Protein AF-A0A8T0KHK9-F1 (afdb_monomer_lite)

pLDDT: mean 72.82, std 23.57, range [27.77, 98.0]

Radius of gyration: 57.4 Å; chains: 1; bounding box: 98×56×220 Å

Sequence (403 aa):
MSCYDSYRSSSSYRSSRSSSFDQSITFKEIKRKLDEARRRTCSYHEFDRMEDELYKQARAKIPYFGVDIGTLTYLAWEKDINDMHPFIARKSKPESYFHSSNSESYVLSLYTSRFEMQVREWWDERQYHVRIGRKSLIHDWSELKACMRKEFVPSHIKRNLQLLRAYIKDGKTFLESLNDNGFLIRELEFKINLKELQTKQIELKLKRDVESQKEEQRQEEKKREKEDKREREERERKEEKIREEKDKRERREEEKKREKEEKKEEESKKNELLLMLATPTLTINMEPKREGFSLFTSFPFIVHSSIIHFSFKSIAIQYSEQSFSKYGNSNLELMLPLCKQITQDKNPITWDYGIFHFSKPKFLKIFFKNTRLFFCLLIFVYIIFIILIFAIFCRYIFDPGGT

Foldseek 3Di:
DDDDDDDPPPPPPPPPPPVPPPPLQQVVNLVVVLVVLVVDPDDPVVSVVSLVVSLVSLLVPQAADDPDLALVRVVVSLVSCVSSVVSQLVVLPDPDPPDPDQSFVVVVVSNLVRYDDPRVVVVVVVVVCVVVVNDPDDRHPVSVSVVSCVPSPDPVVVVVVVVVVVVVVVVVVVVVCVPPCNVVVVVVVVVVVVVVVVVVVVVVVVVVVVVVVVVVVVVVVVVVVVVVVVVVVVVVVVVVVVVVVVVVVVVVVVVVVVVVVVVVVVVVVVVVVVVVVPDDDDDDDDDDDDDDDDDDDDDDDDDDDDDDDDDDPDPDPDDDDDDDDDDDDDPPVVVVVVVVVVPPPPDPPPPDPDPPPPPDPVVVVVCVVCVPVVVVVVVVVVVVVVVVVVVVVCCCVVPVPDD

Organism: Phaseolus angularis (NCBI:txid3914)

Structure (mmCIF, N/CA/C/O backbone):
data_AF-A0A8T0KHK9-F1
#
_entry.id   AF-A0A8T0KHK9-F1
#
loop_
_atom_site.group_PDB
_atom_site.id
_atom_site.type_symbol
_atom_site.label_atom_id
_atom_site.label_alt_id
_atom_site.label_comp_id
_atom_site.label_asym_id
_atom_site.label_entity_id
_atom_site.label_seq_id
_atom_site.pdbx_PDB_ins_code
_atom_site.Cartn_x
_atom_site.Cartn_y
_atom_site.Cartn_z
_atom_site.occupancy
_atom_site.B_iso_or_equiv
_atom_site.auth_seq_id
_atom_site.auth_comp_id
_atom_site.auth_asym_id
_atom_site.auth_atom_id
_atom_site.pdbx_PDB_model_num
ATOM 1 N N . MET A 1 1 ? 21.886 2.789 -96.229 1.00 40.69 1 MET A N 1
ATOM 2 C CA . MET A 1 1 ? 22.862 2.509 -95.150 1.00 40.69 1 MET A CA 1
ATOM 3 C C . MET A 1 1 ? 22.362 3.263 -93.926 1.00 40.69 1 MET A C 1
ATOM 5 O O . MET A 1 1 ? 22.316 4.478 -93.992 1.00 40.69 1 MET A O 1
ATOM 9 N N . SER A 1 2 ? 21.618 2.600 -93.031 1.00 40.28 2 SER A N 1
ATOM 10 C CA . SER A 1 2 ? 22.125 1.760 -91.917 1.00 40.28 2 SER A CA 1
ATOM 11 C C . SER A 1 2 ? 22.703 2.654 -90.812 1.00 40.28 2 SER A C 1
ATOM 13 O O . SER A 1 2 ? 23.541 3.484 -91.128 1.00 40.28 2 SER A O 1
ATOM 15 N N . CYS A 1 3 ? 22.359 2.602 -89.527 1.00 42.97 3 CYS A N 1
ATOM 16 C CA . CYS A 1 3 ? 21.407 1.853 -88.705 1.00 42.97 3 CYS A CA 1
ATOM 17 C C . CYS A 1 3 ? 21.385 2.625 -87.369 1.00 42.97 3 CYS A C 1
ATOM 19 O O . CYS A 1 3 ? 22.455 2.861 -86.818 1.00 42.97 3 CYS A O 1
ATOM 21 N N . TYR A 1 4 ? 20.225 3.005 -86.833 1.00 43.69 4 TYR A N 1
ATOM 22 C CA . TYR A 1 4 ? 20.093 3.398 -85.421 1.00 43.69 4 TYR A CA 1
ATOM 23 C C . TYR A 1 4 ? 18.728 2.940 -84.921 1.00 43.69 4 TYR A C 1
ATOM 25 O O . TYR A 1 4 ? 17.773 3.707 -84.836 1.00 43.69 4 TYR A O 1
ATOM 33 N N . ASP A 1 5 ? 18.660 1.643 -84.639 1.00 44.44 5 ASP A N 1
ATOM 34 C CA . ASP A 1 5 ? 17.526 1.008 -83.991 1.00 44.44 5 ASP A CA 1
ATOM 35 C C . ASP A 1 5 ? 17.838 0.733 -82.517 1.00 44.44 5 ASP A C 1
ATOM 37 O O . ASP A 1 5 ? 18.822 0.086 -82.166 1.00 44.44 5 ASP A O 1
ATOM 41 N N . SER A 1 6 ? 16.953 1.265 -81.675 1.00 49.12 6 SER A N 1
ATOM 42 C CA . SER A 1 6 ? 16.331 0.595 -80.532 1.00 49.12 6 SER A CA 1
ATOM 43 C C . SER A 1 6 ? 17.188 -0.286 -79.617 1.00 49.12 6 SER A C 1
ATOM 45 O O . SER A 1 6 ? 17.307 -1.477 -79.853 1.00 49.12 6 SER A O 1
ATOM 47 N N . TYR A 1 7 ? 17.552 0.242 -78.441 1.00 41.97 7 TYR A N 1
ATOM 48 C CA . TYR A 1 7 ? 17.527 -0.529 -77.183 1.00 41.97 7 TYR A CA 1
ATOM 49 C C . TYR A 1 7 ? 17.130 0.372 -76.005 1.00 41.97 7 TYR A C 1
ATOM 51 O O . TYR A 1 7 ? 17.940 0.792 -75.181 1.00 41.97 7 TYR A O 1
ATOM 59 N N . ARG A 1 8 ? 15.831 0.680 -75.917 1.00 41.25 8 ARG A N 1
ATOM 60 C CA . ARG A 1 8 ? 15.201 1.242 -74.715 1.00 41.25 8 ARG A CA 1
ATOM 61 C C . ARG A 1 8 ? 14.665 0.071 -73.888 1.00 41.25 8 ARG A C 1
ATOM 63 O O . ARG A 1 8 ? 13.496 -0.289 -73.993 1.00 41.25 8 ARG A O 1
ATOM 70 N N . SER A 1 9 ? 15.540 -0.563 -73.106 1.00 41.78 9 SER A N 1
ATOM 71 C CA . SER A 1 9 ? 15.152 -1.611 -72.154 1.00 41.78 9 SER A CA 1
ATOM 72 C C . SER A 1 9 ? 14.386 -0.994 -70.986 1.00 41.78 9 SER A C 1
ATOM 74 O O . SER A 1 9 ? 14.943 -0.626 -69.954 1.00 41.78 9 SER A O 1
ATOM 76 N N . SER A 1 10 ? 13.077 -0.870 -71.174 1.00 43.50 10 SER A N 1
ATOM 77 C CA . SER A 1 10 ? 12.103 -0.541 -70.141 1.00 43.50 10 SER A CA 1
ATOM 78 C C . SER A 1 10 ? 11.962 -1.730 -69.187 1.00 43.50 10 SER A C 1
ATOM 80 O O . SER A 1 10 ? 11.053 -2.547 -69.315 1.00 43.50 10 SER A O 1
ATOM 82 N N . SER A 1 11 ? 12.877 -1.844 -68.223 1.00 41.97 11 SER A N 1
ATOM 83 C CA . SER A 1 11 ? 12.700 -2.707 -67.054 1.00 41.97 11 SER A CA 1
ATOM 84 C C . SER A 1 11 ? 11.540 -2.154 -66.222 1.00 41.97 11 SER A C 1
ATOM 86 O O . SER A 1 11 ? 11.721 -1.287 -65.366 1.00 41.97 11 SER A O 1
ATOM 88 N N . SER A 1 12 ? 10.333 -2.649 -66.496 1.00 43.56 12 SER A N 1
ATOM 89 C CA . SER A 1 12 ? 9.146 -2.440 -65.671 1.00 43.56 12 SER A CA 1
ATOM 90 C C . SER A 1 12 ? 9.339 -3.152 -64.332 1.00 43.56 12 SER A C 1
ATOM 92 O O . SER A 1 12 ? 8.910 -4.287 -64.128 1.00 43.56 12 SER A O 1
ATOM 94 N N . TYR A 1 13 ? 10.033 -2.487 -63.407 1.00 42.75 13 TYR A N 1
ATOM 95 C CA . TYR A 1 13 ? 10.026 -2.871 -62.004 1.00 42.75 13 TYR A CA 1
ATOM 96 C C . TYR A 1 13 ? 8.633 -2.538 -61.469 1.00 42.75 13 TYR A C 1
ATOM 98 O O . TYR A 1 13 ? 8.332 -1.408 -61.083 1.00 42.75 13 TYR A O 1
ATOM 106 N N . ARG A 1 14 ? 7.748 -3.535 -61.527 1.00 39.03 14 ARG A N 1
ATOM 107 C CA . ARG A 1 14 ? 6.409 -3.509 -60.943 1.00 39.03 14 ARG A CA 1
ATOM 108 C C . ARG A 1 14 ? 6.586 -3.332 -59.433 1.00 39.03 14 ARG A C 1
ATOM 110 O O . ARG A 1 14 ? 6.793 -4.292 -58.697 1.00 39.03 14 ARG A O 1
ATOM 117 N N . SER A 1 15 ? 6.597 -2.078 -58.987 1.00 42.16 15 SER A N 1
ATOM 118 C CA . SER A 1 15 ? 6.618 -1.716 -57.575 1.00 42.16 15 SER A CA 1
ATOM 119 C C . SER A 1 15 ? 5.277 -2.128 -56.985 1.00 42.16 15 SER A C 1
ATOM 121 O O . SER A 1 15 ? 4.293 -1.389 -57.033 1.00 42.16 15 SER A O 1
ATOM 123 N N . SER A 1 16 ? 5.228 -3.354 -56.474 1.00 40.62 16 SER A N 1
ATOM 124 C CA . SER A 1 16 ? 4.161 -3.839 -55.611 1.00 40.62 16 SER A CA 1
ATOM 125 C C . SER A 1 16 ? 4.216 -3.042 -54.308 1.00 40.62 16 SER A C 1
ATOM 127 O O . SER A 1 16 ? 4.750 -3.499 -53.301 1.00 40.62 16 SER A O 1
ATOM 129 N N . ARG A 1 17 ? 3.703 -1.807 -54.338 1.00 41.53 17 ARG A N 1
ATOM 130 C CA . ARG A 1 17 ? 3.365 -1.032 -53.145 1.00 41.53 17 ARG A CA 1
ATOM 131 C C . ARG A 1 17 ? 2.257 -1.789 -52.417 1.00 41.53 17 ARG A C 1
ATOM 133 O O . ARG A 1 17 ? 1.076 -1.578 -52.666 1.00 41.53 17 ARG A O 1
ATOM 140 N N . SER A 1 18 ? 2.649 -2.701 -51.535 1.00 42.44 18 SER A N 1
ATOM 141 C CA . SER A 1 18 ? 1.764 -3.312 -50.551 1.00 42.44 18 SER A CA 1
ATOM 142 C C . SER A 1 18 ? 1.356 -2.233 -49.544 1.00 42.44 18 SER A C 1
ATOM 144 O O . SER A 1 18 ? 2.073 -1.963 -48.579 1.00 42.44 18 SER A O 1
ATOM 146 N N . SER A 1 19 ? 0.226 -1.574 -49.795 1.00 43.59 19 SER A N 1
ATOM 147 C CA . SER A 1 19 ? -0.346 -0.509 -48.962 1.00 43.59 19 SER A CA 1
ATOM 148 C C . SER A 1 19 ? -1.063 -1.050 -47.713 1.00 43.59 19 SER A C 1
ATOM 150 O O . SER A 1 19 ? -2.174 -0.629 -47.406 1.00 43.59 19 SER A O 1
ATOM 152 N N . SER A 1 20 ? -0.473 -2.014 -47.000 1.00 46.94 20 SER A N 1
ATOM 153 C CA . SER A 1 20 ? -1.138 -2.699 -45.877 1.00 46.94 20 SER A CA 1
ATOM 154 C C . SER A 1 20 ? -0.294 -2.764 -44.598 1.00 46.94 20 SER A C 1
ATOM 156 O O . SER A 1 20 ? -0.310 -3.773 -43.895 1.00 46.94 20 SER A O 1
ATOM 158 N N . PHE A 1 21 ? 0.462 -1.711 -44.285 1.00 47.06 21 PHE A N 1
ATOM 159 C CA . PHE A 1 21 ? 1.275 -1.644 -43.063 1.00 47.06 21 PHE A CA 1
ATOM 160 C C . PHE A 1 21 ? 0.933 -0.426 -42.193 1.00 47.06 21 PHE A C 1
ATOM 162 O O . PHE A 1 21 ? 1.814 0.318 -41.785 1.00 47.06 21 PHE A O 1
ATOM 169 N N . ASP A 1 22 ? -0.352 -0.267 -41.866 1.00 49.56 22 ASP A N 1
ATOM 170 C CA . ASP A 1 22 ? -0.824 0.685 -40.840 1.00 49.56 22 ASP A CA 1
ATOM 171 C C . ASP A 1 22 ? -1.063 0.028 -39.470 1.00 49.56 22 ASP A C 1
ATOM 173 O O . ASP A 1 22 ? -1.657 0.604 -38.563 1.00 49.56 22 ASP A O 1
ATOM 177 N N . GLN A 1 23 ? -0.561 -1.192 -39.268 1.00 60.66 23 GLN A N 1
ATOM 178 C CA . GLN A 1 23 ? -0.406 -1.718 -37.916 1.00 60.66 23 GLN A CA 1
ATOM 179 C C . GLN A 1 23 ? 0.907 -1.185 -37.352 1.00 60.66 23 GLN A C 1
ATOM 181 O O . GLN A 1 23 ? 1.986 -1.494 -37.863 1.00 60.66 23 GLN A O 1
ATOM 186 N N . SER A 1 24 ? 0.824 -0.379 -36.294 1.00 69.69 24 SER A N 1
ATOM 187 C CA . SER A 1 24 ? 1.978 0.124 -35.553 1.00 69.69 24 SER A CA 1
ATOM 188 C C . SER A 1 24 ? 2.755 -1.049 -34.940 1.00 69.69 24 SER A C 1
ATOM 190 O O . SER A 1 24 ? 2.524 -1.496 -33.822 1.00 69.69 24 SER A O 1
ATOM 192 N N . ILE A 1 25 ? 3.694 -1.602 -35.712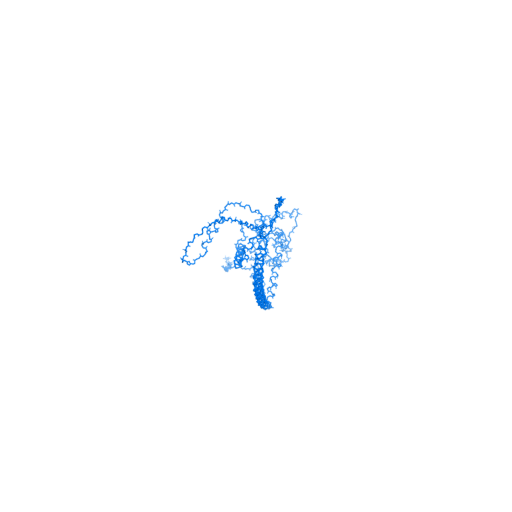 1.00 78.12 25 ILE A N 1
ATOM 193 C CA . ILE A 1 25 ? 4.542 -2.716 -35.274 1.00 78.12 25 ILE A CA 1
ATOM 194 C C . ILE A 1 25 ? 5.279 -2.281 -33.997 1.00 78.12 25 ILE A C 1
ATOM 196 O O . ILE A 1 25 ? 6.056 -1.327 -34.024 1.00 78.12 25 ILE A O 1
ATOM 200 N N . THR A 1 26 ? 5.065 -2.953 -32.873 1.00 85.38 26 THR A N 1
ATOM 201 C CA . THR A 1 26 ? 5.785 -2.618 -31.634 1.00 85.38 26 THR A CA 1
ATOM 202 C C . THR A 1 26 ? 7.281 -2.915 -31.783 1.00 85.38 26 THR A C 1
ATOM 204 O O . THR A 1 26 ? 7.679 -3.762 -32.583 1.00 85.38 26 THR A O 1
ATOM 207 N N . PHE A 1 27 ? 8.148 -2.263 -31.004 1.00 80.94 27 PHE A N 1
ATOM 208 C CA . PHE A 1 27 ? 9.584 -2.574 -31.044 1.00 80.94 27 PHE A CA 1
ATOM 209 C C . PHE A 1 27 ? 9.871 -4.057 -30.731 1.00 80.94 27 PHE A C 1
ATOM 211 O O . PHE A 1 27 ? 10.736 -4.679 -31.348 1.00 80.94 27 PHE A O 1
ATOM 218 N N . LYS A 1 28 ? 9.080 -4.662 -29.836 1.00 85.75 28 LYS A N 1
ATOM 219 C CA . LYS A 1 28 ? 9.142 -6.100 -29.535 1.00 85.75 28 LYS A CA 1
ATOM 220 C C . LYS A 1 28 ? 8.905 -6.956 -30.783 1.00 85.75 28 LYS A C 1
ATOM 222 O O . LYS A 1 28 ? 9.579 -7.963 -30.973 1.00 85.75 28 LYS A O 1
ATOM 227 N N . GLU A 1 29 ? 7.988 -6.528 -31.641 1.00 88.12 29 GLU A N 1
ATOM 228 C CA . GLU A 1 29 ? 7.682 -7.192 -32.903 1.00 88.12 29 GLU A CA 1
ATOM 229 C C . GLU A 1 29 ? 8.779 -6.970 -33.959 1.00 88.12 29 GLU A C 1
ATOM 231 O O . GLU A 1 29 ? 9.132 -7.910 -34.664 1.00 88.12 29 GLU A O 1
ATOM 236 N N . ILE A 1 30 ? 9.392 -5.779 -34.017 1.00 85.50 30 ILE A N 1
ATOM 237 C CA . ILE A 1 30 ? 10.589 -5.519 -34.846 1.00 85.50 30 ILE A CA 1
ATOM 238 C C . ILE A 1 30 ? 11.714 -6.487 -34.457 1.00 85.50 30 ILE A C 1
ATOM 240 O O . ILE A 1 30 ? 12.288 -7.152 -35.319 1.00 85.50 30 ILE A O 1
ATOM 244 N N . LYS A 1 31 ? 11.984 -6.623 -33.152 1.00 85.06 31 LYS A N 1
ATOM 245 C CA . LYS A 1 31 ? 12.993 -7.551 -32.631 1.00 85.06 31 LYS A CA 1
ATOM 246 C C . LYS A 1 31 ? 12.656 -9.006 -32.966 1.00 85.06 31 LYS A C 1
ATOM 248 O O . LYS A 1 31 ? 13.527 -9.734 -33.428 1.00 85.06 31 LYS A O 1
ATOM 253 N N . ARG A 1 32 ? 11.392 -9.413 -32.796 1.00 90.06 32 ARG A N 1
ATOM 254 C CA . ARG A 1 32 ? 10.923 -10.765 -33.142 1.00 90.06 32 ARG A CA 1
ATOM 255 C C . ARG A 1 32 ? 11.147 -11.077 -34.620 1.00 90.06 32 ARG A C 1
ATOM 257 O O . ARG A 1 32 ? 11.675 -12.139 -34.928 1.00 90.06 32 ARG A O 1
ATOM 264 N N . LYS A 1 33 ? 10.795 -10.150 -35.515 1.00 88.88 33 LYS A N 1
ATOM 265 C CA . LYS A 1 33 ? 11.000 -10.305 -36.962 1.00 88.88 33 LYS A CA 1
ATOM 266 C C . LYS A 1 33 ? 12.477 -10.402 -37.330 1.00 88.88 33 LYS A C 1
ATOM 268 O O . LYS A 1 33 ? 12.825 -11.209 -38.183 1.00 88.88 33 LYS A O 1
ATOM 273 N N . LEU A 1 34 ? 13.341 -9.629 -36.671 1.00 85.69 34 LEU A N 1
ATOM 274 C CA . LEU A 1 34 ? 14.788 -9.719 -36.868 1.00 85.69 34 LEU A CA 1
ATOM 275 C C . LEU A 1 34 ? 15.335 -11.084 -36.425 1.00 85.69 34 LEU A C 1
ATOM 277 O O . LEU A 1 34 ? 16.088 -11.718 -37.160 1.00 85.69 34 LEU A O 1
ATOM 281 N N . ASP A 1 35 ? 14.939 -11.555 -35.241 1.00 87.19 35 ASP A N 1
ATOM 282 C CA . ASP A 1 35 ? 15.360 -12.860 -34.725 1.00 87.19 35 ASP A CA 1
ATOM 283 C C . ASP A 1 35 ? 14.822 -14.009 -35.597 1.00 87.19 35 ASP A C 1
ATOM 285 O O . ASP A 1 35 ? 15.509 -15.006 -35.804 1.00 87.19 35 ASP A O 1
ATOM 289 N N . GLU A 1 36 ? 13.613 -13.868 -36.145 1.00 90.50 36 GLU A N 1
ATOM 290 C CA . GLU A 1 36 ? 13.028 -14.817 -37.092 1.00 90.50 36 GLU A CA 1
ATOM 291 C C . GLU A 1 36 ? 13.774 -14.821 -38.434 1.00 90.50 36 GLU A C 1
ATOM 293 O O . GLU A 1 36 ? 14.092 -15.892 -38.948 1.00 90.50 36 GLU A O 1
ATOM 298 N N . ALA A 1 37 ? 14.127 -13.646 -38.963 1.00 85.81 37 ALA A N 1
ATOM 299 C CA . ALA A 1 37 ? 14.937 -13.515 -40.172 1.00 85.81 37 ALA A CA 1
ATOM 300 C C . ALA A 1 37 ? 16.322 -14.159 -40.012 1.00 85.81 37 ALA A C 1
ATOM 302 O O . ALA A 1 37 ? 16.783 -14.815 -40.936 1.00 85.81 37 ALA A O 1
ATOM 303 N N . ARG A 1 38 ? 16.948 -14.052 -38.830 1.00 82.56 38 ARG A N 1
ATOM 304 C CA . ARG A 1 38 ? 18.227 -14.727 -38.526 1.00 82.56 38 ARG A CA 1
ATOM 305 C C . ARG A 1 38 ? 18.124 -16.250 -38.491 1.00 82.56 38 ARG A C 1
ATOM 307 O O . ARG A 1 38 ? 19.113 -16.929 -38.739 1.00 82.56 38 ARG A O 1
ATOM 314 N N . ARG A 1 39 ? 16.962 -16.791 -38.116 1.00 87.56 39 ARG A N 1
ATOM 315 C CA . ARG A 1 39 ? 16.732 -18.247 -38.059 1.00 87.56 39 ARG A CA 1
ATOM 316 C C . ARG A 1 39 ? 16.400 -18.835 -39.422 1.00 87.56 39 ARG A C 1
ATOM 318 O O . ARG A 1 39 ? 16.641 -20.017 -39.643 1.00 87.56 39 ARG A O 1
ATOM 325 N N . ARG A 1 40 ? 15.815 -18.038 -40.315 1.00 86.12 40 ARG A N 1
ATOM 326 C CA . ARG A 1 40 ? 15.607 -18.435 -41.705 1.00 86.12 40 ARG A CA 1
ATOM 327 C C . ARG A 1 40 ? 16.961 -18.404 -42.414 1.00 86.12 40 ARG A C 1
ATOM 329 O O . ARG A 1 40 ? 17.740 -17.478 -42.222 1.00 86.12 40 ARG A O 1
ATOM 336 N N . THR A 1 41 ? 17.242 -19.398 -43.250 1.00 78.94 41 THR A N 1
ATOM 337 C CA . THR A 1 41 ? 18.407 -19.417 -44.152 1.00 78.94 41 THR A CA 1
ATOM 338 C C . THR A 1 41 ? 18.201 -18.424 -45.299 1.00 78.94 41 THR A C 1
ATOM 340 O O . THR A 1 41 ? 18.106 -18.810 -46.462 1.00 78.94 41 THR A O 1
ATOM 343 N N . CYS A 1 42 ? 18.038 -17.144 -44.967 1.00 77.56 42 CYS A N 1
ATOM 344 C CA . CYS A 1 42 ? 18.016 -16.062 -45.939 1.00 77.56 42 CYS A CA 1
ATOM 345 C C . CYS A 1 42 ? 19.431 -15.824 -46.465 1.00 77.56 42 CYS A C 1
ATOM 347 O O . CYS A 1 42 ? 20.418 -16.034 -45.756 1.00 77.56 42 CYS A O 1
ATOM 349 N N . SER A 1 43 ? 19.531 -15.364 -47.710 1.00 86.81 43 SER A N 1
ATOM 350 C CA . SER A 1 43 ? 20.811 -14.882 -48.224 1.00 86.81 43 SER A CA 1
ATOM 351 C C . SER A 1 43 ? 21.268 -13.649 -47.434 1.00 86.81 43 SER A C 1
ATOM 353 O O . SER A 1 43 ? 20.443 -12.883 -46.929 1.00 86.81 43 SER A O 1
ATOM 355 N N . TYR A 1 44 ? 22.583 -13.430 -47.343 1.00 83.69 44 TYR A N 1
ATOM 356 C CA . TYR A 1 44 ? 23.158 -12.282 -46.629 1.00 83.69 44 TYR A CA 1
ATOM 357 C C . TYR A 1 44 ? 22.563 -10.943 -47.114 1.00 83.69 44 TYR A C 1
ATOM 359 O O . TYR A 1 44 ? 22.097 -10.145 -46.311 1.00 83.69 44 TYR A O 1
ATOM 367 N N . HIS A 1 45 ? 22.413 -10.754 -48.430 1.00 84.62 45 HIS A N 1
ATOM 368 C CA . HIS A 1 45 ? 21.807 -9.539 -48.993 1.00 84.62 45 HIS A CA 1
ATOM 369 C C . HIS A 1 45 ? 20.322 -9.340 -48.664 1.00 84.62 45 HIS A C 1
ATOM 371 O O . HIS A 1 45 ? 19.860 -8.202 -48.546 1.00 84.62 45 HIS A O 1
ATOM 377 N N . GLU A 1 46 ? 19.542 -10.415 -48.548 1.00 84.00 46 GLU A N 1
ATOM 378 C CA . GLU A 1 46 ? 18.149 -10.303 -48.104 1.00 84.00 46 GLU A CA 1
ATOM 379 C C . GLU A 1 46 ? 18.077 -9.932 -46.626 1.00 84.00 46 GLU A C 1
ATOM 381 O O . GLU A 1 46 ? 17.219 -9.136 -46.238 1.00 84.00 46 GLU A O 1
ATOM 386 N N . PHE A 1 47 ? 18.989 -10.475 -45.816 1.00 84.12 47 PHE A N 1
ATOM 387 C CA . PHE A 1 47 ? 19.105 -10.134 -44.407 1.00 84.12 47 PHE A CA 1
ATOM 388 C C . PHE A 1 47 ? 19.454 -8.651 -44.212 1.00 84.12 47 PHE A C 1
ATOM 390 O O . PHE A 1 47 ? 18.715 -7.961 -43.507 1.00 84.12 47 PHE A O 1
ATOM 397 N N . ASP A 1 48 ? 20.467 -8.138 -44.918 1.00 82.69 48 ASP A N 1
ATOM 398 C CA . ASP A 1 48 ? 20.868 -6.724 -44.862 1.00 82.69 48 ASP A CA 1
ATOM 399 C C . ASP A 1 48 ? 19.714 -5.793 -45.240 1.00 82.69 48 ASP A C 1
ATOM 401 O O . ASP A 1 48 ? 19.417 -4.823 -44.543 1.00 82.69 48 ASP A O 1
ATOM 405 N N . ARG A 1 49 ? 18.992 -6.118 -46.321 1.00 86.69 49 ARG A N 1
ATOM 406 C CA . ARG A 1 49 ? 17.836 -5.327 -46.764 1.00 86.69 49 ARG A CA 1
ATOM 407 C C . ARG A 1 49 ? 16.722 -5.317 -45.716 1.00 86.69 49 ARG A C 1
ATOM 409 O O . ARG A 1 49 ? 16.099 -4.279 -45.489 1.00 86.69 49 ARG A O 1
ATOM 416 N N . MET A 1 50 ? 16.443 -6.459 -45.085 1.00 85.00 50 MET A N 1
ATOM 417 C CA . MET A 1 50 ? 15.443 -6.543 -44.016 1.00 85.00 50 MET A CA 1
ATOM 418 C C . MET A 1 50 ? 15.875 -5.756 -42.778 1.00 85.00 50 MET A C 1
ATOM 420 O O . MET A 1 50 ? 15.063 -5.024 -42.212 1.00 85.00 50 MET A O 1
ATOM 424 N N . GLU A 1 51 ? 17.137 -5.867 -42.364 1.00 83.50 51 GLU A N 1
ATOM 425 C CA . GLU A 1 51 ? 17.684 -5.102 -41.243 1.00 83.50 51 GLU A CA 1
ATOM 426 C C . GLU A 1 51 ? 17.662 -3.593 -41.532 1.00 83.50 51 GLU A C 1
ATOM 428 O O . GLU A 1 51 ? 17.308 -2.793 -40.659 1.00 83.50 51 GLU A O 1
ATOM 433 N N . ASP A 1 52 ? 17.925 -3.195 -42.779 1.00 85.88 52 ASP A N 1
ATOM 434 C CA . ASP A 1 52 ? 17.807 -1.820 -43.248 1.00 85.88 52 ASP A CA 1
ATOM 435 C C . ASP A 1 52 ? 16.402 -1.248 -43.096 1.00 85.88 52 ASP A C 1
ATOM 437 O O . ASP A 1 52 ? 16.232 -0.159 -42.532 1.00 85.88 52 ASP A O 1
ATOM 441 N N . GLU A 1 53 ? 15.395 -1.985 -43.551 1.00 88.81 53 GLU A N 1
ATOM 442 C CA . GLU A 1 53 ? 13.998 -1.578 -43.433 1.00 88.81 53 GLU A CA 1
ATOM 443 C C . GLU A 1 53 ? 13.531 -1.549 -41.973 1.00 88.81 53 GLU A C 1
ATOM 445 O O . GLU A 1 53 ? 12.903 -0.578 -41.540 1.00 88.81 53 GLU A O 1
ATOM 450 N N . LEU A 1 54 ? 13.901 -2.549 -41.167 1.00 86.19 54 LEU A N 1
ATOM 451 C CA . LEU A 1 54 ? 13.588 -2.574 -39.734 1.00 86.19 54 LEU A CA 1
ATOM 452 C C . LEU A 1 54 ? 14.241 -1.403 -38.992 1.00 86.19 54 LEU A C 1
ATOM 454 O O . LEU A 1 54 ? 13.631 -0.816 -38.097 1.00 86.19 54 LEU A O 1
ATOM 458 N N . TYR A 1 55 ? 15.447 -1.005 -39.390 1.00 86.38 55 TYR A N 1
ATOM 459 C CA . TYR A 1 55 ? 16.113 0.169 -38.841 1.00 86.38 55 TYR A CA 1
ATOM 460 C C . TYR A 1 55 ? 15.430 1.477 -39.222 1.00 86.38 55 TYR A C 1
ATOM 462 O O . TYR A 1 55 ? 15.228 2.327 -38.356 1.00 86.38 55 TYR A O 1
ATOM 470 N N . LYS A 1 56 ? 15.036 1.651 -40.490 1.00 89.00 56 LYS A N 1
ATOM 471 C CA . LYS A 1 56 ? 14.253 2.824 -40.914 1.00 89.00 56 LYS A CA 1
ATOM 472 C C . LYS A 1 56 ? 12.958 2.922 -40.108 1.00 89.00 56 LYS A C 1
ATOM 474 O O . LYS A 1 56 ? 12.622 4.003 -39.627 1.00 89.00 56 LYS A O 1
ATOM 479 N N . GLN A 1 57 ? 12.287 1.791 -39.884 1.00 89.06 57 GLN A N 1
ATOM 480 C CA . GLN A 1 57 ? 11.083 1.721 -39.056 1.00 89.06 57 GLN A CA 1
ATOM 481 C C . GLN A 1 57 ? 11.356 2.066 -37.587 1.00 89.06 57 GLN A C 1
ATOM 483 O O . GLN A 1 57 ? 10.602 2.837 -36.997 1.00 89.06 57 GLN A O 1
ATOM 488 N N . ALA A 1 58 ? 12.423 1.532 -36.988 1.00 87.19 58 ALA A N 1
ATOM 489 C CA . ALA A 1 58 ? 12.796 1.847 -35.609 1.00 87.19 58 ALA A CA 1
ATOM 490 C C . ALA A 1 58 ? 13.168 3.330 -35.451 1.00 87.19 58 ALA A C 1
ATOM 492 O O . ALA A 1 58 ? 12.692 3.990 -34.532 1.00 87.19 58 ALA A O 1
ATOM 493 N N . ARG A 1 59 ? 13.938 3.887 -36.394 1.00 89.44 59 ARG A N 1
ATOM 494 C CA . ARG A 1 59 ? 14.299 5.311 -36.431 1.00 89.44 59 ARG A CA 1
ATOM 495 C C . ARG A 1 59 ? 13.070 6.211 -36.545 1.00 89.44 59 ARG A C 1
ATOM 497 O O . ARG A 1 59 ? 13.014 7.251 -35.888 1.00 89.44 59 ARG A O 1
ATOM 504 N N . ALA A 1 60 ? 12.093 5.834 -37.370 1.00 90.50 60 ALA A N 1
ATOM 505 C CA . ALA A 1 60 ? 10.841 6.574 -37.511 1.00 90.50 60 ALA A CA 1
ATOM 506 C C . ALA A 1 60 ? 10.038 6.600 -36.199 1.00 90.50 60 ALA A C 1
ATOM 508 O O . ALA A 1 60 ? 9.401 7.610 -35.908 1.00 90.50 60 ALA A O 1
ATOM 509 N N . LYS A 1 61 ? 10.145 5.535 -35.394 1.00 91.88 61 LYS A N 1
ATOM 510 C CA . LYS A 1 61 ? 9.422 5.324 -34.131 1.00 91.88 61 LYS A CA 1
ATOM 511 C C . LYS A 1 61 ? 10.074 5.908 -32.885 1.00 91.88 61 LYS A C 1
ATOM 513 O O . LYS A 1 61 ? 9.497 5.763 -31.814 1.00 91.88 61 LYS A O 1
ATOM 518 N N . ILE A 1 62 ? 11.238 6.548 -32.994 1.00 93.81 62 ILE A N 1
ATOM 519 C CA . ILE A 1 62 ? 11.838 7.241 -31.849 1.00 93.81 62 ILE A CA 1
ATOM 520 C C . ILE A 1 62 ? 10.844 8.319 -31.379 1.00 93.81 62 ILE A C 1
ATOM 522 O O . ILE A 1 62 ? 10.545 9.221 -32.170 1.00 93.81 62 ILE A O 1
ATOM 526 N N . PRO A 1 63 ? 10.317 8.228 -30.144 1.00 95.62 63 PRO A N 1
ATOM 527 C CA . PRO A 1 63 ? 9.320 9.163 -29.652 1.00 95.62 63 PRO A CA 1
ATOM 528 C C . PRO A 1 63 ? 9.922 10.556 -29.483 1.00 95.62 63 PRO A C 1
ATOM 530 O O . PRO A 1 63 ? 11.089 10.709 -29.103 1.00 95.62 63 PRO A O 1
ATOM 533 N N . TYR A 1 64 ? 9.102 11.567 -29.757 1.00 96.44 64 TYR A N 1
ATOM 534 C CA . TYR A 1 64 ? 9.423 12.952 -29.439 1.00 96.44 64 TYR A CA 1
ATOM 535 C C . TYR A 1 64 ? 9.371 13.176 -27.927 1.00 96.44 64 TYR A C 1
ATOM 537 O O . TYR A 1 64 ? 8.604 12.520 -27.218 1.00 96.44 64 TYR A O 1
ATOM 545 N N . PHE A 1 65 ? 10.200 14.092 -27.431 1.00 97.50 65 PHE A N 1
ATOM 546 C CA . PHE A 1 65 ? 10.204 14.480 -26.024 1.00 97.50 65 PHE A CA 1
ATOM 547 C C . PHE A 1 65 ? 10.406 15.980 -25.869 1.00 97.50 65 PHE A C 1
ATOM 549 O O . PHE A 1 65 ? 11.303 16.558 -26.479 1.00 97.50 65 PHE A O 1
ATOM 556 N N . GLY A 1 66 ? 9.592 16.586 -25.010 1.00 94.88 66 GLY A N 1
ATOM 557 C CA . GLY A 1 66 ? 9.692 17.997 -24.652 1.00 94.88 66 GLY A CA 1
ATOM 558 C C . GLY A 1 66 ? 8.412 18.800 -24.809 1.00 94.88 66 GLY A C 1
ATOM 559 O O . GLY A 1 66 ? 8.392 19.950 -24.380 1.00 94.88 66 GLY A O 1
ATOM 560 N N . VAL A 1 67 ? 7.335 18.191 -25.323 1.00 93.56 67 VAL A N 1
ATOM 561 C CA . VAL A 1 67 ? 5.990 18.778 -25.214 1.00 93.56 67 VAL A CA 1
ATOM 562 C C . VAL A 1 67 ? 5.536 18.856 -23.762 1.00 93.56 67 VAL A C 1
ATOM 564 O O . VAL A 1 67 ? 5.057 19.890 -23.308 1.00 93.56 67 VAL A O 1
ATOM 567 N N . ASP A 1 68 ? 5.754 17.766 -23.036 1.00 93.94 68 ASP A N 1
ATOM 568 C CA . ASP A 1 68 ? 5.594 17.679 -21.595 1.00 93.94 68 ASP A CA 1
ATOM 569 C C . ASP A 1 68 ? 6.926 17.221 -20.985 1.00 93.94 68 ASP A C 1
ATOM 571 O O . ASP A 1 68 ? 7.485 16.187 -21.366 1.00 93.94 68 ASP A O 1
ATOM 575 N N . ILE A 1 69 ? 7.448 18.026 -20.059 1.00 95.06 69 ILE A N 1
ATOM 576 C CA . ILE A 1 69 ? 8.700 17.775 -19.333 1.00 95.06 69 ILE A CA 1
ATOM 577 C C . ILE A 1 69 ? 8.468 17.108 -17.971 1.00 95.06 69 ILE A C 1
ATOM 579 O O . ILE A 1 69 ? 9.397 16.978 -17.170 1.00 95.06 69 ILE A O 1
ATOM 583 N N . GLY A 1 70 ? 7.235 16.677 -17.700 1.00 92.50 70 GLY A N 1
ATOM 584 C CA . GLY A 1 70 ? 6.865 15.941 -16.506 1.00 92.50 70 GLY A CA 1
ATOM 585 C C . GLY A 1 70 ? 7.735 14.702 -16.303 1.00 92.50 70 GLY A C 1
ATOM 586 O O . GLY A 1 70 ? 8.108 13.986 -17.235 1.00 92.50 70 GLY A O 1
ATOM 587 N N . THR A 1 71 ? 8.052 14.409 -15.042 1.00 91.94 71 THR A N 1
ATOM 588 C CA . THR A 1 71 ? 8.946 13.299 -14.691 1.00 91.94 71 THR A CA 1
ATOM 589 C C . THR A 1 71 ? 8.440 11.944 -15.185 1.00 91.94 71 THR A C 1
ATOM 591 O O . THR A 1 71 ? 9.244 11.112 -15.600 1.00 91.94 71 THR A O 1
ATOM 594 N N . LEU A 1 72 ? 7.125 11.706 -15.166 1.00 89.31 72 LEU A N 1
ATOM 595 C CA . LEU A 1 72 ? 6.545 10.462 -15.682 1.00 89.31 72 LEU A CA 1
ATOM 596 C C . LEU A 1 72 ? 6.727 10.346 -17.199 1.00 89.31 72 LEU A C 1
ATOM 598 O O . LEU A 1 72 ? 7.135 9.289 -17.678 1.00 89.31 72 LEU A O 1
ATOM 602 N N . THR A 1 73 ? 6.513 11.439 -17.926 1.00 93.31 73 THR A N 1
ATOM 603 C CA . THR A 1 73 ? 6.687 11.525 -19.380 1.00 93.31 73 THR A CA 1
ATOM 604 C C . THR A 1 73 ? 8.142 11.299 -19.774 1.00 93.31 73 THR A C 1
ATOM 606 O O . THR A 1 73 ? 8.423 10.473 -20.644 1.00 93.31 73 THR A O 1
ATOM 609 N N . TYR A 1 74 ? 9.088 11.917 -19.058 1.00 96.12 74 TYR A N 1
ATOM 610 C CA . TYR A 1 74 ? 10.513 11.635 -19.235 1.00 96.12 74 TYR A CA 1
ATOM 611 C C . TYR A 1 74 ? 10.848 10.159 -18.980 1.00 96.12 74 TYR A C 1
ATOM 613 O O . TYR A 1 74 ? 11.566 9.550 -19.767 1.00 96.12 74 TYR A O 1
ATOM 621 N N . LEU A 1 75 ? 10.345 9.558 -17.895 1.00 94.06 75 LEU A N 1
ATOM 622 C CA . LEU A 1 75 ? 10.646 8.160 -17.562 1.00 94.06 75 LEU A CA 1
ATOM 623 C C . LEU A 1 75 ? 10.043 7.171 -18.567 1.00 94.06 75 LEU A C 1
ATOM 625 O O . LEU A 1 75 ? 10.664 6.141 -18.840 1.00 94.06 75 LEU A O 1
ATOM 629 N N . ALA A 1 76 ? 8.864 7.475 -19.114 1.00 92.75 76 ALA A N 1
ATOM 630 C CA . ALA A 1 76 ? 8.253 6.704 -20.191 1.00 92.75 76 ALA A CA 1
ATOM 631 C C . ALA A 1 76 ? 9.104 6.785 -21.465 1.00 92.75 76 ALA A C 1
ATOM 633 O O . ALA A 1 76 ? 9.531 5.753 -21.980 1.00 92.75 76 ALA A O 1
ATOM 634 N N . TRP A 1 77 ? 9.459 8.001 -21.888 1.00 96.50 77 TRP A N 1
ATOM 635 C CA . TRP A 1 77 ? 10.348 8.220 -23.027 1.00 96.50 77 TRP A CA 1
ATOM 636 C C . TRP A 1 77 ? 11.704 7.526 -22.842 1.00 96.50 77 TRP A C 1
ATOM 638 O O . TRP A 1 77 ? 12.167 6.799 -23.717 1.00 96.50 77 TRP A O 1
ATOM 648 N N . GLU A 1 78 ? 12.329 7.671 -21.670 1.00 96.25 78 GLU A N 1
ATOM 649 C CA . GLU A 1 78 ? 13.612 7.046 -21.352 1.00 96.25 78 GLU A CA 1
ATOM 650 C C . GLU A 1 78 ? 13.529 5.520 -21.470 1.00 96.25 78 GLU A C 1
ATOM 652 O O . GLU A 1 78 ? 14.466 4.883 -21.955 1.00 96.25 78 GLU A O 1
ATOM 657 N N . LYS A 1 79 ? 12.421 4.916 -21.022 1.00 94.75 79 LYS A N 1
ATOM 658 C CA . LYS A 1 79 ? 12.178 3.478 -21.152 1.00 94.75 79 LYS A CA 1
ATOM 659 C C . LYS A 1 79 ? 12.095 3.065 -22.622 1.00 94.75 79 LYS A C 1
ATOM 661 O O . LYS A 1 79 ? 12.799 2.133 -23.001 1.00 94.75 79 LYS A O 1
ATOM 666 N N . ASP A 1 80 ? 11.328 3.784 -23.435 1.00 93.88 80 ASP A N 1
ATOM 667 C CA . ASP A 1 80 ? 11.184 3.489 -24.864 1.00 93.88 80 ASP A CA 1
ATOM 668 C C . ASP A 1 80 ? 12.528 3.585 -25.602 1.00 93.88 80 ASP A C 1
ATOM 670 O O . ASP A 1 80 ? 12.870 2.709 -26.402 1.00 93.88 80 ASP A O 1
ATOM 674 N N . ILE A 1 81 ? 13.345 4.598 -25.286 1.00 95.56 81 ILE A N 1
ATOM 675 C CA . ILE A 1 81 ? 14.700 4.709 -25.840 1.00 95.56 81 ILE A CA 1
ATOM 676 C C . ILE A 1 81 ? 15.600 3.575 -25.345 1.00 95.56 81 ILE A C 1
ATOM 678 O O . ILE A 1 81 ? 16.328 3.004 -26.151 1.00 95.56 81 ILE A O 1
ATOM 682 N N . ASN A 1 82 ? 15.560 3.205 -24.059 1.00 94.88 82 ASN A N 1
ATOM 683 C CA . ASN A 1 82 ? 16.370 2.092 -23.542 1.00 94.88 82 ASN A CA 1
ATOM 684 C C . ASN A 1 82 ? 16.027 0.765 -24.232 1.00 94.88 82 ASN A C 1
ATOM 686 O O . ASN A 1 82 ? 16.932 -0.028 -24.492 1.00 94.88 82 ASN A O 1
ATOM 690 N N . ASP A 1 83 ? 14.752 0.535 -24.544 1.00 91.06 83 ASP A N 1
ATOM 691 C CA . ASP A 1 83 ? 14.320 -0.661 -25.261 1.00 91.06 83 ASP A CA 1
ATOM 692 C C . ASP A 1 83 ? 14.866 -0.652 -26.701 1.00 91.06 83 ASP A C 1
ATOM 694 O O . ASP A 1 83 ? 15.396 -1.664 -27.164 1.00 91.06 83 ASP A O 1
ATOM 698 N N . MET A 1 84 ? 14.826 0.498 -27.385 1.00 91.12 84 MET A N 1
ATOM 699 C CA . MET A 1 84 ? 15.293 0.650 -28.772 1.00 91.12 84 MET A CA 1
ATOM 700 C C . MET A 1 84 ? 16.818 0.740 -28.932 1.00 91.12 84 MET A C 1
ATOM 702 O O . MET A 1 84 ? 17.359 0.325 -29.963 1.00 91.12 84 MET A O 1
ATOM 706 N N . HIS A 1 85 ? 17.527 1.262 -27.930 1.00 92.88 85 HIS A N 1
ATOM 707 C CA . HIS A 1 85 ? 18.937 1.638 -28.028 1.00 92.88 85 HIS A CA 1
ATOM 708 C C . HIS A 1 85 ? 19.863 0.487 -28.458 1.00 92.88 85 HIS A C 1
ATOM 710 O O . HIS A 1 85 ? 20.626 0.693 -29.401 1.00 92.88 85 HIS A O 1
ATOM 716 N N . PRO A 1 86 ? 19.774 -0.743 -27.903 1.00 90.31 86 PRO A N 1
ATOM 717 C CA . PRO A 1 86 ? 20.630 -1.851 -28.330 1.00 90.31 86 PRO A CA 1
ATOM 718 C C . PRO A 1 86 ? 20.494 -2.217 -29.811 1.00 90.31 86 PRO A C 1
ATOM 720 O O . PRO A 1 86 ? 21.441 -2.736 -30.394 1.00 90.31 86 PRO A O 1
ATOM 723 N N . PHE A 1 87 ? 19.326 -1.989 -30.420 1.00 86.62 87 PHE A N 1
ATOM 724 C CA . PHE A 1 87 ? 19.111 -2.244 -31.845 1.00 86.62 87 PHE A CA 1
ATOM 725 C C . PHE A 1 87 ? 19.689 -1.112 -32.699 1.00 86.62 87 PHE A C 1
ATOM 727 O O . PHE A 1 87 ? 20.422 -1.370 -33.652 1.00 86.62 87 PHE A O 1
ATOM 734 N N . ILE A 1 88 ? 19.432 0.141 -32.314 1.00 88.62 88 ILE A N 1
ATOM 735 C CA . ILE A 1 88 ? 19.912 1.315 -33.054 1.00 88.62 88 ILE A CA 1
ATOM 736 C C . ILE A 1 88 ? 21.447 1.419 -32.991 1.00 88.62 88 ILE A C 1
ATOM 738 O O . ILE A 1 88 ? 22.081 1.671 -34.015 1.00 88.62 88 ILE A O 1
ATOM 742 N N . ALA A 1 89 ? 22.042 1.164 -31.820 1.00 88.31 89 ALA A N 1
ATOM 743 C CA . ALA A 1 89 ? 23.489 1.210 -31.594 1.00 88.31 89 ALA A CA 1
ATOM 744 C C . ALA A 1 89 ? 24.252 0.056 -32.265 1.00 88.31 89 ALA A C 1
ATOM 746 O O . ALA A 1 89 ? 25.436 0.173 -32.572 1.00 88.31 89 ALA A O 1
ATOM 747 N N . ARG A 1 90 ? 23.589 -1.082 -32.511 1.00 83.31 90 ARG A N 1
ATOM 748 C CA . ARG A 1 90 ? 24.221 -2.222 -33.186 1.00 83.31 90 ARG A CA 1
ATOM 749 C C . ARG A 1 90 ? 24.466 -1.925 -34.662 1.00 83.31 90 ARG A C 1
ATOM 751 O O . ARG A 1 90 ? 25.551 -2.211 -35.152 1.00 83.31 90 ARG A O 1
ATOM 758 N N . LYS A 1 91 ? 23.492 -1.310 -35.335 1.00 76.56 91 LYS A N 1
ATOM 759 C CA . LYS A 1 91 ? 23.595 -0.967 -36.758 1.00 76.56 91 LYS A CA 1
ATOM 760 C C . LYS A 1 91 ? 24.462 0.262 -37.031 1.00 76.56 91 LYS A C 1
ATOM 762 O O . LYS A 1 91 ? 24.968 0.435 -38.132 1.00 76.56 91 LYS A O 1
ATOM 767 N N . SER A 1 92 ? 24.650 1.132 -36.041 1.00 68.12 92 SER A N 1
ATOM 768 C CA . SER A 1 92 ? 25.553 2.272 -36.197 1.00 68.12 92 SER A CA 1
ATOM 769 C C . SER A 1 92 ? 27.031 1.875 -36.210 1.00 68.12 92 SER A C 1
ATOM 771 O O . SER A 1 92 ? 27.860 2.747 -36.449 1.00 68.12 92 SER A O 1
ATOM 773 N N . LYS A 1 93 ? 27.381 0.596 -35.991 1.00 68.44 93 LYS A N 1
ATOM 774 C CA . LYS A 1 93 ? 28.719 0.063 -36.273 1.00 68.44 93 LYS A CA 1
ATOM 775 C C . LYS A 1 93 ? 28.841 -0.182 -37.781 1.00 68.44 93 LYS A C 1
ATOM 777 O O . LYS A 1 93 ? 28.216 -1.117 -38.273 1.00 68.44 93 LYS A O 1
ATOM 782 N N . PRO A 1 94 ? 29.604 0.629 -38.529 1.00 59.78 94 PRO A N 1
ATOM 783 C CA . PRO A 1 94 ? 29.794 0.364 -39.942 1.00 59.78 94 PRO A CA 1
ATOM 784 C C . PRO A 1 94 ? 30.590 -0.935 -40.104 1.00 59.78 94 PRO A C 1
ATOM 786 O O . PRO A 1 94 ? 31.715 -1.041 -39.625 1.00 59.78 94 PRO A O 1
ATOM 789 N N . GLU A 1 95 ? 30.028 -1.906 -40.825 1.00 59.81 95 GLU A N 1
ATOM 790 C CA . GLU A 1 95 ? 30.791 -3.036 -41.386 1.00 59.81 95 GLU A CA 1
ATOM 791 C C . GLU A 1 95 ? 31.760 -2.567 -42.489 1.00 59.81 95 GLU A C 1
ATOM 793 O O . GLU A 1 95 ? 32.637 -3.307 -42.928 1.00 59.81 95 GLU A O 1
ATOM 798 N N . SER A 1 96 ? 31.658 -1.301 -42.913 1.00 50.41 96 SER A N 1
ATOM 799 C CA . SER A 1 96 ? 32.622 -0.688 -43.818 1.00 50.41 96 SER A CA 1
ATOM 800 C C . SER A 1 96 ? 33.887 -0.291 -43.047 1.00 50.41 96 SER A C 1
ATOM 802 O O . SER A 1 96 ? 33.857 0.611 -42.205 1.00 50.41 96 SER A O 1
ATOM 804 N N . TYR A 1 97 ? 35.008 -0.911 -43.410 1.00 55.91 97 TYR A N 1
ATOM 805 C CA . TYR A 1 97 ? 36.368 -0.671 -42.907 1.00 55.91 97 TYR A CA 1
ATOM 806 C C . TYR A 1 97 ? 36.864 0.794 -42.963 1.00 55.91 97 TYR A C 1
ATOM 808 O O . TYR A 1 97 ? 37.965 1.073 -42.501 1.00 55.91 97 TYR A O 1
ATOM 816 N N . PHE A 1 98 ? 36.087 1.738 -43.506 1.00 53.72 98 PHE A N 1
ATOM 817 C CA . PHE A 1 98 ? 36.551 3.094 -43.820 1.00 53.72 98 PHE A CA 1
ATOM 818 C C . PHE A 1 98 ? 35.944 4.236 -42.992 1.00 53.72 98 PHE A C 1
ATOM 820 O O . PHE A 1 98 ? 36.374 5.379 -43.150 1.00 53.72 98 PHE A O 1
ATOM 827 N N . HIS A 1 99 ? 35.015 3.978 -42.067 1.00 50.09 99 HIS A N 1
ATOM 828 C CA . HIS A 1 99 ? 34.434 5.039 -41.230 1.00 50.09 99 HIS A CA 1
ATOM 829 C C . HIS A 1 99 ? 34.516 4.705 -39.738 1.00 50.09 99 HIS A C 1
ATOM 831 O O . HIS A 1 99 ? 33.565 4.235 -39.126 1.00 50.09 99 HIS A O 1
ATOM 837 N N . SER A 1 100 ? 35.666 4.995 -39.122 1.00 49.94 100 SER A N 1
ATOM 838 C CA . SER A 1 100 ? 35.906 4.825 -37.678 1.00 49.94 100 SER A CA 1
ATOM 839 C C . SER A 1 100 ? 35.310 5.949 -36.810 1.00 49.94 100 SER A C 1
ATOM 841 O O . SER A 1 100 ? 35.816 6.245 -35.727 1.00 49.94 100 SER A O 1
ATOM 843 N N . SER A 1 101 ? 34.274 6.640 -37.278 1.00 53.44 101 SER A N 1
ATOM 844 C CA . SER A 1 101 ? 33.762 7.848 -36.629 1.00 53.44 101 SER A CA 1
ATOM 845 C C . SER A 1 101 ? 32.560 7.515 -35.741 1.00 53.44 101 SER A C 1
ATOM 847 O O . SER A 1 101 ? 31.425 7.510 -36.202 1.00 53.44 101 SER A O 1
ATOM 849 N N . ASN A 1 102 ? 32.837 7.212 -34.467 1.00 65.75 102 ASN A N 1
ATOM 850 C CA . ASN A 1 102 ? 31.927 7.181 -33.310 1.00 65.75 102 ASN A CA 1
ATOM 851 C C . ASN A 1 102 ? 30.443 6.889 -33.607 1.00 65.75 102 ASN A C 1
ATOM 853 O O . ASN A 1 102 ? 29.602 7.792 -33.610 1.00 65.75 102 ASN A O 1
ATOM 857 N N . SER A 1 103 ? 30.114 5.603 -33.739 1.00 76.19 103 SER A N 1
ATOM 858 C CA . SER A 1 103 ? 28.748 5.074 -33.870 1.00 76.19 103 SER A CA 1
ATOM 859 C C . SER A 1 103 ? 27.760 5.639 -32.836 1.00 76.19 103 SER A C 1
ATOM 861 O O . SER A 1 103 ? 26.586 5.841 -33.144 1.00 76.19 103 SER A O 1
ATOM 863 N N . GLU A 1 104 ? 28.231 5.940 -31.623 1.00 86.00 104 GLU A N 1
ATOM 864 C CA . GLU A 1 104 ? 27.437 6.551 -30.548 1.00 86.00 104 GLU A CA 1
ATOM 865 C C . GLU A 1 104 ? 27.072 8.015 -30.817 1.00 86.00 104 GLU A C 1
ATOM 867 O O . GLU A 1 104 ? 25.955 8.434 -30.527 1.00 86.00 104 GLU A O 1
ATOM 872 N N . SER A 1 105 ? 27.954 8.796 -31.448 1.00 87.75 105 SER A N 1
ATOM 873 C CA . SER A 1 105 ? 27.672 10.202 -31.764 1.00 87.75 105 SER A CA 1
ATOM 874 C C . SER A 1 105 ? 26.494 10.327 -32.733 1.00 87.75 105 SER A C 1
ATOM 876 O O . SER A 1 105 ? 25.608 11.165 -32.549 1.00 87.75 105 SER A O 1
ATOM 878 N N . TYR A 1 106 ? 26.425 9.428 -33.719 1.00 89.19 106 TYR A N 1
ATOM 879 C CA . TYR A 1 106 ? 25.288 9.347 -34.629 1.00 89.19 106 TYR A CA 1
ATOM 880 C C . TYR A 1 106 ? 23.993 8.985 -33.892 1.00 89.19 106 TYR A C 1
ATOM 882 O O . TYR A 1 106 ? 22.973 9.652 -34.068 1.00 89.19 106 TYR A O 1
ATOM 890 N N . VAL A 1 107 ? 24.034 7.976 -33.021 1.00 91.88 107 VAL A N 1
ATOM 891 C CA . VAL A 1 107 ? 22.881 7.548 -32.215 1.00 91.88 107 VAL A CA 1
ATOM 892 C C . VAL A 1 107 ? 22.379 8.686 -31.318 1.00 91.88 107 VAL A C 1
ATOM 894 O O . VAL A 1 107 ? 21.178 8.949 -31.258 1.00 91.88 107 VAL A O 1
ATOM 897 N N . LEU A 1 108 ? 23.290 9.431 -30.693 1.00 93.94 108 LEU A N 1
ATOM 898 C CA . LEU A 1 108 ? 22.958 10.616 -29.908 1.00 93.94 108 LEU A CA 1
ATOM 899 C C . LEU A 1 108 ? 22.328 11.722 -30.754 1.00 93.94 108 LEU A C 1
ATOM 901 O O . LEU A 1 108 ? 21.348 12.335 -30.327 1.00 93.94 108 LEU A O 1
ATOM 905 N N . SER A 1 109 ? 22.840 11.961 -31.964 1.00 94.31 109 SER A N 1
ATOM 906 C CA . SER A 1 109 ? 22.236 12.926 -32.890 1.00 94.31 109 SER A CA 1
ATOM 907 C C . SER A 1 109 ? 20.793 12.548 -33.237 1.00 94.31 109 SER A C 1
ATOM 909 O O . SER A 1 109 ? 19.922 13.415 -33.295 1.00 94.31 109 SER A O 1
ATOM 911 N N . LEU A 1 110 ? 20.502 11.247 -33.373 1.00 93.94 110 LEU A N 1
ATOM 912 C CA . LEU A 1 110 ? 19.151 10.762 -33.640 1.00 93.94 110 LEU A CA 1
ATOM 913 C C . LEU A 1 110 ? 18.212 11.043 -32.467 1.00 93.94 110 LEU A C 1
ATOM 915 O O . LEU A 1 110 ? 17.135 11.591 -32.686 1.00 93.94 110 LEU A O 1
ATOM 919 N N . TYR A 1 111 ? 18.610 10.720 -31.235 1.00 95.75 111 TYR A N 1
ATOM 920 C CA . TYR A 1 111 ? 17.768 10.971 -30.059 1.00 95.75 111 TYR A CA 1
ATOM 921 C C . TYR A 1 111 ? 17.558 12.461 -29.818 1.00 95.75 111 TYR A C 1
ATOM 923 O O . TYR A 1 111 ? 16.429 12.906 -29.637 1.00 95.75 111 TYR A O 1
ATOM 931 N N . THR A 1 112 ? 18.631 13.247 -29.891 1.00 96.62 112 THR A N 1
ATOM 932 C CA . THR A 1 112 ? 18.558 14.691 -29.652 1.00 96.62 112 THR A CA 1
ATOM 933 C C . THR A 1 112 ? 17.752 15.403 -30.734 1.00 96.62 112 THR A C 1
ATOM 935 O O . THR A 1 112 ? 17.058 16.363 -30.414 1.00 96.62 112 THR A O 1
ATOM 938 N N . SER A 1 113 ? 17.746 14.917 -31.985 1.00 96.19 113 SER A N 1
ATOM 939 C CA . SER A 1 113 ? 16.892 15.451 -33.064 1.00 96.19 113 SER A CA 1
ATOM 940 C C . SER A 1 113 ? 15.387 15.321 -32.804 1.00 96.19 113 SER A C 1
ATOM 942 O O . SER A 1 113 ? 14.606 16.004 -33.459 1.00 96.19 113 SER A O 1
ATOM 944 N N . ARG A 1 114 ? 14.980 14.470 -31.853 1.00 97.00 114 ARG A N 1
ATOM 945 C CA . ARG A 1 114 ? 13.583 14.289 -31.430 1.00 97.00 114 ARG A CA 1
ATOM 946 C C . ARG A 1 114 ? 13.212 15.118 -30.197 1.00 97.00 114 ARG A C 1
ATOM 948 O O . ARG A 1 114 ? 12.122 14.946 -29.659 1.00 97.00 114 ARG A O 1
ATOM 955 N N . PHE A 1 115 ? 14.102 15.997 -29.739 1.00 97.94 115 PHE A N 1
ATOM 956 C CA . PHE A 1 115 ? 13.770 16.966 -28.701 1.00 97.94 115 PHE A CA 1
ATOM 957 C C . PHE A 1 115 ? 12.917 18.098 -29.264 1.00 97.94 115 PHE A C 1
ATOM 959 O O . PHE A 1 115 ? 13.238 18.659 -30.311 1.00 97.94 115 PHE A O 1
ATOM 966 N N . GLU A 1 116 ? 11.874 18.457 -28.528 1.00 97.31 116 GLU A N 1
ATOM 967 C CA . GLU A 1 116 ? 10.929 19.518 -28.864 1.00 97.31 116 GLU A CA 1
ATOM 968 C C . GLU A 1 116 ? 10.861 20.564 -27.747 1.00 97.31 116 GLU A C 1
ATOM 970 O O . GLU A 1 116 ? 11.204 20.289 -26.594 1.00 97.31 116 GLU A O 1
ATOM 975 N N . MET A 1 117 ? 10.427 21.774 -28.111 1.00 96.56 117 MET A N 1
ATOM 976 C CA . MET A 1 117 ? 10.158 22.895 -27.201 1.00 96.56 117 MET A CA 1
ATOM 977 C C . MET A 1 117 ? 11.233 23.071 -26.110 1.00 96.56 117 MET A C 1
ATOM 979 O O . MET A 1 117 ? 12.410 23.252 -26.417 1.00 96.56 117 MET A O 1
ATOM 983 N N . GLN A 1 118 ? 10.845 22.968 -24.837 1.00 95.44 118 GLN A N 1
ATOM 984 C CA . GLN A 1 118 ? 11.695 23.258 -23.680 1.00 95.44 118 GLN A CA 1
ATOM 985 C C . GLN A 1 118 ? 12.927 22.347 -23.600 1.00 95.44 118 GLN A C 1
ATOM 987 O O . GLN A 1 118 ? 13.999 22.767 -23.169 1.00 95.44 118 GLN A O 1
ATOM 992 N N . VAL A 1 119 ? 12.814 21.091 -24.045 1.00 97.44 119 VAL A N 1
ATOM 993 C CA . VAL A 1 119 ? 13.950 20.154 -24.028 1.00 97.44 119 VAL A CA 1
ATOM 994 C C . VAL A 1 119 ? 14.950 20.503 -25.125 1.00 97.44 119 VAL A C 1
ATOM 996 O O . VAL A 1 119 ? 16.156 20.332 -24.935 1.00 97.44 119 VAL A O 1
ATOM 999 N N . ARG A 1 120 ? 14.472 21.011 -26.266 1.00 98.00 120 ARG A N 1
ATOM 1000 C CA . ARG A 1 120 ? 15.338 21.520 -27.333 1.00 98.00 120 ARG A CA 1
ATOM 1001 C C . ARG A 1 120 ? 16.105 22.755 -26.863 1.00 98.00 120 ARG A C 1
ATOM 1003 O O . ARG A 1 120 ? 17.323 22.765 -26.992 1.00 98.00 120 ARG A O 1
ATOM 1010 N N . GLU A 1 121 ? 15.425 23.715 -26.240 1.00 97.81 121 GLU A N 1
ATOM 1011 C CA . GLU A 1 121 ? 16.057 24.910 -25.659 1.00 97.81 121 GLU A CA 1
ATOM 1012 C C . GLU A 1 121 ? 17.125 24.539 -24.619 1.00 97.81 121 GLU A C 1
ATOM 1014 O O . GLU A 1 121 ? 18.268 24.988 -24.713 1.00 97.81 121 GLU A O 1
ATOM 1019 N N . TRP A 1 122 ? 16.796 23.632 -23.690 1.00 97.75 122 TRP A N 1
ATOM 1020 C CA . TRP A 1 122 ? 17.749 23.102 -22.710 1.00 97.75 122 TRP A CA 1
ATOM 1021 C C . TRP A 1 122 ? 18.968 22.443 -23.369 1.00 97.75 122 TRP A C 1
ATOM 1023 O O . TRP A 1 122 ? 20.109 22.614 -22.925 1.00 97.75 122 TRP A O 1
ATOM 1033 N N . TRP A 1 123 ? 18.744 21.659 -24.426 1.00 97.94 123 TRP A N 1
ATOM 1034 C CA . TRP A 1 123 ? 19.824 20.991 -25.141 1.00 97.94 123 TRP A CA 1
ATOM 1035 C C . TRP A 1 123 ? 20.744 21.997 -25.833 1.00 97.94 123 TRP A C 1
ATOM 1037 O O . TRP A 1 123 ? 21.965 21.876 -25.716 1.00 97.94 123 TRP A O 1
ATOM 1047 N N . ASP A 1 124 ? 20.181 23.007 -26.492 1.00 97.69 124 ASP A N 1
ATOM 1048 C CA . ASP A 1 124 ? 20.937 24.050 -27.183 1.00 97.69 124 ASP A CA 1
ATOM 1049 C C . ASP A 1 124 ? 21.745 24.908 -26.194 1.00 97.69 124 ASP A C 1
ATOM 1051 O O . ASP A 1 124 ? 22.943 25.131 -26.401 1.00 97.69 124 ASP A O 1
ATOM 1055 N N . GLU A 1 125 ? 21.151 25.292 -25.060 1.00 97.88 125 GLU A N 1
ATOM 1056 C CA . GLU A 1 125 ? 21.846 25.981 -23.966 1.00 97.88 125 GLU A CA 1
ATOM 1057 C C . GLU A 1 125 ? 22.996 25.126 -23.412 1.00 97.88 125 GLU A C 1
ATOM 1059 O O . GLU A 1 125 ? 24.120 25.595 -23.191 1.00 97.88 125 GLU A O 1
ATOM 1064 N N . ARG A 1 126 ? 22.762 23.823 -23.228 1.00 96.88 126 ARG A N 1
ATOM 1065 C CA . ARG A 1 126 ? 23.821 22.901 -22.820 1.00 96.88 126 ARG A CA 1
ATOM 1066 C C . ARG A 1 126 ? 24.949 22.855 -23.851 1.00 96.88 126 ARG A C 1
ATOM 1068 O O . ARG A 1 126 ? 26.108 22.913 -23.442 1.00 96.88 126 ARG A O 1
ATOM 1075 N N . GLN A 1 127 ? 24.644 22.737 -25.143 1.00 96.50 127 GLN A N 1
ATOM 1076 C CA . GLN A 1 127 ? 25.655 22.706 -26.205 1.00 96.50 127 GLN A CA 1
ATOM 1077 C C . GLN A 1 127 ? 26.468 24.001 -26.246 1.00 96.50 127 GLN A C 1
ATOM 1079 O O . GLN A 1 127 ? 27.690 23.952 -26.394 1.00 96.50 127 GLN A O 1
ATOM 1084 N N . TYR A 1 128 ? 25.824 25.148 -26.027 1.00 97.44 128 TYR A N 1
ATOM 1085 C CA . TYR A 1 128 ? 26.517 26.418 -25.841 1.00 97.44 128 TYR A CA 1
ATOM 1086 C C . TYR A 1 128 ? 27.525 26.345 -24.683 1.00 97.44 128 TYR A C 1
ATOM 1088 O O . TYR A 1 128 ? 28.701 26.663 -24.868 1.00 97.44 128 TYR A O 1
ATOM 1096 N N . HIS A 1 129 ? 27.118 25.825 -23.521 1.00 97.25 129 HIS A N 1
ATOM 1097 C CA . HIS A 1 129 ? 28.014 25.641 -22.376 1.00 97.25 129 HIS A CA 1
ATOM 1098 C C . HIS A 1 129 ? 29.164 24.656 -22.614 1.00 97.25 129 HIS A C 1
ATOM 1100 O O . HIS A 1 129 ? 30.233 24.829 -22.026 1.00 97.25 129 HIS A O 1
ATOM 1106 N N . VAL A 1 130 ? 28.971 23.642 -23.458 1.00 95.94 130 VAL A N 1
ATOM 1107 C CA . VAL A 1 130 ? 30.049 22.732 -23.873 1.00 95.94 130 VAL A CA 1
ATOM 1108 C C . VAL A 1 130 ? 31.067 23.470 -24.744 1.00 95.94 130 VAL A C 1
ATOM 1110 O O . VAL A 1 130 ? 32.264 23.367 -24.492 1.00 95.94 130 VAL A O 1
ATOM 1113 N N . ARG A 1 131 ? 30.613 24.282 -25.711 1.00 96.56 131 ARG A N 1
ATOM 1114 C CA . ARG A 1 131 ? 31.501 25.051 -26.608 1.00 96.56 131 ARG A CA 1
ATOM 1115 C C . ARG A 1 131 ? 32.408 26.027 -25.861 1.00 96.56 131 ARG A C 1
ATOM 1117 O O . ARG A 1 131 ? 33.560 26.188 -26.240 1.00 96.56 131 ARG A O 1
ATOM 1124 N N . ILE A 1 132 ? 31.908 26.648 -24.793 1.00 97.50 132 ILE A N 1
ATOM 1125 C CA . ILE A 1 132 ? 32.693 27.565 -23.948 1.00 97.50 132 ILE A CA 1
ATOM 1126 C C . ILE A 1 132 ? 33.471 26.850 -22.826 1.00 97.50 132 ILE A C 1
ATOM 1128 O O . ILE A 1 132 ? 33.986 27.510 -21.927 1.00 97.50 132 ILE A O 1
ATOM 1132 N N . GLY A 1 133 ? 33.509 25.512 -22.822 1.00 96.31 133 GLY A N 1
ATOM 1133 C CA . GLY A 1 133 ? 34.275 24.718 -21.857 1.00 96.31 133 GLY A CA 1
ATOM 1134 C C . GLY A 1 133 ? 33.701 24.665 -20.434 1.00 96.31 133 GLY A C 1
ATOM 1135 O O . GLY A 1 133 ? 34.404 24.266 -19.511 1.00 96.31 133 GLY A O 1
ATOM 1136 N N . ARG A 1 134 ? 32.436 25.056 -20.219 1.00 95.19 134 ARG A N 1
ATOM 1137 C CA . ARG A 1 134 ? 31.784 25.035 -18.890 1.00 95.19 134 ARG A CA 1
ATOM 1138 C C . ARG A 1 134 ? 31.080 23.717 -18.560 1.00 95.19 134 ARG A C 1
ATOM 1140 O O . ARG A 1 134 ? 30.791 23.457 -17.395 1.00 95.19 134 ARG A O 1
ATOM 1147 N N . LYS A 1 135 ? 30.760 22.901 -19.565 1.00 96.00 135 LYS A N 1
ATOM 1148 C CA . LYS A 1 135 ? 30.182 21.555 -19.406 1.00 96.00 135 LYS A CA 1
ATOM 1149 C C . LYS A 1 135 ? 30.976 20.555 -20.249 1.00 96.00 135 LYS A C 1
ATOM 1151 O O . LYS A 1 135 ? 31.514 20.921 -21.288 1.00 96.00 135 LYS A O 1
ATOM 1156 N N . SER A 1 136 ? 31.027 19.296 -19.816 1.00 95.75 136 SER A N 1
ATOM 1157 C CA . SER A 1 136 ? 31.642 18.214 -20.590 1.00 95.75 136 SER A CA 1
ATOM 1158 C C . SER A 1 136 ? 30.777 17.818 -21.790 1.00 95.75 136 SER A C 1
ATOM 1160 O O . SER A 1 136 ? 29.537 17.865 -21.726 1.00 95.75 136 SER A O 1
ATOM 1162 N N . LEU A 1 137 ? 31.442 17.409 -22.875 1.00 96.00 137 LEU A N 1
ATOM 1163 C CA . LEU A 1 137 ? 30.790 16.775 -24.017 1.00 96.00 137 LEU A CA 1
ATOM 1164 C C . LEU A 1 137 ? 30.117 15.470 -23.562 1.00 96.00 137 LEU A C 1
ATOM 1166 O O . LEU A 1 137 ? 30.582 14.828 -22.625 1.00 96.00 137 LEU A O 1
ATOM 1170 N N . ILE A 1 138 ? 28.998 15.129 -24.200 1.00 96.31 138 ILE A N 1
ATOM 1171 C CA . ILE A 1 138 ? 28.301 13.857 -23.994 1.00 96.31 138 ILE A CA 1
ATOM 1172 C C . ILE A 1 138 ? 28.714 12.920 -25.128 1.00 96.31 138 ILE A C 1
ATOM 1174 O O . ILE A 1 138 ? 28.486 13.244 -26.296 1.00 96.31 138 ILE A O 1
ATOM 1178 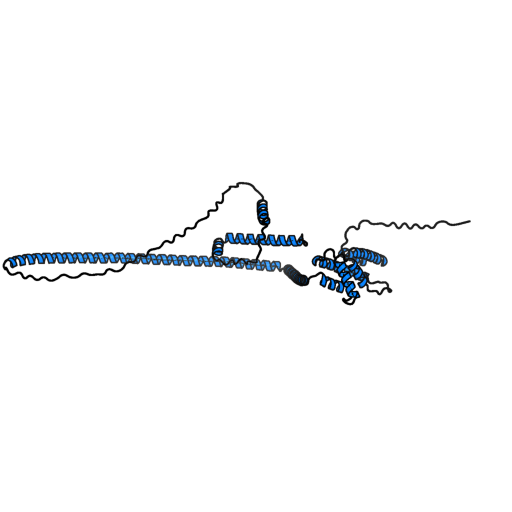N N . HIS A 1 139 ? 29.316 11.788 -24.784 1.00 93.81 139 HIS A N 1
ATOM 1179 C CA . HIS A 1 139 ? 29.886 10.829 -25.727 1.00 93.81 139 HIS A CA 1
ATOM 1180 C C . HIS A 1 139 ? 28.966 9.649 -26.029 1.00 93.81 139 HIS A C 1
ATOM 1182 O O . HIS A 1 139 ? 29.013 9.121 -27.140 1.00 93.81 139 HIS A O 1
ATOM 1188 N N . ASP A 1 140 ? 28.120 9.256 -25.076 1.00 94.69 140 ASP A N 1
ATOM 1189 C CA . ASP A 1 140 ? 27.244 8.096 -25.213 1.00 94.69 140 ASP A CA 1
ATOM 1190 C C . ASP A 1 140 ? 25.832 8.324 -24.644 1.00 94.69 140 ASP A C 1
ATOM 1192 O O . ASP A 1 140 ? 25.509 9.339 -24.010 1.00 94.69 140 ASP A O 1
ATOM 1196 N N . TRP A 1 141 ? 24.950 7.353 -24.900 1.00 95.19 141 TRP A N 1
ATOM 1197 C CA . TRP A 1 141 ? 23.582 7.362 -24.380 1.00 95.19 141 TRP A CA 1
ATOM 1198 C C . TRP A 1 141 ? 23.514 7.365 -22.846 1.00 95.19 141 TRP A C 1
ATOM 1200 O O . TRP A 1 141 ? 22.600 7.965 -22.276 1.00 95.19 141 TRP A O 1
ATOM 1210 N N . SER A 1 142 ? 24.464 6.724 -22.164 1.00 96.25 142 SER A N 1
ATOM 1211 C CA . SER A 1 142 ? 24.488 6.636 -20.701 1.00 96.25 142 SER A CA 1
ATOM 1212 C C . SER A 1 142 ? 24.693 8.014 -20.067 1.00 96.25 142 SER A C 1
ATOM 1214 O O . SER A 1 142 ? 23.957 8.405 -19.155 1.00 96.25 142 SER A O 1
ATOM 1216 N N . GLU A 1 143 ? 25.629 8.793 -20.604 1.00 97.00 143 GLU A N 1
ATOM 1217 C CA . GLU A 1 143 ? 25.914 10.167 -20.206 1.00 97.00 143 GLU A CA 1
ATOM 1218 C C . GLU A 1 143 ? 24.742 11.105 -20.511 1.00 97.00 143 GLU A C 1
ATOM 1220 O O . GLU A 1 143 ? 24.360 11.907 -19.649 1.00 97.00 143 GLU A O 1
ATOM 1225 N N . LEU A 1 144 ? 24.115 10.980 -21.693 1.00 97.06 144 LEU A N 1
ATOM 1226 C CA . LEU A 1 144 ? 22.910 11.747 -22.032 1.00 97.06 144 LEU A CA 1
ATOM 1227 C C . LEU A 1 144 ? 21.791 11.465 -21.027 1.00 97.06 144 LEU A C 1
ATOM 1229 O O . LEU A 1 144 ? 21.215 12.387 -20.447 1.00 97.06 144 LEU A O 1
ATOM 1233 N N . LYS A 1 145 ? 21.526 10.184 -20.770 1.00 96.75 145 LYS A N 1
ATOM 1234 C CA . LYS A 1 145 ? 20.522 9.718 -19.814 1.00 96.75 145 LYS A CA 1
ATOM 1235 C C . LYS A 1 145 ? 20.802 10.215 -18.399 1.00 96.75 145 LYS A C 1
ATOM 1237 O O . LYS A 1 145 ? 19.878 10.665 -17.723 1.00 96.75 145 LYS A O 1
ATOM 1242 N N . ALA A 1 146 ? 22.051 10.182 -17.939 1.00 96.00 146 ALA A N 1
ATOM 1243 C CA . ALA A 1 146 ? 22.431 10.716 -16.633 1.00 96.00 146 ALA A CA 1
ATOM 1244 C C . ALA A 1 146 ? 22.184 12.231 -16.541 1.00 96.00 146 ALA A C 1
ATOM 1246 O O . ALA A 1 146 ? 21.631 12.706 -15.544 1.00 96.00 146 ALA A O 1
ATOM 1247 N N . CYS A 1 147 ? 22.532 12.978 -17.593 1.00 96.62 147 CYS A N 1
ATOM 1248 C CA . CYS A 1 147 ? 22.295 14.418 -17.669 1.00 96.62 147 CYS A CA 1
ATOM 1249 C C . CYS A 1 147 ? 20.800 14.750 -17.655 1.00 96.62 147 CYS A C 1
ATOM 1251 O O . CYS A 1 147 ? 20.366 15.556 -16.835 1.00 96.62 147 CYS A O 1
ATOM 1253 N N . MET A 1 148 ? 20.002 14.086 -18.490 1.00 96.81 148 MET A N 1
ATOM 1254 C CA . MET A 1 148 ? 18.555 14.299 -18.544 1.00 96.81 148 MET A CA 1
ATOM 1255 C C . MET A 1 148 ? 17.865 13.899 -17.234 1.00 96.81 148 MET A C 1
ATOM 1257 O O . MET A 1 148 ? 17.011 14.629 -16.745 1.00 96.81 148 MET A O 1
ATOM 12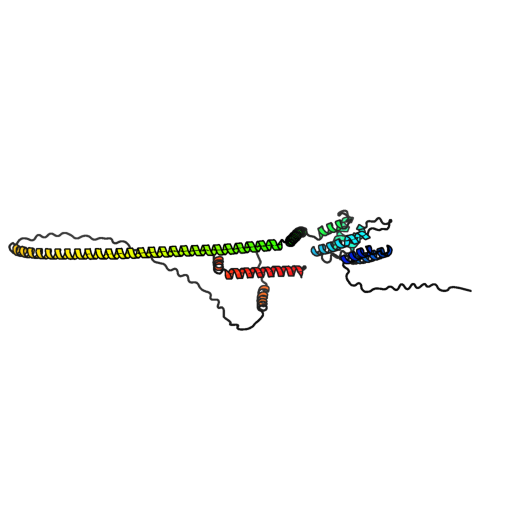61 N N . ARG A 1 149 ? 18.283 12.806 -16.581 1.00 95.44 149 ARG A N 1
ATOM 1262 C CA . ARG A 1 149 ? 17.793 12.439 -15.239 1.00 95.44 149 ARG A CA 1
ATOM 1263 C C . ARG A 1 149 ? 18.131 13.463 -14.168 1.00 95.44 149 ARG A C 1
ATOM 1265 O O . ARG A 1 149 ? 17.486 13.474 -13.121 1.00 95.44 149 ARG A O 1
ATOM 1272 N N . LYS A 1 150 ? 19.210 14.226 -14.323 1.00 95.12 150 LYS A N 1
ATOM 1273 C CA . LYS A 1 150 ? 19.552 15.291 -13.375 1.00 95.12 150 LYS A CA 1
ATOM 1274 C C . LYS A 1 150 ? 18.619 16.487 -13.550 1.00 95.12 150 LYS A C 1
ATOM 1276 O O . LYS A 1 150 ? 18.240 17.066 -12.541 1.00 95.12 150 LYS A O 1
ATOM 1281 N N . GLU A 1 151 ? 18.246 16.782 -14.791 1.00 96.12 151 GLU A N 1
ATOM 1282 C CA . GLU A 1 151 ? 17.382 17.905 -15.152 1.00 96.12 151 GLU A CA 1
ATOM 1283 C C . GLU A 1 151 ? 15.894 17.616 -14.897 1.00 96.12 151 GLU A C 1
ATOM 1285 O O . GLU A 1 151 ? 15.247 18.299 -14.113 1.00 96.12 151 GLU A O 1
ATOM 1290 N N . PHE A 1 152 ? 15.356 16.553 -15.503 1.00 95.56 152 PHE A N 1
ATOM 1291 C CA . PHE A 1 152 ? 13.908 16.312 -15.606 1.00 95.56 152 PHE A CA 1
ATOM 1292 C C . PHE A 1 152 ? 13.342 15.391 -14.511 1.00 95.56 152 PHE A C 1
ATOM 1294 O O . PHE A 1 152 ? 12.136 15.137 -14.448 1.00 95.56 152 PHE A O 1
ATOM 1301 N N . VAL A 1 153 ? 14.198 14.859 -13.629 1.00 94.25 153 VAL A N 1
ATOM 1302 C CA . VAL A 1 153 ? 13.778 14.007 -12.503 1.00 94.25 153 VAL A CA 1
ATOM 1303 C C . VAL A 1 153 ? 14.205 14.653 -11.184 1.00 94.25 153 VAL A C 1
ATOM 1305 O O . VAL A 1 153 ? 15.354 14.468 -10.753 1.00 94.25 153 VAL A O 1
ATOM 1308 N N . PRO A 1 154 ? 13.285 15.356 -10.498 1.00 90.50 154 PRO A N 1
ATOM 1309 C CA . PRO A 1 154 ? 13.520 15.916 -9.178 1.00 90.50 154 PRO A CA 1
ATOM 1310 C C . PRO A 1 154 ? 14.072 14.880 -8.194 1.00 90.50 154 PRO A C 1
ATOM 1312 O O . PRO A 1 154 ? 13.680 13.708 -8.176 1.00 90.50 154 PRO A O 1
ATOM 1315 N N . SER A 1 155 ? 14.984 15.318 -7.328 1.00 87.00 155 SER A N 1
ATOM 1316 C CA . SER A 1 155 ? 15.672 14.448 -6.365 1.00 87.00 155 SER A CA 1
ATOM 1317 C C . SER A 1 155 ? 14.719 13.745 -5.389 1.00 87.00 155 SER A C 1
ATOM 1319 O O . SER A 1 155 ? 14.958 12.591 -5.028 1.00 87.00 155 SER A O 1
ATOM 1321 N N . HIS A 1 156 ? 13.615 14.390 -5.003 1.00 82.38 156 HIS A N 1
ATOM 1322 C CA . HIS A 1 156 ? 12.600 13.796 -4.130 1.00 82.38 156 HIS A CA 1
ATOM 1323 C C . HIS A 1 156 ? 11.840 12.647 -4.816 1.00 82.38 156 HIS A C 1
ATOM 1325 O O . HIS A 1 156 ? 11.583 11.625 -4.182 1.00 82.38 156 HIS A O 1
ATOM 1331 N N . ILE A 1 157 ? 11.587 12.738 -6.128 1.00 81.25 157 ILE A N 1
ATOM 1332 C CA . ILE A 1 157 ? 10.958 11.651 -6.892 1.00 81.25 157 ILE A CA 1
ATOM 1333 C C . ILE A 1 157 ? 11.893 10.442 -6.983 1.00 81.25 157 ILE A C 1
ATOM 1335 O O . ILE A 1 157 ? 11.432 9.308 -6.891 1.00 81.25 157 ILE A O 1
ATOM 1339 N N . LYS A 1 158 ? 13.216 10.642 -7.073 1.00 78.00 158 LYS A N 1
ATOM 1340 C CA . LYS A 1 158 ? 14.183 9.524 -7.071 1.00 78.00 158 LYS A CA 1
ATOM 1341 C C . LYS A 1 158 ? 14.092 8.683 -5.797 1.00 78.00 158 LYS A C 1
ATOM 1343 O O . LYS A 1 158 ? 14.114 7.457 -5.891 1.00 78.00 158 LYS A O 1
ATOM 1348 N N . ARG A 1 159 ? 13.941 9.326 -4.632 1.00 76.94 159 ARG A N 1
ATOM 1349 C CA . ARG A 1 159 ? 13.722 8.624 -3.355 1.00 76.94 159 ARG A CA 1
ATOM 1350 C C . ARG A 1 159 ? 12.404 7.852 -3.377 1.00 76.94 159 ARG A C 1
ATOM 1352 O O . ARG A 1 159 ? 12.391 6.667 -3.061 1.00 76.94 159 ARG A O 1
ATOM 1359 N N . ASN A 1 160 ? 11.331 8.480 -3.854 1.00 78.94 160 ASN A N 1
ATOM 1360 C CA . ASN A 1 160 ? 10.020 7.835 -3.949 1.00 78.94 160 ASN A CA 1
ATOM 1361 C C . ASN A 1 160 ? 10.022 6.638 -4.910 1.00 78.94 160 ASN A C 1
ATOM 1363 O O . ASN A 1 160 ? 9.430 5.612 -4.603 1.00 78.94 160 ASN A O 1
ATOM 1367 N N . LEU A 1 161 ? 10.734 6.715 -6.036 1.00 77.88 161 LEU A N 1
ATOM 1368 C CA . LEU A 1 161 ? 10.866 5.601 -6.979 1.00 77.88 161 LEU A CA 1
ATOM 1369 C C . LEU A 1 161 ? 11.693 4.444 -6.412 1.00 77.88 161 LEU A C 1
ATOM 1371 O O . LEU A 1 161 ? 11.405 3.290 -6.721 1.00 77.88 161 LEU A O 1
ATOM 1375 N N . GLN A 1 162 ? 12.715 4.722 -5.598 1.00 79.00 162 GLN A N 1
ATOM 1376 C CA . GLN A 1 162 ? 13.461 3.676 -4.891 1.00 79.00 162 GLN A CA 1
ATOM 1377 C C . GLN A 1 162 ? 12.580 2.973 -3.858 1.00 79.00 162 GLN A C 1
ATOM 1379 O O . GLN A 1 162 ? 12.552 1.744 -3.838 1.00 79.00 162 GLN A O 1
ATOM 1384 N N . LEU A 1 163 ? 11.811 3.739 -3.077 1.00 73.81 163 LEU A N 1
ATOM 1385 C CA . LEU A 1 163 ? 10.820 3.190 -2.152 1.00 73.81 163 LEU A CA 1
ATOM 1386 C C . LEU A 1 163 ? 9.775 2.358 -2.903 1.00 73.81 163 LEU A C 1
ATOM 1388 O O . LEU A 1 163 ? 9.520 1.220 -2.535 1.00 73.81 163 LEU A O 1
ATOM 1392 N N . LEU A 1 164 ? 9.236 2.870 -4.011 1.00 72.06 164 LEU A N 1
ATOM 1393 C CA . LEU A 1 164 ? 8.256 2.155 -4.828 1.00 72.06 164 LEU A CA 1
ATOM 1394 C C . LEU A 1 164 ? 8.831 0.856 -5.411 1.00 72.06 164 LEU A C 1
ATOM 1396 O O . LEU A 1 164 ? 8.156 -0.167 -5.416 1.00 72.06 164 LEU A O 1
ATOM 1400 N N . ARG A 1 165 ? 10.088 0.860 -5.873 1.00 78.06 165 ARG A N 1
ATOM 1401 C CA . ARG A 1 165 ? 10.769 -0.364 -6.328 1.00 78.06 165 ARG A CA 1
ATOM 1402 C C . ARG A 1 165 ? 10.955 -1.370 -5.199 1.00 78.06 165 ARG A C 1
ATOM 1404 O O . ARG A 1 165 ? 10.796 -2.560 -5.461 1.00 78.06 165 ARG A O 1
ATOM 1411 N N . ALA A 1 166 ? 11.278 -0.912 -3.990 1.00 80.50 166 ALA A N 1
ATOM 1412 C CA . ALA A 1 166 ? 11.344 -1.772 -2.814 1.00 80.50 166 ALA A CA 1
ATOM 1413 C C . ALA A 1 166 ? 9.969 -2.396 -2.537 1.00 80.50 166 ALA A C 1
ATOM 1415 O O . ALA A 1 166 ? 9.865 -3.614 -2.544 1.00 80.50 166 ALA A O 1
ATOM 1416 N N . TYR A 1 167 ? 8.898 -1.596 -2.495 1.00 70.94 167 TYR A N 1
ATOM 1417 C CA . TYR A 1 167 ? 7.532 -2.102 -2.314 1.00 70.94 167 TYR A CA 1
ATOM 1418 C C . TYR A 1 167 ? 7.093 -3.091 -3.399 1.00 70.94 167 TYR A C 1
ATOM 1420 O O . TYR A 1 167 ? 6.478 -4.107 -3.092 1.00 70.94 167 TYR A O 1
ATOM 1428 N N . ILE A 1 168 ? 7.410 -2.835 -4.672 1.00 75.44 168 ILE A N 1
ATOM 1429 C CA . ILE A 1 168 ? 7.091 -3.767 -5.765 1.00 75.44 168 ILE A CA 1
ATOM 1430 C C . ILE A 1 168 ? 7.875 -5.074 -5.605 1.00 75.44 168 ILE A C 1
ATOM 1432 O O . ILE A 1 168 ? 7.334 -6.148 -5.863 1.00 75.44 168 ILE A O 1
ATOM 1436 N N . LYS A 1 169 ? 9.146 -5.004 -5.197 1.00 83.50 169 LYS A N 1
ATOM 1437 C CA . LYS A 1 169 ? 9.970 -6.189 -4.940 1.00 83.50 169 LYS A CA 1
ATOM 1438 C C . LYS A 1 169 ? 9.445 -6.979 -3.741 1.00 83.50 169 LYS A C 1
ATOM 1440 O O . LYS A 1 169 ? 9.335 -8.199 -3.837 1.00 83.50 169 LYS A O 1
ATOM 1445 N N . ASP A 1 170 ? 9.060 -6.300 -2.670 1.00 76.62 170 ASP A N 1
ATOM 1446 C CA . ASP A 1 170 ? 8.458 -6.915 -1.488 1.00 76.62 170 ASP A CA 1
ATOM 1447 C C . ASP A 1 170 ? 7.114 -7.558 -1.846 1.00 76.62 170 ASP A C 1
ATOM 1449 O O . ASP A 1 170 ? 6.856 -8.698 -1.474 1.00 76.62 170 ASP A O 1
ATOM 1453 N N . GLY A 1 171 ? 6.301 -6.889 -2.669 1.00 72.56 171 GLY A N 1
ATOM 1454 C CA . GLY A 1 171 ? 5.050 -7.424 -3.203 1.00 72.56 171 GLY A CA 1
ATOM 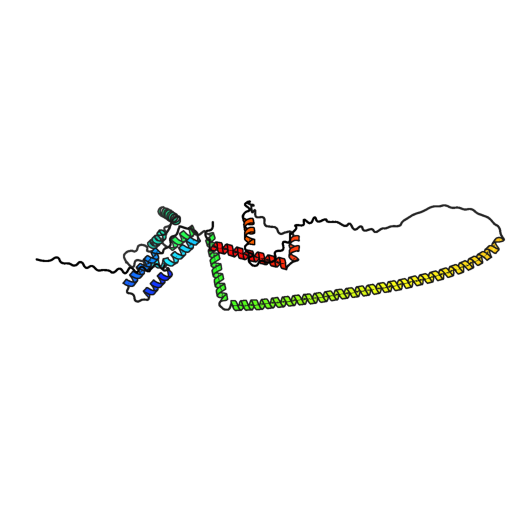1455 C C . GLY A 1 171 ? 5.249 -8.651 -4.095 1.00 72.56 171 GLY A C 1
ATOM 1456 O O . GLY A 1 171 ? 4.493 -9.611 -3.986 1.00 72.56 171 GLY A O 1
ATOM 1457 N N . LYS A 1 172 ? 6.284 -8.674 -4.944 1.00 77.00 172 LYS A N 1
ATOM 1458 C CA . LYS A 1 172 ? 6.637 -9.870 -5.729 1.00 77.00 172 LYS A CA 1
ATOM 1459 C C . LYS A 1 172 ? 7.094 -11.017 -4.842 1.00 77.00 172 LYS A C 1
ATOM 1461 O O . LYS A 1 172 ? 6.574 -12.110 -4.991 1.00 77.00 172 LYS A O 1
ATOM 1466 N N . THR A 1 173 ? 7.981 -10.747 -3.887 1.00 78.94 173 THR A N 1
ATOM 1467 C CA . THR A 1 173 ? 8.424 -11.739 -2.894 1.00 78.94 173 THR A CA 1
ATOM 1468 C C . THR A 1 173 ? 7.231 -12.287 -2.107 1.00 78.94 173 THR A C 1
ATOM 1470 O O . THR A 1 173 ? 7.139 -13.484 -1.860 1.00 78.94 173 THR A O 1
ATOM 1473 N N . PHE A 1 174 ? 6.273 -11.425 -1.756 1.00 73.81 174 PHE A N 1
ATOM 1474 C CA . PHE A 1 174 ? 5.028 -11.823 -1.110 1.00 73.81 174 PHE A CA 1
ATOM 1475 C C . PHE A 1 174 ? 4.187 -12.737 -2.009 1.00 73.81 174 PHE A C 1
ATOM 1477 O O . PHE A 1 174 ? 3.760 -13.795 -1.559 1.00 73.81 174 PHE A O 1
ATOM 1484 N N . LEU A 1 175 ? 3.984 -12.382 -3.279 1.00 72.88 175 LEU A N 1
ATOM 1485 C CA . LEU A 1 175 ? 3.244 -13.215 -4.232 1.00 72.88 175 LEU A CA 1
ATOM 1486 C C . LEU A 1 175 ? 3.941 -14.555 -4.506 1.00 72.88 175 LEU A C 1
ATOM 1488 O O . LEU A 1 175 ? 3.282 -15.589 -4.544 1.00 72.88 175 LEU A O 1
ATOM 1492 N N . GLU A 1 176 ? 5.265 -14.556 -4.636 1.00 79.12 176 GLU A N 1
ATOM 1493 C CA . GLU A 1 176 ? 6.076 -15.771 -4.760 1.00 79.12 176 GLU A CA 1
ATOM 1494 C C . GLU A 1 176 ? 5.926 -16.645 -3.507 1.00 79.12 176 GLU A C 1
ATOM 1496 O O . GLU A 1 176 ? 5.666 -17.839 -3.623 1.00 79.12 176 GLU A O 1
ATOM 1501 N N . SER A 1 177 ? 5.937 -16.041 -2.312 1.00 74.31 177 SER A N 1
ATOM 1502 C CA . SER A 1 177 ? 5.684 -16.757 -1.054 1.00 74.31 177 SER A CA 1
ATOM 1503 C C . SER A 1 177 ? 4.271 -17.339 -0.951 1.00 74.31 177 SER A C 1
ATOM 1505 O O . SER A 1 177 ? 4.054 -18.261 -0.172 1.00 74.31 177 SER A O 1
ATOM 1507 N N . LEU A 1 178 ? 3.301 -16.819 -1.712 1.00 69.88 178 LEU A N 1
ATOM 1508 C CA . LEU A 1 178 ? 1.932 -17.337 -1.741 1.00 69.88 178 LEU A CA 1
ATOM 1509 C C . LEU A 1 178 ? 1.757 -18.514 -2.710 1.00 69.88 178 LEU A C 1
ATOM 1511 O O . LEU A 1 178 ? 0.889 -19.350 -2.455 1.00 69.88 178 LEU A O 1
ATOM 1515 N N . ASN A 1 179 ? 2.555 -18.589 -3.780 1.00 73.00 179 ASN A N 1
ATOM 1516 C CA . ASN A 1 179 ? 2.412 -19.596 -4.837 1.00 73.00 179 ASN A CA 1
ATOM 1517 C C . ASN A 1 179 ? 2.811 -21.013 -4.385 1.00 73.00 179 ASN A C 1
ATOM 1519 O O . ASN A 1 179 ? 2.144 -21.976 -4.754 1.00 73.00 179 ASN A O 1
ATOM 1523 N N . ASP A 1 180 ? 3.830 -21.148 -3.534 1.00 66.94 180 ASP A N 1
ATOM 1524 C CA . ASP A 1 180 ? 4.360 -22.454 -3.110 1.00 66.94 180 ASP A CA 1
ATOM 1525 C C . ASP A 1 180 ? 3.716 -22.941 -1.798 1.00 66.94 180 ASP A C 1
ATOM 1527 O O . ASP A 1 180 ? 4.382 -23.148 -0.786 1.00 66.94 180 ASP A O 1
ATOM 1531 N N . ASN A 1 181 ? 2.390 -23.110 -1.793 1.00 72.62 181 ASN A N 1
ATOM 1532 C CA . ASN A 1 181 ? 1.574 -23.515 -0.630 1.00 72.62 181 ASN A CA 1
ATOM 1533 C C . ASN A 1 181 ? 1.419 -22.469 0.488 1.00 72.62 181 ASN A C 1
ATOM 1535 O O . ASN A 1 181 ? 0.691 -22.717 1.453 1.00 72.62 181 ASN A O 1
ATOM 1539 N N . GLY A 1 182 ? 2.027 -21.285 0.374 1.00 72.69 182 GLY A N 1
ATOM 1540 C CA . GLY A 1 182 ? 1.933 -20.256 1.414 1.00 72.69 182 GLY A CA 1
ATOM 1541 C C . GLY A 1 182 ? 0.511 -19.749 1.655 1.00 72.69 182 GLY A C 1
ATOM 1542 O O . GLY A 1 182 ? 0.173 -19.404 2.786 1.00 72.69 182 GLY A O 1
ATOM 1543 N N . PHE A 1 183 ? -0.355 -19.763 0.635 1.00 74.25 183 PHE A N 1
ATOM 1544 C CA . PHE A 1 183 ? -1.774 -19.456 0.829 1.00 74.25 183 PHE A CA 1
ATOM 1545 C C . PHE A 1 183 ? -2.483 -20.510 1.694 1.00 74.25 183 PHE A C 1
ATOM 1547 O O . PHE A 1 183 ? -3.155 -20.151 2.657 1.00 74.25 183 PHE A O 1
ATOM 1554 N N . LEU A 1 184 ? -2.286 -21.801 1.403 1.00 77.19 184 LEU A N 1
ATOM 1555 C CA . LEU A 1 184 ? -2.895 -22.906 2.156 1.00 77.19 184 LEU A CA 1
ATOM 1556 C C . LEU A 1 184 ? -2.412 -22.939 3.611 1.00 77.19 184 LEU A C 1
ATOM 1558 O O . LEU A 1 184 ? -3.213 -23.149 4.520 1.00 77.19 184 LEU A O 1
ATOM 1562 N N . ILE A 1 185 ? -1.120 -22.686 3.841 1.00 80.75 185 ILE A N 1
ATOM 1563 C CA . ILE A 1 185 ? -0.542 -22.605 5.190 1.00 80.75 185 ILE A CA 1
ATOM 1564 C C . ILE A 1 185 ? -1.184 -21.454 5.971 1.00 80.75 185 ILE A C 1
ATOM 1566 O O . ILE A 1 185 ? -1.688 -21.672 7.071 1.00 80.75 185 ILE A O 1
ATOM 1570 N N . ARG A 1 186 ? -1.260 -20.253 5.384 1.00 76.19 186 ARG A N 1
ATOM 1571 C CA . ARG A 1 186 ? -1.899 -19.097 6.035 1.00 76.19 186 ARG A CA 1
ATOM 1572 C C . ARG A 1 186 ? -3.397 -19.299 6.255 1.00 76.19 186 ARG A C 1
ATOM 1574 O O . ARG A 1 186 ? -3.933 -18.843 7.261 1.00 76.19 186 ARG A O 1
ATOM 1581 N N . GLU A 1 187 ? -4.088 -19.979 5.343 1.00 78.75 187 GLU A N 1
ATOM 1582 C CA . GLU A 1 187 ? -5.503 -20.318 5.508 1.00 78.75 187 GLU A CA 1
ATOM 1583 C C . GLU A 1 187 ? -5.709 -21.289 6.682 1.00 78.75 187 GLU A C 1
ATOM 1585 O O . GLU A 1 187 ? -6.634 -21.115 7.481 1.00 78.75 187 GLU A O 1
ATOM 1590 N N . LEU A 1 188 ? -4.837 -22.291 6.823 1.00 85.62 188 LEU A N 1
ATOM 1591 C CA . LEU A 1 188 ? -4.850 -23.217 7.956 1.00 85.62 188 LEU A CA 1
ATOM 1592 C C . LEU A 1 188 ? -4.540 -22.504 9.275 1.00 85.62 188 LEU A C 1
ATOM 1594 O O . LEU A 1 188 ? -5.290 -22.677 10.236 1.00 85.62 188 LEU A O 1
ATOM 1598 N N . GLU A 1 189 ? -3.507 -21.662 9.314 1.00 86.19 189 GLU A N 1
ATOM 1599 C CA . GLU A 1 189 ? -3.181 -20.825 10.478 1.00 86.19 189 GLU A CA 1
ATOM 1600 C C . GLU A 1 189 ? -4.363 -19.936 10.870 1.00 86.19 189 GLU A C 1
ATOM 1602 O O . GLU A 1 189 ? -4.739 -19.867 12.041 1.00 86.19 189 GLU A O 1
ATOM 1607 N N . PHE A 1 190 ? -5.016 -19.308 9.891 1.00 86.44 190 PHE A N 1
ATOM 1608 C CA . PHE A 1 190 ? -6.199 -18.495 10.138 1.00 86.44 190 PHE A CA 1
ATOM 1609 C C . PHE A 1 190 ? -7.351 -19.321 10.721 1.00 86.44 190 PHE A C 1
ATOM 1611 O O . PHE A 1 190 ? -7.969 -18.900 11.698 1.00 86.44 190 PHE A O 1
ATOM 1618 N N . LYS A 1 191 ? -7.622 -20.520 10.186 1.00 91.44 191 LYS A N 1
ATOM 1619 C CA . LYS A 1 191 ? -8.651 -21.431 10.723 1.00 91.44 191 LYS A CA 1
ATOM 1620 C C . LYS A 1 191 ? -8.336 -21.886 12.151 1.00 91.44 191 LYS A C 1
ATOM 1622 O O . LYS A 1 191 ? -9.260 -21.994 12.958 1.00 91.44 191 LYS A O 1
ATOM 1627 N N . ILE A 1 192 ? -7.066 -22.141 12.471 1.00 93.06 192 ILE A N 1
ATOM 1628 C CA . ILE A 1 192 ? -6.616 -22.497 13.826 1.00 93.06 192 ILE A CA 1
ATOM 1629 C C . ILE A 1 192 ? -6.840 -21.317 14.778 1.00 93.06 192 ILE A C 1
ATOM 1631 O O . ILE A 1 192 ? -7.517 -21.476 15.794 1.00 93.06 192 ILE A O 1
ATOM 1635 N N . ASN A 1 193 ? -6.376 -20.124 14.404 1.00 89.62 193 ASN A N 1
ATOM 1636 C CA . ASN A 1 193 ? -6.530 -18.909 15.207 1.00 89.62 193 ASN A CA 1
ATOM 1637 C C . ASN A 1 193 ? -8.007 -18.547 15.424 1.00 89.62 193 ASN A C 1
ATOM 1639 O O . ASN A 1 193 ? -8.403 -18.146 16.518 1.00 89.62 193 ASN A O 1
ATOM 1643 N N . LEU A 1 194 ? -8.852 -18.729 14.405 1.00 90.12 194 LEU A N 1
ATOM 1644 C CA . LEU A 1 194 ? -10.292 -18.505 14.510 1.00 90.12 194 LEU A CA 1
ATOM 1645 C C . LEU A 1 194 ? -10.933 -19.459 15.530 1.00 90.12 194 LEU A C 1
ATOM 1647 O O . LEU A 1 194 ? -11.724 -19.021 16.367 1.00 90.12 194 LEU A O 1
ATOM 1651 N N . LYS A 1 195 ? -10.572 -20.748 15.491 1.00 93.56 195 LYS A N 1
ATOM 1652 C CA . LYS A 1 195 ? -11.045 -21.741 16.466 1.00 93.56 195 LYS A CA 1
ATOM 1653 C C . LYS A 1 195 ? -10.585 -21.403 17.884 1.00 93.56 195 LYS A C 1
ATOM 1655 O O . LYS A 1 195 ? -11.389 -21.504 18.805 1.00 93.56 195 LYS A O 1
ATOM 1660 N N . GLU A 1 196 ? -9.340 -20.958 18.052 1.00 94.19 196 GLU A N 1
ATOM 1661 C CA . GLU A 1 196 ? -8.797 -20.546 19.353 1.00 94.19 196 GLU A CA 1
ATOM 1662 C C . GLU A 1 196 ? -9.523 -19.316 19.927 1.00 94.19 196 GLU A C 1
ATOM 1664 O O . GLU A 1 196 ? -9.796 -19.230 21.126 1.00 94.19 196 GLU A O 1
ATOM 1669 N N . LEU A 1 197 ? -9.890 -18.357 19.076 1.00 89.38 197 LEU A N 1
ATOM 1670 C CA . LEU A 1 197 ? -10.687 -17.203 19.496 1.00 89.38 197 LEU A CA 1
ATOM 1671 C C . LEU A 1 197 ? -12.105 -17.607 19.914 1.00 89.38 197 LEU A C 1
ATOM 1673 O O . LEU A 1 197 ? -12.618 -17.098 20.912 1.00 89.38 197 LEU A O 1
ATOM 1677 N N . GLN A 1 198 ? -12.727 -18.540 19.191 1.00 90.81 198 GLN A N 1
ATOM 1678 C CA . GLN A 1 198 ? -14.050 -19.060 19.540 1.00 90.81 198 GLN A CA 1
ATOM 1679 C C . GLN A 1 198 ? -14.035 -19.804 20.881 1.00 90.81 198 GLN A C 1
ATOM 1681 O O . GLN A 1 198 ? -14.912 -19.568 21.714 1.00 90.81 198 GLN A O 1
ATOM 1686 N N . THR A 1 199 ? -13.029 -20.645 21.142 1.00 94.31 199 THR A N 1
ATOM 1687 C CA . THR A 1 199 ? -12.893 -21.328 22.439 1.00 94.31 199 THR A CA 1
ATOM 1688 C C . THR A 1 199 ? -12.651 -20.344 23.578 1.00 94.31 199 THR A C 1
ATOM 1690 O O . THR A 1 199 ? -13.337 -20.438 24.595 1.00 94.31 199 THR A O 1
ATOM 1693 N N . LYS A 1 200 ? -11.786 -19.334 23.396 1.00 92.88 200 LYS A N 1
ATOM 1694 C CA . LYS A 1 200 ? -11.598 -18.257 24.389 1.00 92.88 200 LYS A CA 1
ATOM 1695 C C . LYS A 1 200 ? -12.897 -17.504 24.680 1.00 92.88 200 LYS A C 1
ATOM 1697 O O . LYS A 1 200 ? -13.178 -17.165 25.829 1.00 92.88 200 LYS A O 1
ATOM 1702 N N . GLN A 1 201 ? -13.722 -17.257 23.664 1.00 91.19 201 GLN A N 1
ATOM 1703 C CA . GLN A 1 201 ? -15.006 -16.580 23.842 1.00 91.19 201 GLN A CA 1
ATOM 1704 C C . GLN A 1 201 ? -16.011 -17.433 24.633 1.00 91.19 201 GLN A C 1
ATOM 1706 O O . GLN A 1 201 ? -16.723 -16.900 25.489 1.00 91.19 201 GLN A O 1
ATOM 1711 N N . ILE A 1 202 ? -16.050 -18.744 24.377 1.00 95.25 202 ILE A N 1
ATOM 1712 C CA . ILE A 1 202 ? -16.866 -19.701 25.139 1.00 95.25 202 ILE A CA 1
ATOM 1713 C C . ILE A 1 202 ? -16.384 -19.765 26.594 1.00 95.25 202 ILE A C 1
ATOM 1715 O O . ILE A 1 202 ? -17.200 -19.665 27.507 1.00 95.25 202 ILE A O 1
ATOM 1719 N N . GLU A 1 203 ? -15.073 -19.840 26.822 1.00 95.38 203 GLU A N 1
ATOM 1720 C CA . GLU A 1 203 ? -14.478 -19.875 28.163 1.00 95.38 203 GLU A CA 1
ATOM 1721 C C . GLU A 1 203 ? -14.804 -18.605 28.969 1.00 95.38 203 GLU A C 1
ATOM 1723 O O . GLU A 1 203 ? -15.197 -18.680 30.133 1.00 95.38 203 GLU A O 1
ATOM 1728 N N . LEU A 1 204 ? -14.722 -17.427 28.341 1.00 94.25 204 LEU A N 1
ATOM 1729 C CA . LEU A 1 204 ? -15.111 -16.156 28.961 1.00 94.25 204 LEU A CA 1
ATOM 1730 C C . LEU A 1 204 ? -16.611 -16.066 29.254 1.00 94.25 204 LEU A C 1
ATOM 1732 O O . LEU A 1 204 ? -17.019 -15.368 30.183 1.00 94.25 204 LEU A O 1
ATOM 1736 N N . LYS A 1 205 ? -17.456 -16.717 28.450 1.00 95.12 205 LYS A N 1
ATOM 1737 C CA . LYS A 1 205 ? -18.892 -16.796 28.729 1.00 95.12 205 LYS A CA 1
ATOM 1738 C C . LYS A 1 205 ? -19.145 -17.693 29.941 1.00 95.12 205 LYS A C 1
ATOM 1740 O O . LYS A 1 205 ? -19.787 -17.244 30.881 1.00 95.12 205 LYS A O 1
ATOM 1745 N N . LEU A 1 206 ? -18.522 -18.870 29.977 1.00 96.50 206 LEU A N 1
ATOM 1746 C CA . LEU A 1 206 ? -18.628 -19.803 31.097 1.00 96.50 206 LEU A CA 1
ATOM 1747 C C . LEU A 1 206 ? -18.133 -19.185 32.415 1.00 96.50 206 LEU A C 1
ATOM 1749 O O . LEU A 1 206 ? -18.794 -19.310 33.440 1.00 96.50 206 LEU A O 1
ATOM 1753 N N . LYS A 1 207 ? -17.006 -18.458 32.393 1.00 95.75 207 LYS A N 1
ATOM 1754 C CA . LYS A 1 207 ? -16.485 -17.740 33.570 1.00 95.75 207 LYS A CA 1
ATOM 1755 C C . LYS A 1 207 ? -17.478 -16.709 34.112 1.00 95.75 207 LYS A C 1
ATOM 1757 O O . LYS A 1 207 ? -17.669 -16.645 35.322 1.00 95.75 207 LYS A O 1
ATOM 1762 N N . ARG A 1 208 ? -18.132 -15.945 33.229 1.00 93.75 208 ARG A N 1
ATOM 1763 C CA . ARG A 1 208 ? -19.160 -14.965 33.619 1.00 93.75 208 ARG A CA 1
ATOM 1764 C C . ARG A 1 208 ? -20.403 -15.629 34.196 1.00 93.75 208 ARG A C 1
ATOM 1766 O O . ARG A 1 208 ? -20.934 -15.133 35.182 1.00 93.75 208 ARG A O 1
ATOM 1773 N N . ASP A 1 209 ? -20.833 -16.749 33.623 1.00 94.62 209 ASP A N 1
ATOM 1774 C CA . ASP A 1 209 ? -21.997 -17.487 34.117 1.00 94.62 209 ASP A CA 1
ATOM 1775 C C . ASP A 1 209 ? -21.718 -18.065 35.519 1.00 94.62 209 ASP A C 1
ATOM 1777 O O . ASP A 1 209 ? -22.537 -17.921 36.425 1.00 94.62 209 ASP A O 1
ATOM 1781 N N . VAL A 1 210 ? -20.518 -18.616 35.745 1.00 96.31 210 VAL A N 1
ATOM 1782 C CA . VAL A 1 210 ? -20.072 -19.097 37.068 1.00 96.31 210 VAL A CA 1
ATOM 1783 C C . VAL A 1 210 ? -19.969 -17.957 38.086 1.00 96.31 210 VAL A C 1
ATOM 1785 O O . VAL A 1 210 ? -20.350 -18.122 39.244 1.00 96.31 210 VAL A O 1
ATOM 1788 N N . GLU A 1 211 ? -19.451 -16.795 37.688 1.00 95.50 211 GLU A N 1
ATOM 1789 C CA . GLU A 1 211 ? -19.356 -15.627 38.570 1.00 95.50 211 GLU A CA 1
ATOM 1790 C C . GLU A 1 211 ? -20.741 -15.068 38.926 1.00 95.50 211 GLU A C 1
ATOM 1792 O O . GLU A 1 211 ? -20.998 -14.773 40.093 1.00 95.50 211 GLU A O 1
ATOM 1797 N N . SER A 1 212 ? -21.660 -15.020 37.957 1.00 95.31 212 SER A N 1
ATOM 1798 C CA . SER A 1 212 ? -23.056 -14.633 38.182 1.00 95.31 212 SER A CA 1
ATOM 1799 C C . SER A 1 212 ? -23.755 -15.578 39.161 1.00 95.31 212 SER A C 1
ATOM 1801 O O . SER A 1 212 ? -24.432 -15.108 40.070 1.00 95.31 212 SER A O 1
ATOM 1803 N N . GLN A 1 213 ? -23.553 -16.895 39.027 1.00 94.88 213 GLN A N 1
ATOM 1804 C CA . GLN A 1 213 ? -24.107 -17.882 39.963 1.00 94.88 213 GLN A CA 1
ATOM 1805 C C . GLN A 1 213 ? -23.546 -17.715 41.380 1.00 94.88 213 GLN A C 1
ATOM 1807 O O . GLN A 1 213 ? -24.293 -17.789 42.353 1.00 94.88 213 GLN A O 1
ATOM 1812 N N . LYS A 1 214 ? -22.241 -17.450 41.522 1.00 95.44 214 LYS A N 1
ATOM 1813 C CA . LYS A 1 214 ? -21.632 -17.182 42.836 1.00 95.44 214 LYS A CA 1
ATOM 1814 C C . LYS A 1 214 ? -22.176 -15.908 43.478 1.00 95.44 214 LYS A C 1
ATOM 1816 O O . LYS A 1 214 ? -22.368 -15.875 44.691 1.00 95.44 214 LYS A O 1
ATOM 1821 N N . GLU A 1 215 ? -22.406 -14.859 42.694 1.00 95.38 215 GLU A N 1
ATOM 1822 C CA . GLU A 1 215 ? -22.976 -13.614 43.211 1.00 95.38 215 GLU A CA 1
ATOM 1823 C C . GLU A 1 215 ? -24.447 -13.789 43.612 1.00 95.38 215 GLU A C 1
ATOM 1825 O O . GLU A 1 215 ? -24.855 -13.289 44.658 1.00 95.38 215 GLU A O 1
ATOM 1830 N N . GLU A 1 216 ? -25.224 -14.560 42.850 1.00 95.19 216 GLU A N 1
ATOM 1831 C CA . GLU A 1 216 ? -26.599 -14.917 43.208 1.00 95.19 216 GLU A CA 1
ATOM 1832 C C . GLU A 1 216 ? -26.652 -15.703 44.528 1.00 95.19 216 GLU A C 1
ATOM 1834 O O . GLU A 1 216 ? -27.400 -15.325 45.431 1.00 95.19 216 GLU A O 1
ATOM 1839 N N . GLN A 1 217 ? -25.771 -16.696 44.705 1.00 95.06 217 GLN A N 1
ATOM 1840 C CA . GLN A 1 217 ? -25.635 -17.436 45.967 1.00 95.06 217 GLN A CA 1
ATOM 1841 C C . GLN A 1 217 ? -25.292 -16.515 47.148 1.00 95.06 217 GLN A C 1
ATOM 1843 O O . GLN A 1 217 ? -25.916 -16.607 48.203 1.00 95.06 217 GLN A O 1
ATOM 1848 N N . ARG A 1 218 ? -24.361 -15.566 46.969 1.00 95.12 218 ARG A N 1
ATOM 1849 C CA . ARG A 1 218 ? -24.019 -14.571 48.005 1.00 95.12 218 ARG A CA 1
ATOM 1850 C C . ARG A 1 218 ? -25.185 -13.648 48.344 1.00 95.12 218 ARG A C 1
ATOM 1852 O O . ARG A 1 218 ? -25.331 -13.227 49.491 1.00 95.12 218 ARG A O 1
ATOM 1859 N N . GLN A 1 219 ? -25.989 -13.266 47.355 1.00 94.31 219 GLN A N 1
ATOM 1860 C CA . GLN A 1 219 ? -27.170 -12.437 47.587 1.00 94.31 219 GLN A CA 1
ATOM 1861 C C . GLN A 1 219 ? -28.264 -13.206 48.321 1.00 94.31 219 GLN A C 1
ATOM 1863 O O . GLN A 1 219 ? -28.931 -12.628 49.179 1.00 94.31 219 GLN A O 1
ATOM 1868 N N . GLU A 1 220 ? -28.441 -14.487 48.011 1.00 95.56 220 GLU A N 1
ATOM 1869 C CA . GLU A 1 220 ? -29.381 -15.358 48.709 1.00 95.56 220 GLU A CA 1
ATOM 1870 C C . GLU A 1 220 ? -28.952 -15.596 50.164 1.00 95.56 220 GLU A C 1
ATOM 1872 O O . GLU A 1 220 ? -29.762 -15.428 51.072 1.00 95.56 220 GLU A O 1
ATOM 1877 N N . GLU A 1 221 ? -27.667 -15.858 50.408 1.00 95.56 221 GLU A N 1
ATOM 1878 C CA . GLU A 1 221 ? -27.101 -15.995 51.756 1.00 95.56 221 GLU A CA 1
ATOM 1879 C C . GLU A 1 221 ? -27.305 -14.718 52.589 1.00 95.56 221 GLU A C 1
ATOM 1881 O O . GLU A 1 221 ? -27.832 -14.773 53.699 1.00 95.56 221 GLU A O 1
ATOM 1886 N N . LYS A 1 222 ? -27.033 -13.537 52.011 1.00 95.38 222 LYS A N 1
ATOM 1887 C CA . LYS A 1 222 ? -27.316 -12.240 52.657 1.00 95.38 222 LYS A CA 1
ATOM 1888 C C . LYS A 1 222 ? -28.802 -12.003 52.933 1.00 95.38 222 LYS A C 1
ATOM 1890 O O . LYS A 1 222 ? -29.134 -11.238 53.840 1.00 95.38 222 LYS A O 1
ATOM 1895 N N . LYS A 1 223 ? -29.710 -12.559 52.121 1.00 95.62 223 LYS A N 1
ATOM 1896 C CA . LYS A 1 223 ? -31.158 -12.472 52.375 1.00 95.62 223 LYS A CA 1
ATOM 1897 C C . LYS A 1 223 ? -31.540 -13.345 53.567 1.00 95.62 223 LYS A C 1
ATOM 1899 O O . LYS A 1 223 ? -32.225 -12.831 54.446 1.00 95.62 223 LYS A O 1
ATOM 1904 N N . ARG A 1 224 ? -31.035 -14.582 53.626 1.00 94.19 224 ARG A N 1
ATOM 1905 C CA . ARG A 1 224 ? -31.246 -15.507 54.754 1.00 94.19 224 ARG A CA 1
ATOM 1906 C C . ARG A 1 224 ? -30.716 -14.921 56.062 1.00 94.19 224 ARG A C 1
ATOM 1908 O O . ARG A 1 224 ? -31.459 -14.824 57.025 1.00 94.19 224 ARG A O 1
ATOM 1915 N N . GLU A 1 225 ? -29.502 -14.372 56.062 1.00 94.94 225 GLU A N 1
ATOM 1916 C CA . GLU A 1 225 ? -28.916 -13.741 57.256 1.00 94.94 225 GLU A CA 1
ATOM 1917 C C . GLU A 1 225 ? -29.743 -12.537 57.758 1.00 94.94 225 GLU A C 1
ATOM 1919 O O . GLU A 1 225 ? -29.923 -12.333 58.961 1.00 94.94 225 GLU A O 1
ATOM 1924 N N . LYS A 1 226 ? -30.296 -11.728 56.842 1.00 95.06 226 LYS A N 1
ATOM 1925 C CA . LYS A 1 226 ? -31.198 -10.619 57.200 1.00 95.06 226 LYS A CA 1
ATOM 1926 C C . LYS A 1 226 ? -32.544 -11.102 57.733 1.00 95.06 226 LYS A C 1
ATOM 1928 O O . LYS A 1 226 ? -33.128 -10.412 58.566 1.00 95.06 226 LYS A O 1
ATOM 1933 N N . GLU A 1 227 ? -33.055 -12.211 57.214 1.00 95.44 227 GLU A N 1
ATOM 1934 C CA . GLU A 1 227 ? -34.298 -12.832 57.668 1.00 95.44 227 GLU A CA 1
ATOM 1935 C C . GLU A 1 227 ? -34.129 -13.409 59.076 1.00 95.44 227 GLU A C 1
ATOM 1937 O O . GLU A 1 227 ? -34.868 -13.005 59.972 1.00 95.44 227 GLU A O 1
ATOM 1942 N N . ASP A 1 228 ? -33.067 -14.182 59.311 1.00 95.00 228 ASP A N 1
ATOM 1943 C CA . ASP A 1 228 ? -32.704 -14.714 60.630 1.00 95.00 228 ASP A CA 1
ATOM 1944 C C . ASP A 1 228 ? -32.521 -13.589 61.661 1.00 95.00 228 ASP A C 1
ATOM 1946 O O . ASP A 1 228 ? -32.985 -13.675 62.802 1.00 95.00 228 ASP A O 1
ATOM 1950 N N . LYS A 1 229 ? -31.885 -12.479 61.258 1.00 95.94 229 LYS A N 1
ATOM 1951 C CA . LYS A 1 229 ? -31.729 -11.300 62.120 1.00 95.94 229 LYS A CA 1
ATOM 1952 C C . LYS A 1 229 ? -33.076 -10.676 62.492 1.00 95.94 229 LYS A C 1
ATOM 1954 O O . LYS A 1 229 ? -33.278 -10.329 63.654 1.00 95.94 229 LYS A O 1
ATOM 1959 N N . ARG A 1 230 ? -33.999 -10.536 61.535 1.00 94.06 230 ARG A N 1
ATOM 1960 C CA . ARG A 1 230 ? -35.350 -10.005 61.794 1.00 94.06 230 ARG A CA 1
ATOM 1961 C C . ARG A 1 230 ? -36.143 -10.923 62.711 1.00 94.06 230 ARG A C 1
ATOM 1963 O O . ARG A 1 230 ? -36.812 -10.427 63.612 1.00 94.06 230 ARG A O 1
ATOM 1970 N N . GLU A 1 231 ? -36.047 -12.233 62.509 1.00 94.12 231 GLU A N 1
ATOM 1971 C CA . GLU A 1 231 ? -36.726 -13.210 63.358 1.00 94.12 231 GLU A CA 1
ATOM 1972 C C . GLU A 1 231 ? -36.195 -13.152 64.799 1.00 94.12 231 GLU A C 1
ATOM 1974 O O . GLU A 1 231 ? -36.972 -13.170 65.755 1.00 94.12 231 GLU A O 1
ATOM 1979 N N . ARG A 1 232 ? -34.877 -12.994 64.970 1.00 93.62 232 ARG A N 1
ATOM 1980 C CA . ARG A 1 232 ? -34.247 -12.814 66.284 1.00 93.62 232 ARG A CA 1
ATOM 1981 C C . ARG A 1 232 ? -34.682 -11.516 66.970 1.00 93.62 232 ARG A C 1
ATOM 1983 O O . ARG A 1 232 ? -35.094 -11.567 68.125 1.00 93.62 232 ARG A O 1
ATOM 1990 N N . GLU A 1 233 ? -34.667 -10.388 66.257 1.00 93.88 233 GLU A N 1
ATOM 1991 C CA . GLU A 1 233 ? -35.162 -9.101 66.773 1.00 93.88 233 GLU A CA 1
ATOM 1992 C C . GLU A 1 233 ? -36.654 -9.174 67.155 1.00 93.88 233 GLU A C 1
ATOM 1994 O O . GLU A 1 233 ? -37.082 -8.584 68.147 1.00 93.88 233 GLU A O 1
ATOM 1999 N N . GLU A 1 234 ? -37.472 -9.910 66.395 1.00 94.88 234 GLU A N 1
ATOM 2000 C CA . GLU A 1 234 ? -38.888 -10.104 66.717 1.00 94.88 234 GLU A CA 1
ATOM 2001 C C . GLU A 1 234 ? -39.082 -10.952 67.982 1.00 94.88 234 GLU A C 1
ATOM 2003 O O . GLU A 1 234 ? -39.937 -10.625 68.812 1.00 94.88 234 GLU A O 1
ATOM 2008 N N . ARG A 1 235 ? -38.287 -12.016 68.159 1.00 93.12 235 ARG A N 1
ATOM 2009 C CA . ARG A 1 235 ? -38.295 -12.833 69.383 1.00 93.12 235 ARG A CA 1
ATOM 2010 C C . ARG A 1 235 ? -37.895 -12.003 70.604 1.00 93.12 235 ARG A C 1
ATOM 2012 O O . ARG A 1 235 ? -38.617 -12.028 71.597 1.00 93.12 235 ARG A O 1
ATOM 2019 N N . GLU A 1 236 ? -36.835 -11.201 70.501 1.00 93.69 236 GLU A N 1
ATOM 2020 C CA . GLU A 1 236 ? -36.384 -10.307 71.579 1.00 93.69 236 GLU A CA 1
ATOM 2021 C C . GLU A 1 236 ? -37.468 -9.287 71.969 1.00 93.69 236 GLU A C 1
ATOM 2023 O O . GLU A 1 236 ? -37.778 -9.140 73.150 1.00 93.69 236 GLU A O 1
ATOM 2028 N N . ARG A 1 237 ? -38.150 -8.666 70.993 1.00 93.06 237 ARG A N 1
ATOM 2029 C CA . ARG A 1 237 ? -39.282 -7.753 71.263 1.00 93.06 237 ARG A CA 1
ATOM 2030 C C . ARG A 1 237 ? -40.469 -8.442 71.935 1.00 93.06 237 ARG A C 1
ATOM 2032 O O . ARG A 1 237 ? -41.174 -7.818 72.729 1.00 93.06 237 ARG A O 1
ATOM 2039 N N . LYS A 1 238 ? -40.755 -9.702 71.588 1.00 93.56 238 LYS A N 1
ATOM 2040 C CA . LYS A 1 238 ? -41.823 -10.481 72.239 1.00 93.56 238 LYS A CA 1
ATOM 2041 C C . LYS A 1 238 ? -41.456 -10.794 73.687 1.00 93.56 238 LYS A C 1
ATOM 2043 O O . LYS A 1 238 ? -42.297 -10.616 74.564 1.00 93.56 238 LYS A O 1
ATOM 2048 N N . GLU A 1 239 ? -40.216 -11.198 73.944 1.00 92.38 239 GLU A N 1
ATOM 2049 C CA . GLU A 1 239 ? -39.723 -11.436 75.303 1.00 92.38 239 GLU A CA 1
ATOM 2050 C C . GLU A 1 239 ? -39.719 -10.165 76.158 1.00 92.38 239 GLU A C 1
ATOM 2052 O O . GLU A 1 239 ? -40.120 -10.214 77.319 1.00 92.38 239 GLU A O 1
ATOM 2057 N N . GLU A 1 240 ? -39.308 -9.026 75.599 1.00 92.75 240 GLU A N 1
ATOM 2058 C CA . GLU A 1 240 ? -39.305 -7.736 76.295 1.00 92.75 240 GLU A CA 1
ATOM 2059 C C . GLU A 1 240 ? -40.722 -7.317 76.707 1.00 92.75 240 GLU A C 1
ATOM 2061 O O . GLU A 1 240 ? -40.952 -6.998 77.872 1.00 92.75 240 GLU A O 1
ATOM 2066 N N . LYS A 1 241 ? -41.708 -7.446 75.808 1.00 93.38 241 LYS A N 1
ATOM 2067 C CA . LYS A 1 241 ? -43.125 -7.200 76.137 1.00 93.38 241 LYS A CA 1
ATOM 2068 C C . LYS A 1 241 ? -43.636 -8.096 77.263 1.00 93.38 241 LYS A C 1
ATOM 2070 O O . LYS A 1 241 ? -44.391 -7.628 78.111 1.00 93.38 241 LYS A O 1
ATOM 2075 N N . ILE A 1 242 ? -43.232 -9.368 77.284 1.00 93.12 242 ILE A N 1
ATOM 2076 C CA . ILE A 1 242 ? -43.608 -10.304 78.354 1.00 93.12 242 ILE A CA 1
ATOM 2077 C C . ILE A 1 242 ? -43.007 -9.855 79.694 1.00 93.12 242 ILE A C 1
ATOM 2079 O O . ILE A 1 242 ? -43.703 -9.891 80.709 1.00 93.12 242 ILE A O 1
ATOM 2083 N N . ARG A 1 243 ? -41.745 -9.399 79.709 1.00 91.00 243 ARG A N 1
ATOM 2084 C CA . ARG A 1 243 ? -41.100 -8.858 80.920 1.00 91.00 243 ARG A CA 1
ATOM 2085 C C . ARG A 1 243 ? -41.801 -7.592 81.406 1.00 91.00 243 ARG A C 1
ATOM 2087 O O . ARG A 1 243 ? -42.179 -7.533 82.569 1.00 91.00 243 ARG A O 1
ATOM 2094 N N . GLU A 1 244 ? -42.069 -6.633 80.520 1.00 92.44 244 GLU A N 1
ATOM 2095 C CA . GLU A 1 244 ? -42.790 -5.403 80.877 1.00 92.44 244 GLU A CA 1
ATOM 2096 C C . GLU A 1 244 ? -44.204 -5.675 81.411 1.00 92.44 244 GLU A C 1
ATOM 2098 O O . GLU A 1 244 ? -44.666 -5.005 82.338 1.00 92.44 244 GLU A O 1
ATOM 2103 N N . GLU A 1 245 ? -44.927 -6.637 80.827 1.00 92.19 245 GLU A N 1
ATOM 2104 C CA . GLU A 1 245 ? -46.261 -7.004 81.303 1.00 92.19 245 GLU A CA 1
ATOM 2105 C C . GLU A 1 245 ? -46.197 -7.670 82.684 1.00 92.19 245 GLU A C 1
ATOM 2107 O O . GLU A 1 245 ? -47.036 -7.380 83.543 1.00 92.19 245 GLU A O 1
ATOM 2112 N N . LYS A 1 246 ? -45.186 -8.514 82.922 1.00 92.06 246 LYS A N 1
ATOM 2113 C CA . LYS A 1 246 ? -44.934 -9.131 84.228 1.00 92.06 246 LYS A CA 1
ATOM 2114 C C . LYS A 1 246 ? -44.605 -8.076 85.288 1.00 92.06 246 LYS A C 1
ATOM 2116 O O . LYS A 1 246 ? -45.275 -8.051 86.318 1.00 92.06 246 LYS A O 1
ATOM 2121 N N . ASP A 1 247 ? -43.695 -7.148 84.996 1.00 90.06 247 ASP A N 1
ATOM 2122 C CA . ASP A 1 247 ? -43.343 -6.039 85.892 1.00 90.06 247 ASP A CA 1
ATOM 2123 C C . ASP A 1 247 ? -44.560 -5.152 86.198 1.00 90.06 247 ASP A C 1
ATOM 2125 O O . ASP A 1 247 ? -44.779 -4.740 87.337 1.00 90.06 247 ASP A O 1
ATOM 2129 N N . LYS A 1 248 ? -45.412 -4.870 85.200 1.00 91.94 248 LYS A N 1
ATOM 2130 C CA . LYS A 1 248 ? -46.670 -4.132 85.415 1.00 91.94 248 LYS A CA 1
ATOM 2131 C C . LYS A 1 248 ? -47.643 -4.888 86.315 1.00 91.94 248 LYS A C 1
ATOM 2133 O O . LYS A 1 248 ? -48.353 -4.247 87.090 1.00 91.94 248 LYS A O 1
ATOM 2138 N N . ARG A 1 249 ? -47.725 -6.218 86.208 1.00 88.75 249 ARG A N 1
ATOM 2139 C CA . ARG A 1 249 ? -48.557 -7.034 87.107 1.00 88.75 249 ARG A CA 1
ATOM 2140 C C . ARG A 1 249 ? -48.013 -7.008 88.530 1.00 88.75 249 ARG A C 1
ATOM 2142 O O . ARG A 1 249 ? -48.797 -6.743 89.434 1.00 88.75 249 ARG A O 1
ATOM 2149 N N . GLU A 1 250 ? -46.706 -7.183 88.710 1.00 90.12 250 GLU A N 1
ATOM 2150 C CA . GLU A 1 250 ? -46.060 -7.103 90.026 1.00 90.12 250 GLU A CA 1
ATOM 2151 C C . GLU A 1 250 ? -46.284 -5.730 90.675 1.00 90.12 250 GLU A C 1
ATOM 2153 O O . GLU A 1 250 ? -46.752 -5.665 91.810 1.00 90.12 250 GLU A O 1
ATOM 2158 N N . ARG A 1 251 ? -46.105 -4.625 89.933 1.00 87.00 251 ARG A N 1
ATOM 2159 C CA . ARG A 1 251 ? -46.407 -3.272 90.440 1.00 87.00 251 ARG A CA 1
ATOM 2160 C C . ARG A 1 251 ? -47.870 -3.098 90.844 1.00 87.00 251 ARG A C 1
ATOM 2162 O O . ARG A 1 251 ? -48.136 -2.525 91.891 1.00 87.00 251 ARG A O 1
ATOM 2169 N N . ARG A 1 252 ? -48.822 -3.608 90.053 1.00 88.06 252 ARG A N 1
ATOM 2170 C CA . ARG A 1 252 ? -50.260 -3.557 90.392 1.00 88.06 252 ARG A CA 1
ATOM 2171 C C . ARG A 1 252 ? -50.594 -4.387 91.631 1.00 88.06 252 ARG A C 1
ATOM 2173 O O . ARG A 1 252 ? -51.522 -4.047 92.360 1.00 88.06 252 ARG A O 1
ATOM 2180 N N . GLU A 1 253 ? -49.900 -5.498 91.855 1.00 88.00 253 GLU A N 1
ATOM 2181 C CA . GLU A 1 253 ? -50.070 -6.310 93.062 1.00 88.00 253 GLU A CA 1
ATOM 2182 C C . GLU A 1 253 ? -49.456 -5.645 94.295 1.00 88.00 253 GLU A C 1
ATOM 2184 O O . GLU A 1 253 ? -50.084 -5.654 95.355 1.00 88.00 253 GLU A O 1
ATOM 2189 N N . GLU A 1 254 ? -48.281 -5.024 94.161 1.00 85.56 254 GLU A N 1
ATOM 2190 C CA . GLU A 1 254 ? -47.687 -4.199 95.216 1.00 85.56 254 GLU A CA 1
ATOM 2191 C C . GLU A 1 254 ? -48.561 -2.993 95.558 1.00 85.56 254 GLU A C 1
ATOM 2193 O O . GLU A 1 254 ? -48.805 -2.738 96.732 1.00 85.56 254 GLU A O 1
ATOM 2198 N N . GLU A 1 255 ? -49.086 -2.283 94.561 1.00 84.06 255 GLU A N 1
ATOM 2199 C CA . GLU A 1 255 ? -49.977 -1.136 94.757 1.00 84.06 255 GLU A CA 1
ATOM 2200 C C . GLU A 1 255 ? -51.262 -1.558 95.484 1.00 84.06 255 GLU A C 1
ATOM 2202 O O . GLU A 1 255 ? -51.626 -0.958 96.490 1.00 84.06 255 GLU A O 1
ATOM 2207 N N . LYS A 1 256 ? -51.873 -2.689 95.100 1.00 87.06 256 LYS A N 1
ATOM 2208 C CA . LYS A 1 256 ? -53.008 -3.275 95.838 1.00 87.06 256 LYS A CA 1
ATOM 2209 C C . LYS A 1 256 ? -52.658 -3.698 97.267 1.00 87.06 256 LYS A C 1
ATOM 2211 O O . LYS A 1 256 ? -53.545 -3.721 98.121 1.00 87.06 256 LYS A O 1
ATOM 2216 N N . LYS A 1 257 ? -51.413 -4.107 97.541 1.00 86.44 257 LYS A N 1
ATOM 2217 C CA . LYS A 1 257 ? -50.952 -4.386 98.912 1.00 86.44 257 LYS A CA 1
ATOM 2218 C C . LYS A 1 257 ? -50.814 -3.092 99.707 1.00 86.44 257 LYS A C 1
ATOM 2220 O O . LYS A 1 257 ? -51.342 -3.043 100.812 1.00 86.44 257 LYS A O 1
ATOM 2225 N N . ARG A 1 258 ? -50.211 -2.053 99.121 1.00 80.75 258 ARG A N 1
ATOM 2226 C CA . ARG A 1 258 ? -50.089 -0.724 99.737 1.00 80.75 258 ARG A CA 1
ATOM 2227 C C . ARG A 1 258 ? -51.452 -0.109 100.025 1.00 80.75 258 ARG A C 1
ATOM 2229 O O . ARG A 1 258 ? -51.676 0.295 101.149 1.00 80.75 258 ARG A O 1
ATOM 2236 N N . GLU A 1 259 ? -52.406 -0.159 99.094 1.00 82.81 259 GLU A N 1
ATOM 2237 C CA . GLU A 1 259 ? -53.779 0.315 99.339 1.00 82.81 259 GLU A CA 1
ATOM 2238 C C . GLU A 1 259 ? -54.479 -0.459 100.471 1.00 82.81 259 GLU A C 1
ATOM 2240 O O . GLU A 1 259 ? -55.287 0.097 101.214 1.00 82.81 259 GLU A O 1
ATOM 2245 N N . LYS A 1 260 ? -54.211 -1.765 100.615 1.00 83.00 260 LYS A N 1
ATOM 2246 C CA . LYS A 1 260 ? -54.741 -2.562 101.734 1.00 83.00 260 LYS A CA 1
ATOM 2247 C C . LYS A 1 260 ? -54.073 -2.205 103.061 1.00 83.00 260 LYS A C 1
ATOM 2249 O O . LYS A 1 260 ? -54.745 -2.263 104.087 1.00 83.00 260 LYS A O 1
ATOM 2254 N N . GLU A 1 261 ? -52.781 -1.892 103.051 1.00 81.06 261 GLU A N 1
ATOM 2255 C CA . GLU A 1 261 ? -52.049 -1.409 104.224 1.00 81.06 261 GLU A CA 1
ATOM 2256 C C . GLU A 1 261 ? -52.498 0.002 104.611 1.00 81.06 261 GLU A C 1
ATOM 2258 O O . GLU A 1 261 ? -52.861 0.196 105.763 1.00 81.06 261 GLU A O 1
ATOM 2263 N N . GLU A 1 262 ? -52.619 0.931 103.661 1.00 81.69 262 GLU A N 1
ATOM 2264 C CA . GLU A 1 262 ? -53.163 2.275 103.882 1.00 81.69 262 GLU A CA 1
ATOM 2265 C C . GLU A 1 262 ? -54.595 2.231 104.406 1.00 81.69 262 GLU A C 1
ATOM 2267 O O . GLU A 1 262 ? -54.910 2.956 105.336 1.00 81.69 262 GLU A O 1
ATOM 2272 N N . LYS A 1 263 ? -55.468 1.352 103.893 1.00 80.62 263 LYS A N 1
ATOM 2273 C CA . LYS A 1 263 ? -56.823 1.197 104.455 1.00 80.62 263 LYS A CA 1
ATOM 2274 C C . LYS A 1 263 ? -56.805 0.696 105.896 1.00 80.62 263 LYS A C 1
ATOM 2276 O O . LYS A 1 263 ? -57.608 1.160 106.699 1.00 80.62 263 LYS A O 1
ATOM 2281 N N . LYS A 1 264 ? -55.895 -0.223 106.237 1.00 78.44 264 LYS A N 1
ATOM 2282 C CA . LYS A 1 264 ? -55.704 -0.677 107.624 1.00 78.44 264 LYS A CA 1
ATOM 2283 C C . LYS A 1 264 ? -55.123 0.426 108.506 1.00 78.44 264 LYS A C 1
ATOM 2285 O O . LYS A 1 264 ? -55.503 0.523 109.667 1.00 78.44 264 LYS A O 1
ATOM 2290 N N . GLU A 1 265 ? -54.224 1.242 107.965 1.00 78.31 265 GLU A N 1
ATOM 2291 C CA . GLU A 1 265 ? -53.609 2.365 108.668 1.00 78.31 265 GLU A CA 1
ATOM 2292 C C . GLU A 1 265 ? -54.586 3.537 108.833 1.00 78.31 265 GLU A C 1
ATOM 2294 O O . GLU A 1 265 ? -54.618 4.158 109.884 1.00 78.31 265 GLU A O 1
ATOM 2299 N N . GLU A 1 266 ? -55.439 3.837 107.855 1.00 77.00 266 GLU A N 1
ATOM 2300 C CA . GLU A 1 266 ? -56.537 4.799 108.001 1.00 77.00 266 GLU A CA 1
ATOM 2301 C C . GLU A 1 266 ? -57.575 4.310 109.008 1.00 77.00 266 GLU A C 1
ATOM 2303 O O . GLU A 1 266 ? -58.129 5.112 109.755 1.00 77.00 266 GLU A O 1
ATOM 2308 N N . GLU A 1 267 ? -57.848 3.008 109.056 1.00 71.94 267 GLU A N 1
ATOM 2309 C CA . GLU A 1 267 ? -58.735 2.415 110.054 1.00 71.94 267 GLU A CA 1
ATOM 2310 C C . GLU A 1 267 ? -58.106 2.467 111.457 1.00 71.94 267 GLU A C 1
ATOM 2312 O O . GLU A 1 267 ? -58.781 2.844 112.420 1.00 71.94 267 GLU A O 1
ATOM 2317 N N . SER A 1 268 ? -56.795 2.215 111.583 1.00 70.31 268 SER A N 1
ATOM 2318 C CA . SER A 1 268 ? -56.072 2.393 112.848 1.00 70.31 268 SER A CA 1
ATOM 2319 C C . SER A 1 268 ? -55.974 3.862 113.249 1.00 70.31 268 SER A C 1
ATOM 2321 O O . SER A 1 268 ? -56.207 4.176 114.409 1.00 70.31 268 SER A O 1
ATOM 2323 N N . LYS A 1 269 ? -55.719 4.772 112.302 1.00 71.19 269 LYS A N 1
ATOM 2324 C CA . LYS A 1 269 ? -55.692 6.223 112.524 1.00 71.19 269 LYS A CA 1
ATOM 2325 C C . LYS A 1 269 ? -57.071 6.773 112.827 1.00 71.19 269 LYS A C 1
ATOM 2327 O O . LYS A 1 269 ? -57.156 7.688 113.621 1.00 71.19 269 LYS A O 1
ATOM 2332 N N . LYS A 1 270 ? -58.163 6.242 112.271 1.00 66.44 270 LYS A N 1
ATOM 2333 C CA . LYS A 1 270 ? -59.528 6.606 112.694 1.00 66.44 270 LYS A CA 1
ATOM 2334 C C . LYS A 1 270 ? -59.793 6.169 114.127 1.00 66.44 270 LYS A C 1
ATOM 2336 O O . LYS A 1 270 ? -60.376 6.946 114.873 1.00 66.44 270 LYS A O 1
ATOM 2341 N N . ASN A 1 271 ? -59.325 4.987 114.525 1.00 61.31 271 ASN A N 1
ATOM 2342 C CA . ASN A 1 271 ? -59.381 4.547 115.920 1.00 61.31 271 ASN A CA 1
ATOM 2343 C C . ASN A 1 271 ? -58.479 5.396 116.836 1.00 61.31 271 ASN A C 1
ATOM 2345 O O . ASN A 1 271 ? -58.862 5.699 117.961 1.00 61.31 271 ASN A O 1
ATOM 2349 N N . GLU A 1 272 ? -57.321 5.840 116.352 1.00 53.97 272 GLU A N 1
ATOM 2350 C CA . GLU A 1 272 ? -56.392 6.710 117.082 1.00 53.97 272 GLU A CA 1
ATOM 2351 C C . GLU A 1 272 ? -56.892 8.165 117.160 1.00 53.97 272 GLU A C 1
ATOM 2353 O O . GLU A 1 272 ? -56.800 8.802 118.204 1.00 53.97 272 GLU A O 1
ATOM 2358 N N . LEU A 1 273 ? -57.523 8.679 116.101 1.00 52.41 273 LEU A N 1
ATOM 2359 C CA . LEU A 1 273 ? -58.186 9.985 116.045 1.00 52.41 273 LEU A CA 1
ATOM 2360 C C . LEU A 1 273 ? -59.427 10.006 116.950 1.00 52.41 273 LEU A C 1
ATOM 2362 O O . LEU A 1 273 ? -59.717 11.030 117.565 1.00 52.41 273 LEU A O 1
ATOM 2366 N N . LEU A 1 274 ? -60.120 8.868 117.094 1.00 53.31 274 LEU A N 1
ATOM 2367 C CA . LEU A 1 274 ? -61.174 8.684 118.096 1.00 53.31 274 LEU A CA 1
ATOM 2368 C C . LEU A 1 274 ? -60.624 8.829 119.528 1.00 53.31 274 LEU A C 1
ATOM 2370 O O . LEU A 1 274 ? -61.319 9.352 120.394 1.00 53.31 274 LEU A O 1
ATOM 2374 N N . LEU A 1 275 ? -59.374 8.410 119.769 1.00 51.25 275 LEU A N 1
ATOM 2375 C CA . LEU A 1 275 ? -58.678 8.596 121.048 1.00 51.25 275 LEU A CA 1
ATOM 2376 C C . LEU A 1 275 ? -58.101 10.013 121.230 1.00 51.25 275 LEU A C 1
ATOM 2378 O O . LEU A 1 275 ? -58.065 10.512 122.352 1.00 51.25 275 LEU A O 1
ATOM 2382 N N . MET A 1 276 ? -57.677 10.684 120.156 1.00 44.84 276 MET A N 1
ATOM 2383 C CA . MET A 1 276 ? -57.071 12.024 120.223 1.00 44.84 276 MET A CA 1
ATOM 2384 C C . MET A 1 276 ? -58.077 13.180 120.342 1.00 44.84 276 MET A C 1
ATOM 2386 O O . MET A 1 276 ? -57.676 14.297 120.659 1.00 44.84 276 MET A O 1
ATOM 2390 N N . LEU A 1 277 ? -59.383 12.947 120.175 1.00 48.25 277 LEU A N 1
ATOM 2391 C CA . LEU A 1 277 ? -60.419 13.958 120.457 1.00 48.25 277 LEU A CA 1
ATOM 2392 C C . LEU A 1 277 ? -60.623 14.237 121.966 1.00 48.25 277 LEU A C 1
ATOM 2394 O O . LEU A 1 277 ? -61.465 15.059 122.324 1.00 48.25 277 LEU A O 1
ATOM 2398 N N . ALA A 1 278 ? -59.848 13.595 122.850 1.00 44.34 278 ALA A N 1
ATOM 2399 C CA . ALA A 1 278 ? -59.901 13.770 124.304 1.00 44.34 278 ALA A CA 1
ATOM 2400 C C . ALA A 1 278 ? -58.807 14.687 124.900 1.00 44.34 278 ALA A C 1
ATOM 2402 O O . ALA A 1 278 ? -58.715 14.785 126.124 1.00 44.34 278 ALA A O 1
ATOM 2403 N N . THR A 1 279 ? -57.996 15.389 124.099 1.00 37.31 279 THR A N 1
ATOM 2404 C CA . THR A 1 279 ? -56.978 16.328 124.619 1.00 37.31 279 THR A CA 1
ATOM 2405 C C . THR A 1 279 ? -56.792 17.558 123.711 1.00 37.31 279 THR A C 1
ATOM 2407 O O . THR A 1 279 ? -56.479 17.413 122.532 1.00 37.31 279 THR A O 1
ATOM 2410 N N . PRO A 1 280 ? -56.952 18.797 124.223 1.00 36.25 280 PRO A N 1
ATOM 2411 C CA . PRO A 1 280 ? -56.768 20.011 123.431 1.00 36.25 280 PRO A CA 1
ATOM 2412 C C . PRO A 1 280 ? -55.384 20.611 123.689 1.00 36.25 280 PRO A C 1
ATOM 2414 O O . PRO A 1 280 ? -55.119 21.009 124.823 1.00 36.25 280 PRO A O 1
ATOM 2417 N N . THR A 1 281 ? -54.497 20.758 122.693 1.00 28.66 281 THR A N 1
ATOM 2418 C CA . THR A 1 281 ? -53.386 21.725 122.839 1.00 28.66 281 THR A CA 1
ATOM 2419 C C . THR A 1 281 ? -52.691 22.180 121.542 1.00 28.66 281 THR A C 1
ATOM 2421 O O . THR A 1 281 ? -52.125 21.385 120.806 1.00 28.66 281 THR A O 1
ATOM 2424 N N . LEU A 1 282 ? -52.691 23.511 121.380 1.00 33.16 282 LEU A N 1
ATOM 2425 C CA . LEU A 1 282 ? -51.656 24.437 120.879 1.00 33.16 282 LEU A CA 1
ATOM 2426 C C . LEU A 1 282 ? -51.060 24.315 119.456 1.00 33.16 282 LEU A C 1
ATOM 2428 O O . LEU A 1 282 ? -50.174 23.526 119.153 1.00 33.16 282 LEU A O 1
ATOM 2432 N N . THR A 1 283 ? -51.461 25.305 118.656 1.00 37.22 283 THR A N 1
ATOM 2433 C CA . THR A 1 283 ? -50.817 25.919 117.483 1.00 37.22 283 THR A CA 1
ATOM 2434 C C . THR A 1 283 ? -49.378 26.400 117.710 1.00 37.22 283 THR A C 1
ATOM 2436 O O . THR A 1 283 ? -49.131 27.147 118.658 1.00 37.22 283 THR A O 1
ATOM 2439 N N . ILE A 1 284 ? -48.487 26.139 116.742 1.00 35.12 284 ILE A N 1
ATOM 2440 C CA . ILE A 1 284 ? -47.279 26.939 116.466 1.00 35.12 284 ILE A CA 1
ATOM 2441 C C . ILE A 1 284 ? -47.156 27.141 114.944 1.00 35.12 284 ILE A C 1
ATOM 2443 O O . ILE A 1 284 ? -47.008 26.190 114.182 1.00 35.12 284 ILE A O 1
ATOM 2447 N N . ASN A 1 285 ? -47.235 28.406 114.527 1.00 39.97 285 ASN A N 1
ATOM 2448 C CA . ASN A 1 285 ? -46.879 28.912 113.200 1.00 39.97 285 ASN A CA 1
ATOM 2449 C C . ASN A 1 285 ? -45.367 28.792 112.988 1.00 39.97 285 ASN A C 1
ATOM 2451 O O . ASN A 1 285 ? -44.645 29.323 113.826 1.00 39.97 285 ASN A O 1
ATOM 2455 N N . MET A 1 286 ? -44.911 28.253 111.850 1.00 33.91 286 MET A N 1
ATOM 2456 C CA . MET A 1 286 ? -43.679 28.701 111.179 1.00 33.91 286 MET A CA 1
ATOM 2457 C C . MET A 1 286 ? -43.756 28.488 109.658 1.00 33.91 286 MET A C 1
ATOM 2459 O O . MET A 1 286 ? -43.848 27.363 109.174 1.00 33.91 286 MET A O 1
ATOM 2463 N N . GLU A 1 287 ? -43.689 29.599 108.918 1.00 42.75 287 GLU A N 1
ATOM 2464 C CA . GLU A 1 287 ? -43.247 29.653 107.518 1.00 42.75 287 GLU A CA 1
ATOM 2465 C C . GLU A 1 287 ? -41.761 29.267 107.423 1.00 42.75 287 GLU A C 1
ATOM 2467 O O . GLU A 1 287 ? -40.987 29.586 108.331 1.00 42.75 287 GLU A O 1
ATOM 2472 N N . PRO A 1 288 ? -41.317 28.672 106.298 1.00 42.94 288 PRO A N 1
ATOM 2473 C CA . PRO A 1 288 ? -40.459 29.480 105.427 1.00 42.94 288 PRO A CA 1
ATOM 2474 C C . PRO A 1 288 ? -40.569 29.200 103.910 1.00 42.94 288 PRO A C 1
ATOM 2476 O O . PRO A 1 288 ? -40.546 28.071 103.438 1.00 42.94 288 PRO A O 1
ATOM 2479 N N . LYS A 1 289 ? -40.584 30.314 103.169 1.00 35.34 289 LYS A N 1
ATOM 2480 C CA . LYS A 1 289 ? -39.747 30.668 102.001 1.00 35.34 289 LYS A CA 1
ATOM 2481 C C . LYS A 1 289 ? -39.624 29.709 100.799 1.00 35.34 289 LYS A C 1
ATOM 2483 O O . LYS A 1 289 ? -38.836 28.775 100.764 1.00 35.34 289 LYS A O 1
ATOM 2488 N N . ARG A 1 290 ? -40.353 30.140 99.762 1.00 38.59 290 ARG A N 1
ATOM 2489 C CA . ARG A 1 290 ? -40.036 30.238 98.321 1.00 38.59 290 ARG A CA 1
ATOM 2490 C C . ARG A 1 290 ? -38.558 30.163 97.872 1.00 38.59 290 ARG A C 1
ATOM 2492 O O . ARG A 1 290 ? -37.668 30.639 98.565 1.00 38.59 290 ARG A O 1
ATOM 2499 N N . GLU A 1 291 ? -38.455 29.791 96.584 1.00 34.97 291 GLU A N 1
ATOM 2500 C CA . GLU A 1 291 ? -37.344 29.868 95.604 1.00 34.97 291 GLU A CA 1
ATOM 2501 C C . GLU A 1 291 ? -36.460 28.604 95.509 1.00 34.97 291 GLU A C 1
ATOM 2503 O O . GLU A 1 291 ? -36.026 28.069 96.513 1.00 34.97 291 GLU A O 1
ATOM 2508 N N . GLY A 1 292 ? -36.163 28.028 94.339 1.00 34.41 292 GLY A N 1
ATOM 2509 C CA . GLY A 1 292 ? -36.301 28.535 92.981 1.00 34.41 292 GLY A CA 1
ATOM 2510 C C . GLY A 1 292 ? -36.260 27.437 91.910 1.00 34.41 292 GLY A C 1
ATOM 2511 O O . GLY A 1 292 ? -35.876 26.292 92.131 1.00 34.41 292 GLY A O 1
ATOM 2512 N N . PHE A 1 293 ? -36.717 27.857 90.736 1.00 37.31 293 PHE A N 1
ATOM 2513 C CA . PHE A 1 293 ? -36.629 27.208 89.435 1.00 37.31 293 PHE A CA 1
ATOM 2514 C C . PHE A 1 293 ? -35.190 26.796 89.072 1.00 37.31 293 PHE A C 1
ATOM 2516 O O . PHE A 1 293 ? -34.248 27.495 89.438 1.00 37.31 293 PHE A O 1
ATOM 2523 N N . SER A 1 294 ? -35.027 25.785 88.205 1.00 36.81 294 SER A N 1
ATOM 2524 C CA . SER A 1 294 ? -34.582 25.995 86.807 1.00 36.81 294 SER A CA 1
ATOM 2525 C C . SER A 1 294 ? -33.934 24.760 86.137 1.00 36.81 294 SER A C 1
ATOM 2527 O O . SER A 1 294 ? -33.060 24.131 86.717 1.00 36.81 294 SER A O 1
ATOM 2529 N N . LEU A 1 295 ? -34.344 24.528 84.872 1.00 35.44 295 LEU A N 1
ATOM 2530 C CA . LEU A 1 295 ? -33.537 24.110 83.700 1.00 35.44 295 LEU A CA 1
ATOM 2531 C C . LEU A 1 295 ? -32.907 22.683 83.697 1.00 35.44 295 LEU A C 1
ATOM 2533 O O . LEU A 1 295 ? -32.582 22.134 84.731 1.00 35.44 295 LEU A O 1
ATOM 2537 N N . PHE A 1 296 ? -32.683 21.951 82.597 1.00 33.72 296 PHE A N 1
ATOM 2538 C CA . PHE A 1 296 ? -32.515 22.222 81.164 1.00 33.72 296 PHE A CA 1
ATOM 2539 C C . PHE A 1 296 ? -32.936 20.967 80.365 1.00 33.72 296 PHE A C 1
ATOM 2541 O O . PHE A 1 296 ? -32.510 19.860 80.689 1.00 33.72 296 PHE A O 1
ATOM 2548 N N . THR A 1 297 ? -33.675 21.135 79.266 1.00 36.81 297 THR A N 1
ATOM 2549 C CA . THR A 1 297 ? -33.815 20.125 78.201 1.00 36.81 297 THR A CA 1
ATOM 2550 C C . THR A 1 297 ? -33.002 20.564 76.980 1.00 36.81 297 THR A C 1
ATOM 2552 O O . THR A 1 297 ? -33.242 21.641 76.436 1.00 36.81 297 THR A O 1
ATOM 2555 N N . SER A 1 298 ? -32.065 19.730 76.534 1.00 36.84 298 SER A N 1
ATOM 2556 C CA . SER A 1 298 ? -31.317 19.813 75.268 1.00 36.84 298 SER A CA 1
ATOM 2557 C C . SER A 1 298 ? -31.376 18.404 74.637 1.00 36.84 298 SER A C 1
ATOM 2559 O O . SER A 1 298 ? -31.427 17.428 75.376 1.00 36.84 298 SER A O 1
ATOM 2561 N N . PHE A 1 299 ? -31.499 18.134 73.335 1.00 34.06 299 PHE A N 1
ATOM 2562 C CA . PHE A 1 299 ? -31.177 18.812 72.076 1.00 34.06 299 PHE A CA 1
ATOM 2563 C C . PHE A 1 299 ? -32.177 18.398 70.964 1.00 34.06 299 PHE A C 1
ATOM 2565 O O . PHE A 1 299 ? -32.817 17.352 71.082 1.00 34.06 299 PHE A O 1
ATOM 2572 N N . PRO A 1 300 ? -32.254 19.145 69.844 1.00 48.59 300 PRO A N 1
ATOM 2573 C CA . PRO A 1 300 ? -32.976 18.758 68.634 1.00 48.59 300 PRO A CA 1
ATOM 2574 C C . PRO A 1 300 ? -32.055 18.116 67.576 1.00 48.59 300 PRO A C 1
ATOM 2576 O O . PRO A 1 300 ? -30.886 18.478 67.454 1.00 48.59 300 PRO A O 1
ATOM 2579 N N . PHE A 1 301 ? -32.617 17.262 66.715 1.00 29.28 301 PHE A N 1
ATOM 2580 C CA . PHE A 1 301 ? -32.091 17.028 65.367 1.00 29.28 301 PHE A CA 1
ATOM 2581 C C . PHE A 1 301 ? -33.181 17.361 64.345 1.00 29.28 301 PHE A C 1
ATOM 2583 O O . PHE A 1 301 ? -34.227 16.717 64.312 1.00 29.28 301 PHE A O 1
ATOM 2590 N N . ILE A 1 302 ? -32.921 18.356 63.495 1.00 37.62 302 ILE A N 1
ATOM 2591 C CA . ILE A 1 302 ? -33.636 18.588 62.236 1.00 37.62 302 ILE A CA 1
ATOM 2592 C C . ILE A 1 302 ? -32.564 18.701 61.153 1.00 37.62 302 ILE A C 1
ATOM 2594 O O . ILE A 1 302 ? -31.759 19.629 61.165 1.00 37.62 302 ILE A O 1
ATOM 2598 N N . VAL A 1 303 ? -32.550 17.750 60.218 1.00 30.75 303 VAL A N 1
ATOM 2599 C CA . VAL A 1 303 ? -31.758 17.825 58.986 1.00 30.75 303 VAL A CA 1
ATOM 2600 C C . VAL A 1 303 ? -32.703 18.245 57.866 1.00 30.75 303 VAL A C 1
ATOM 2602 O O . VAL A 1 303 ? -33.578 17.486 57.458 1.00 30.75 303 VAL A O 1
ATOM 2605 N N . HIS A 1 304 ? -32.536 19.477 57.392 1.00 31.69 304 HIS A N 1
ATOM 2606 C CA . HIS A 1 304 ? -33.215 20.007 56.214 1.00 31.69 304 HIS A CA 1
ATOM 2607 C C . HIS A 1 304 ? -32.540 19.466 54.945 1.00 31.69 304 HIS A C 1
ATOM 2609 O O . HIS A 1 304 ? -31.347 19.678 54.731 1.00 31.69 304 HIS A O 1
ATOM 2615 N N . SER A 1 305 ? -33.304 18.802 54.078 1.00 33.97 305 SER A N 1
ATOM 2616 C CA . SER A 1 305 ? -32.899 18.496 52.705 1.00 33.97 305 SER A CA 1
ATOM 2617 C C . SER A 1 305 ? -33.246 19.674 51.793 1.00 33.97 305 SER A C 1
ATOM 2619 O O . SER A 1 305 ? -34.423 19.935 51.536 1.00 33.97 305 SER A O 1
ATOM 2621 N N . SER A 1 306 ? -32.244 20.386 51.284 1.00 34.19 306 SER A N 1
ATOM 2622 C CA . SER A 1 306 ? -32.426 21.363 50.209 1.00 34.19 306 SER A CA 1
ATOM 2623 C C . SER A 1 306 ? -32.474 20.646 48.860 1.00 34.19 306 SER A C 1
ATOM 2625 O O . SER A 1 306 ? -31.499 20.063 48.389 1.00 34.19 306 SER A O 1
ATOM 2627 N N . ILE A 1 307 ? -33.648 20.713 48.241 1.00 36.81 307 ILE A N 1
ATOM 2628 C CA . ILE A 1 307 ? -33.916 20.375 46.846 1.00 36.81 307 ILE A CA 1
ATOM 2629 C C . ILE A 1 307 ? -33.258 21.450 45.969 1.00 36.81 307 ILE A C 1
ATOM 2631 O O . ILE A 1 307 ? -33.596 22.627 46.071 1.00 36.81 307 ILE A O 1
ATOM 2635 N N . ILE A 1 308 ? -32.335 21.054 45.090 1.00 29.86 308 ILE A N 1
ATOM 2636 C CA . ILE A 1 308 ? -31.840 21.904 43.999 1.00 29.86 308 ILE A CA 1
ATOM 2637 C C . ILE A 1 308 ? -32.655 21.564 42.749 1.00 29.86 308 ILE A C 1
ATOM 2639 O O . ILE A 1 308 ? -32.494 20.495 42.162 1.00 29.86 308 ILE A O 1
ATOM 2643 N N . HIS A 1 309 ? -33.526 22.483 42.333 1.00 30.28 309 HIS A N 1
ATOM 2644 C CA . HIS A 1 309 ? -34.160 22.453 41.017 1.00 30.28 309 HIS A CA 1
ATOM 2645 C C . HIS A 1 309 ? -33.162 22.930 39.951 1.00 30.28 309 HIS A C 1
ATOM 2647 O O . HIS A 1 309 ? -32.742 24.084 39.962 1.00 30.28 309 HIS A O 1
ATOM 2653 N N . PHE A 1 310 ? -32.826 22.066 38.991 1.00 27.97 310 PHE A N 1
ATOM 2654 C CA . PHE A 1 310 ? -32.247 22.474 37.708 1.00 27.97 310 PHE A CA 1
ATOM 2655 C C . PHE A 1 310 ? -33.357 22.479 36.653 1.00 27.97 310 PHE A C 1
ATOM 2657 O O . PHE A 1 310 ? -33.882 21.425 36.298 1.00 27.97 310 PHE A O 1
ATOM 2664 N N . SER A 1 311 ? -33.713 23.658 36.138 1.00 27.77 311 SER A N 1
ATOM 2665 C CA . SER A 1 311 ? -34.574 23.774 34.957 1.00 27.77 311 SER A CA 1
ATOM 2666 C C . SER A 1 311 ? -33.706 23.654 33.702 1.00 27.77 311 SER A C 1
ATOM 2668 O O . SER A 1 311 ? -32.798 24.463 33.502 1.00 27.77 311 SER A O 1
ATOM 2670 N N . PHE A 1 312 ? -33.986 22.672 32.847 1.00 29.27 312 PHE A N 1
ATOM 2671 C CA . PHE A 1 312 ? -33.491 22.654 31.473 1.00 29.27 312 PHE A CA 1
ATOM 2672 C C . PHE A 1 312 ? -34.564 23.259 30.565 1.00 29.27 312 PHE A C 1
ATOM 2674 O O . PHE A 1 312 ? -35.654 22.708 30.438 1.00 29.27 312 PHE A O 1
ATOM 2681 N N . LYS A 1 313 ? -34.242 24.372 29.894 1.00 30.19 313 LYS A N 1
ATOM 2682 C CA . LYS A 1 313 ? -34.957 24.787 28.681 1.00 30.19 313 LYS A CA 1
ATOM 2683 C C . LYS A 1 313 ? -34.616 23.784 27.581 1.00 30.19 313 LYS A C 1
ATOM 2685 O O . LYS A 1 313 ? -33.542 23.843 26.989 1.00 30.19 313 LYS A O 1
ATOM 2690 N N . SER A 1 314 ? -35.524 22.852 27.325 1.00 29.61 314 SER A N 1
ATOM 2691 C CA . SER A 1 314 ? -35.525 22.049 26.108 1.00 29.61 314 SER A CA 1
ATOM 2692 C C . SER A 1 314 ? -35.953 22.933 24.935 1.00 29.61 314 SER A C 1
ATOM 2694 O O . SER A 1 314 ? -37.107 23.351 24.863 1.00 29.61 314 SER A O 1
ATOM 2696 N N . ILE A 1 315 ? -35.032 23.217 24.014 1.00 30.16 315 ILE A N 1
ATOM 2697 C CA . ILE A 1 315 ? -35.389 23.662 22.664 1.00 30.16 315 ILE A CA 1
ATOM 2698 C C . ILE A 1 315 ? -35.889 22.413 21.938 1.00 30.16 315 ILE A C 1
ATOM 2700 O O . ILE A 1 315 ? -35.105 21.541 21.568 1.00 30.16 315 ILE A O 1
ATOM 2704 N N . ALA A 1 316 ? -37.208 22.298 21.805 1.00 30.08 316 ALA A N 1
ATOM 2705 C CA . ALA A 1 316 ? -37.833 21.311 20.944 1.00 30.08 316 ALA A CA 1
ATOM 2706 C C . ALA A 1 316 ? -37.635 21.754 19.488 1.00 30.08 316 ALA A C 1
ATOM 2708 O O . ALA A 1 316 ? -38.263 22.706 19.032 1.00 30.08 316 ALA A O 1
ATOM 2709 N N . ILE A 1 317 ? -36.750 21.074 18.762 1.00 31.19 317 ILE A N 1
ATOM 2710 C CA . ILE A 1 317 ? -36.775 21.088 17.299 1.00 31.19 317 ILE A CA 1
ATOM 2711 C C . ILE A 1 317 ? -37.841 20.066 16.906 1.00 31.19 317 ILE A C 1
ATOM 2713 O O . ILE A 1 317 ? -37.638 18.860 17.051 1.00 31.19 317 ILE A O 1
ATOM 2717 N N . GLN A 1 318 ? -39.007 20.563 16.492 1.00 28.78 318 GLN A N 1
ATOM 2718 C CA . GLN A 1 318 ? -40.059 19.755 15.884 1.00 28.78 318 GLN A CA 1
ATOM 2719 C C . GLN A 1 318 ? -39.513 19.117 14.603 1.00 28.78 318 GLN A C 1
ATOM 2721 O O . GLN A 1 318 ? -39.242 19.811 13.627 1.00 28.78 318 GLN A O 1
ATOM 2726 N N . TYR A 1 319 ? -39.379 17.793 14.600 1.00 31.84 319 TYR A N 1
ATOM 2727 C CA . TYR A 1 319 ? -39.389 17.030 13.359 1.00 31.84 319 TYR A CA 1
ATOM 2728 C C . TYR A 1 319 ? -40.850 16.804 12.981 1.00 31.84 319 TYR A C 1
ATOM 2730 O O . TYR A 1 319 ? -41.589 16.142 13.708 1.00 31.84 319 TYR A O 1
ATOM 2738 N N . SER A 1 320 ? -41.277 17.387 11.864 1.00 32.06 320 SER A N 1
ATOM 2739 C CA . SER A 1 320 ? -42.536 17.023 11.226 1.00 32.06 320 SER A CA 1
ATOM 2740 C C . SER A 1 320 ? -42.388 15.625 10.628 1.00 32.06 320 SER A C 1
ATOM 2742 O O . SER A 1 320 ? -41.609 15.426 9.693 1.00 32.06 320 SER A O 1
ATOM 2744 N N . GLU A 1 321 ? -43.137 14.663 11.155 1.00 35.16 321 GLU A N 1
ATOM 2745 C CA . GLU A 1 321 ? -43.381 13.387 10.491 1.00 35.16 321 GLU A CA 1
ATOM 2746 C C . GLU A 1 321 ? -44.200 13.648 9.221 1.00 35.16 321 GLU A C 1
ATOM 2748 O O . GLU A 1 321 ? -45.409 13.867 9.273 1.00 35.16 321 GLU A O 1
ATOM 2753 N N . GLN A 1 322 ? -43.537 13.646 8.064 1.00 32.38 322 GLN A N 1
ATOM 2754 C CA . GLN A 1 322 ? -44.207 13.409 6.790 1.00 32.38 322 GLN A CA 1
ATOM 2755 C C . GLN A 1 322 ? -44.038 11.937 6.430 1.00 32.38 322 GLN A C 1
ATOM 2757 O O . GLN A 1 322 ? -42.956 11.453 6.101 1.00 32.38 322 GLN A O 1
ATOM 2762 N N . SER A 1 323 ? -45.151 11.225 6.528 1.00 36.69 323 SER A N 1
ATOM 2763 C CA . SER A 1 323 ? -45.358 9.877 6.035 1.00 36.69 323 SER A CA 1
ATOM 2764 C C . SER A 1 323 ? -45.196 9.834 4.512 1.00 36.69 323 SER A C 1
ATOM 2766 O O . SER A 1 323 ? -46.051 10.304 3.769 1.00 36.69 323 SER A O 1
ATOM 2768 N N . PHE A 1 324 ? -44.123 9.200 4.035 1.00 31.17 324 PHE A N 1
ATOM 2769 C CA . PHE A 1 324 ? -44.022 8.735 2.651 1.00 31.17 324 PHE A CA 1
ATOM 2770 C C . PHE A 1 324 ? -44.095 7.211 2.618 1.00 31.17 324 PHE A C 1
ATOM 2772 O O . PHE A 1 324 ? -43.106 6.492 2.744 1.00 31.17 324 PHE A O 1
ATOM 2779 N N . SER A 1 325 ? -45.318 6.714 2.452 1.00 37.78 325 SER A N 1
ATOM 2780 C CA . SER A 1 325 ? -45.562 5.363 1.966 1.00 37.78 325 SER A CA 1
ATOM 2781 C C . SER A 1 325 ? -45.326 5.311 0.456 1.00 37.78 325 SER A C 1
ATOM 2783 O O . SER A 1 325 ? -45.866 6.145 -0.264 1.00 37.78 325 SER A O 1
ATOM 2785 N N . LYS A 1 326 ? -44.623 4.262 0.008 1.00 42.91 326 LYS A N 1
ATOM 2786 C CA . LYS A 1 326 ? -44.481 3.794 -1.384 1.00 42.91 326 LYS A CA 1
ATOM 2787 C C . LYS A 1 326 ? -43.830 4.779 -2.361 1.00 42.91 326 LYS A C 1
ATOM 2789 O O . LYS A 1 326 ? -44.527 5.585 -2.942 1.00 42.91 326 LYS A O 1
ATOM 2794 N N . TYR A 1 327 ? -42.546 4.574 -2.656 1.00 32.62 327 TYR A N 1
ATOM 2795 C CA . TYR A 1 327 ? -42.028 4.445 -4.029 1.00 32.62 327 TYR A CA 1
ATOM 2796 C C . TYR A 1 327 ? -40.659 3.748 -3.980 1.00 32.62 327 TYR A C 1
ATOM 2798 O O . TYR A 1 327 ? -39.837 4.020 -3.108 1.00 32.62 327 TYR A O 1
ATOM 2806 N N . GLY A 1 328 ? -40.469 2.768 -4.863 1.00 38.50 328 GLY A N 1
ATOM 2807 C CA . GLY A 1 328 ? -39.231 2.008 -4.996 1.00 38.50 328 GLY A CA 1
ATOM 2808 C C . GLY A 1 328 ? -38.175 2.755 -5.811 1.00 38.50 328 GLY A C 1
ATOM 2809 O O . GLY A 1 328 ? -38.513 3.548 -6.679 1.00 38.50 328 GLY A O 1
ATOM 2810 N N . ASN A 1 329 ? -36.913 2.413 -5.538 1.00 40.56 329 ASN A N 1
ATOM 2811 C CA . ASN A 1 329 ? -35.713 2.678 -6.340 1.00 40.56 329 ASN A CA 1
ATOM 2812 C C . ASN A 1 329 ? -35.396 4.146 -6.680 1.00 40.56 329 ASN A C 1
ATOM 2814 O O . ASN A 1 329 ? -35.780 4.626 -7.733 1.00 40.56 329 ASN A O 1
ATOM 2818 N N . SER A 1 330 ? -34.575 4.800 -5.847 1.00 40.88 330 SER A N 1
ATOM 2819 C CA . SER A 1 330 ? -33.158 5.124 -6.139 1.00 40.88 330 SER A CA 1
ATOM 2820 C C . SER A 1 330 ? -32.644 6.217 -5.185 1.00 40.88 330 SER A C 1
ATOM 2822 O O . SER A 1 330 ? -32.879 7.403 -5.384 1.00 40.88 330 SER A O 1
ATOM 2824 N N . ASN A 1 331 ? -31.883 5.822 -4.158 1.00 47.78 331 ASN A N 1
ATOM 2825 C CA . ASN A 1 331 ? -31.309 6.712 -3.129 1.00 47.78 331 ASN A CA 1
ATOM 2826 C C . ASN A 1 331 ? -30.193 7.660 -3.628 1.00 47.78 331 ASN A C 1
ATOM 2828 O O . ASN A 1 331 ? -29.565 8.342 -2.821 1.00 47.78 331 ASN A O 1
ATOM 2832 N N . LEU A 1 332 ? -29.916 7.713 -4.935 1.00 44.16 332 LEU A N 1
ATOM 2833 C CA . LEU A 1 332 ? -28.828 8.528 -5.483 1.00 44.16 332 LEU A CA 1
ATOM 2834 C C . LEU A 1 332 ? -29.253 9.974 -5.796 1.00 44.16 332 LEU A C 1
ATOM 2836 O O . LEU A 1 332 ? -28.423 10.877 -5.713 1.00 44.16 332 LEU A O 1
ATOM 2840 N N . GLU A 1 333 ? -30.534 10.224 -6.085 1.00 42.88 333 GLU A N 1
ATOM 2841 C CA . GLU A 1 333 ? -31.011 11.568 -6.456 1.00 42.88 333 GLU A CA 1
ATOM 2842 C C . GLU A 1 333 ? -31.157 12.528 -5.269 1.00 42.88 333 GLU A C 1
ATOM 2844 O O . GLU A 1 333 ? -31.032 13.736 -5.445 1.00 42.88 333 GLU A O 1
ATOM 2849 N N . LEU A 1 334 ? -31.327 12.021 -4.043 1.00 48.09 334 LEU A N 1
ATOM 2850 C CA . LEU A 1 334 ? -31.433 12.863 -2.841 1.00 48.09 334 LEU A CA 1
ATOM 2851 C C . LEU A 1 334 ? -30.073 13.353 -2.313 1.00 48.09 334 LEU A C 1
ATOM 2853 O O . LEU A 1 334 ? -30.017 14.340 -1.582 1.00 48.09 334 LEU A O 1
ATOM 2857 N N . MET A 1 335 ? -28.968 12.709 -2.701 1.00 45.62 335 MET A N 1
ATOM 2858 C CA . MET A 1 335 ? -27.613 13.096 -2.273 1.00 45.62 335 MET A CA 1
ATOM 2859 C C . MET A 1 335 ? -27.026 14.243 -3.110 1.00 45.62 335 MET A C 1
ATOM 2861 O O . MET A 1 335 ? -26.216 15.025 -2.610 1.00 45.62 335 MET A O 1
ATOM 2865 N N . LEU A 1 336 ? -27.452 14.390 -4.369 1.00 48.03 336 LEU A N 1
ATOM 2866 C CA . LEU A 1 336 ? -26.936 15.421 -5.276 1.00 48.03 336 LEU A CA 1
ATOM 2867 C C . LEU A 1 336 ? -27.258 16.869 -4.842 1.00 48.03 336 LEU A C 1
ATOM 2869 O O . LEU A 1 336 ? -26.354 17.707 -4.917 1.00 48.03 336 LEU A O 1
ATOM 2873 N N . PRO A 1 337 ? -28.477 17.198 -4.367 1.00 47.59 337 PRO A N 1
ATOM 2874 C CA . PRO A 1 337 ? -28.797 18.540 -3.879 1.00 47.59 337 PRO A CA 1
ATOM 2875 C C . PRO A 1 337 ? -27.995 18.910 -2.626 1.00 47.59 337 PRO A C 1
ATOM 2877 O O . PRO A 1 337 ? -27.499 20.031 -2.528 1.00 47.59 337 PRO A O 1
ATOM 2880 N N . LEU A 1 338 ? -27.781 17.948 -1.719 1.00 39.84 338 LEU A N 1
ATOM 2881 C CA . LEU A 1 338 ? -27.030 18.157 -0.478 1.00 39.84 338 LEU A CA 1
ATOM 2882 C C . LEU A 1 338 ? -25.540 18.425 -0.755 1.00 39.84 338 LEU A C 1
ATOM 2884 O O . LEU A 1 338 ? -24.952 19.348 -0.194 1.00 39.84 338 LEU A O 1
ATOM 2888 N N . CYS A 1 339 ? -24.936 17.672 -1.683 1.00 42.47 339 CYS A N 1
ATOM 2889 C CA . CYS A 1 339 ? -23.553 17.898 -2.112 1.00 42.47 339 CYS A CA 1
ATOM 2890 C C . CYS A 1 339 ? -23.374 19.222 -2.869 1.00 42.47 339 CYS A C 1
ATOM 2892 O O . CYS A 1 339 ? -22.344 19.877 -2.699 1.00 42.47 339 CYS A O 1
ATOM 2894 N N . LYS A 1 340 ? -24.365 19.656 -3.664 1.00 45.03 340 LYS A N 1
ATOM 2895 C CA . LYS A 1 340 ? -24.346 20.978 -4.319 1.00 45.03 340 LYS A CA 1
ATOM 2896 C C . LYS A 1 340 ? -24.409 22.125 -3.314 1.00 45.03 340 LYS A C 1
ATOM 2898 O O . LYS A 1 340 ? -23.732 23.129 -3.501 1.00 45.03 340 LYS A O 1
ATOM 2903 N N . GLN A 1 341 ? -25.174 21.965 -2.238 1.00 41.72 341 GLN A N 1
ATOM 2904 C CA . GLN A 1 341 ? -25.334 23.004 -1.222 1.00 41.72 341 GLN A CA 1
ATOM 2905 C C . GLN A 1 341 ? -24.085 23.154 -0.338 1.00 41.72 341 GLN A C 1
ATOM 2907 O O . GLN A 1 341 ? -23.740 24.264 0.045 1.00 41.72 341 GLN A O 1
ATOM 2912 N N . ILE A 1 342 ? -23.344 22.063 -0.108 1.00 42.81 342 ILE A N 1
ATOM 2913 C CA . ILE A 1 342 ? -22.057 22.078 0.613 1.00 42.81 342 ILE A CA 1
ATOM 2914 C C . ILE A 1 342 ? -20.918 22.662 -0.246 1.00 42.81 342 ILE A C 1
ATOM 2916 O O . ILE A 1 342 ? -19.976 23.239 0.287 1.00 42.81 342 ILE A O 1
ATOM 2920 N N . THR A 1 343 ? -20.986 22.537 -1.576 1.00 41.50 343 THR A N 1
ATOM 2921 C CA . THR A 1 343 ? -19.915 22.991 -2.489 1.00 41.50 343 THR A CA 1
ATOM 2922 C C . THR A 1 343 ? -20.083 24.421 -3.008 1.00 41.50 343 THR A C 1
ATOM 2924 O O . THR A 1 343 ? -19.137 24.968 -3.571 1.00 41.50 343 THR A O 1
ATOM 2927 N N . GLN A 1 344 ? -21.249 25.049 -2.825 1.00 41.00 344 GLN A N 1
ATOM 2928 C CA . GLN A 1 344 ? -21.514 26.410 -3.313 1.00 41.00 344 GLN A CA 1
ATOM 2929 C C . GLN A 1 344 ? -21.297 27.523 -2.280 1.00 41.00 344 GLN A C 1
ATOM 2931 O O . GLN A 1 344 ? -21.428 28.696 -2.636 1.00 41.00 344 GLN A O 1
ATOM 2936 N N . ASP A 1 345 ? -20.913 27.198 -1.045 1.00 32.50 345 ASP A N 1
ATOM 2937 C CA . ASP A 1 345 ? -20.660 28.214 -0.024 1.00 32.50 345 ASP A CA 1
ATOM 2938 C C . ASP A 1 345 ? -19.279 28.868 -0.243 1.00 32.50 345 ASP A C 1
ATOM 2940 O O . ASP A 1 345 ? -18.233 28.384 0.189 1.00 32.50 345 ASP A O 1
ATOM 2944 N N . LYS A 1 346 ? -19.272 29.964 -1.013 1.00 39.00 346 LYS A N 1
ATOM 2945 C CA . LYS A 1 346 ? -18.093 30.761 -1.400 1.00 39.00 346 LYS A CA 1
ATOM 2946 C C . LYS A 1 346 ? -17.625 31.712 -0.290 1.00 39.00 346 LYS A C 1
ATOM 2948 O O . LYS A 1 346 ? -17.352 32.879 -0.557 1.00 39.00 346 LYS A O 1
ATOM 2953 N N . ASN A 1 347 ? -17.497 31.229 0.940 1.00 36.22 347 ASN A N 1
ATOM 2954 C CA . ASN A 1 347 ? -16.779 31.965 1.977 1.00 36.22 347 ASN A CA 1
ATOM 2955 C C . ASN A 1 347 ? -15.448 31.260 2.254 1.00 36.22 347 ASN A C 1
ATOM 2957 O O . ASN A 1 347 ? -15.457 30.089 2.641 1.00 36.22 347 ASN A O 1
ATOM 2961 N N . PRO A 1 348 ? -14.293 31.925 2.056 1.00 37.97 348 PRO A N 1
ATOM 2962 C CA . PRO A 1 348 ? -13.003 31.344 2.379 1.00 37.97 348 PRO A CA 1
ATOM 2963 C C . PRO A 1 348 ? -12.870 31.302 3.902 1.00 37.97 348 PRO A C 1
ATOM 2965 O O . PRO A 1 348 ? -12.391 32.240 4.533 1.00 37.97 348 PRO A O 1
ATOM 2968 N N . ILE A 1 349 ? -13.325 30.207 4.506 1.00 34.84 349 ILE A N 1
ATOM 2969 C CA . ILE A 1 349 ? -12.923 29.852 5.862 1.00 34.84 349 ILE A CA 1
ATOM 2970 C C . ILE A 1 349 ? -11.453 29.466 5.748 1.00 34.84 349 ILE A C 1
ATOM 2972 O O . ILE A 1 349 ? -11.106 28.431 5.182 1.00 34.84 349 ILE A O 1
ATOM 2976 N N . THR A 1 350 ? -10.583 30.346 6.225 1.00 30.36 350 THR A N 1
ATOM 2977 C CA . THR A 1 350 ? -9.171 30.066 6.467 1.00 30.36 350 THR A CA 1
ATOM 2978 C C . THR A 1 350 ? -9.065 28.806 7.324 1.00 30.36 350 THR A C 1
ATOM 2980 O O . THR A 1 350 ? -9.443 28.807 8.496 1.00 30.36 350 THR A O 1
ATOM 2983 N N . TRP A 1 351 ? -8.587 27.716 6.726 1.00 36.59 351 TRP A N 1
ATOM 2984 C CA . TRP A 1 351 ? -8.247 26.485 7.434 1.00 36.59 351 TRP A CA 1
ATOM 2985 C C . TRP A 1 351 ? -6.906 26.681 8.138 1.00 36.59 351 TRP A C 1
ATOM 2987 O O . TRP A 1 351 ? -5.875 26.183 7.690 1.00 36.59 351 TRP A O 1
ATOM 2997 N N . ASP A 1 352 ? -6.918 27.422 9.243 1.00 30.41 352 ASP A N 1
ATOM 2998 C CA . ASP A 1 352 ? -5.845 27.295 10.219 1.00 30.41 352 ASP A CA 1
ATOM 2999 C C . ASP A 1 352 ? -5.949 25.914 10.869 1.00 30.41 352 ASP A C 1
ATOM 3001 O O . ASP A 1 352 ? -7.032 25.460 11.249 1.00 30.41 352 ASP A O 1
ATOM 3005 N N . TYR A 1 353 ? -4.806 25.234 10.954 1.00 38.06 353 TYR A N 1
ATOM 3006 C CA . TYR A 1 353 ? -4.616 23.902 11.527 1.00 38.06 353 TYR A CA 1
ATOM 3007 C C . TYR A 1 353 ? -4.987 23.868 13.023 1.00 38.06 353 TYR A C 1
ATOM 3009 O O . TYR A 1 353 ? -4.141 23.796 13.911 1.00 38.06 353 TYR A O 1
ATOM 3017 N N . GLY A 1 354 ? -6.283 23.882 13.3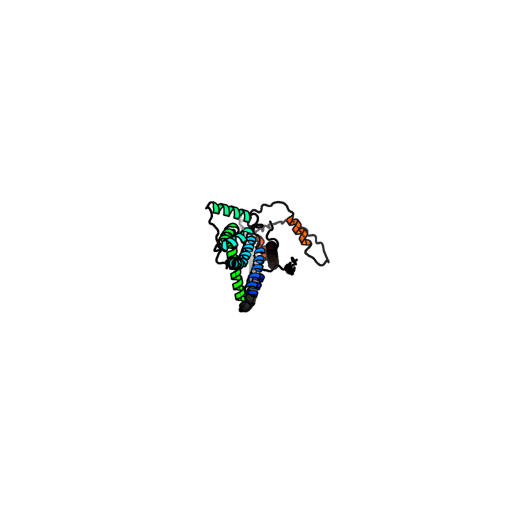16 1.00 29.95 354 GLY A N 1
ATOM 3018 C CA . GLY A 1 354 ? -6.841 23.531 14.609 1.00 29.95 354 GLY A CA 1
ATOM 3019 C C . GLY A 1 354 ? -6.966 22.018 14.702 1.00 29.95 354 GLY A C 1
ATOM 3020 O O . GLY A 1 354 ? -7.961 21.439 14.270 1.00 29.95 354 GLY A O 1
ATOM 3021 N N . ILE A 1 355 ? -5.960 21.362 15.278 1.00 35.91 355 ILE A N 1
ATOM 3022 C CA . ILE A 1 355 ? -6.085 19.990 15.777 1.00 35.91 355 ILE A CA 1
ATOM 3023 C C . ILE A 1 355 ? -7.301 19.970 16.713 1.00 35.91 355 ILE A C 1
ATOM 3025 O O . ILE A 1 355 ? -7.274 20.566 17.791 1.00 35.91 355 ILE A O 1
ATOM 3029 N N . PHE A 1 356 ? -8.388 19.317 16.290 1.00 32.41 356 PHE A N 1
ATOM 3030 C CA . PHE A 1 356 ? -9.577 19.112 17.114 1.00 32.41 356 PHE A CA 1
ATOM 3031 C C . PHE A 1 356 ? -9.184 18.308 18.359 1.00 32.41 356 PHE A C 1
ATOM 3033 O O . PHE A 1 356 ? -9.124 17.078 18.343 1.00 32.41 356 PHE A O 1
ATOM 3040 N N . HIS A 1 357 ? -8.918 19.005 19.463 1.00 35.09 357 HIS A N 1
ATOM 3041 C CA . HIS A 1 357 ? -8.749 18.397 20.775 1.00 35.09 357 HIS A CA 1
ATOM 3042 C C . HIS A 1 357 ? -10.100 17.826 21.238 1.00 35.09 357 HIS A C 1
ATOM 3044 O O . HIS A 1 357 ? -10.898 18.485 21.905 1.00 35.09 357 HIS A O 1
ATOM 3050 N N . PHE A 1 358 ? -10.356 16.560 20.906 1.00 38.75 358 PHE A N 1
ATOM 3051 C CA . PHE A 1 358 ? -11.408 15.738 21.508 1.00 38.75 358 PHE A CA 1
ATOM 3052 C C . PHE A 1 358 ? -11.037 15.396 22.966 1.00 38.75 358 PHE A C 1
ATOM 3054 O O . PHE A 1 358 ? -10.737 14.253 23.291 1.00 38.75 358 PHE A O 1
ATOM 3061 N N . SER A 1 359 ? -11.020 16.382 23.871 1.00 34.91 359 SER A N 1
ATOM 3062 C CA . SER A 1 359 ? -10.643 16.169 25.284 1.00 34.91 359 SER A CA 1
ATOM 3063 C C . SER A 1 359 ? -11.804 16.243 26.279 1.00 34.91 359 SER A C 1
ATOM 3065 O O . SER A 1 359 ? -11.578 16.176 27.486 1.00 34.91 359 SER A O 1
ATOM 3067 N N . LYS A 1 360 ? -13.068 16.344 25.834 1.00 41.44 360 LYS A N 1
ATOM 3068 C CA . LYS A 1 360 ? -14.209 16.368 26.769 1.00 41.44 360 LYS A CA 1
ATOM 3069 C C . LYS A 1 360 ? -14.750 14.950 27.049 1.00 41.44 360 LYS A C 1
ATOM 3071 O O . LYS A 1 360 ? -15.420 14.376 26.188 1.00 41.44 360 LYS A O 1
ATOM 3076 N N . PRO A 1 361 ? -14.594 14.407 28.277 1.00 51.31 361 PRO A N 1
ATOM 3077 C CA . PRO A 1 361 ? -14.965 13.024 28.622 1.00 51.31 361 PRO A CA 1
ATOM 3078 C C . PRO A 1 361 ? -16.479 12.744 28.612 1.00 51.31 361 PRO A C 1
ATOM 3080 O O . PRO A 1 361 ? -16.905 11.593 28.693 1.00 51.31 361 PRO A O 1
ATOM 3083 N N . LYS A 1 362 ? -17.325 13.777 28.488 1.00 49.56 362 LYS A N 1
ATOM 3084 C CA . LYS A 1 362 ? -18.788 13.618 28.456 1.00 49.56 362 LYS A CA 1
ATOM 3085 C C . LYS A 1 362 ? -19.317 13.136 27.100 1.00 49.56 362 LYS A C 1
ATOM 3087 O O . LYS A 1 362 ? -20.331 12.448 27.080 1.00 49.56 362 LYS A O 1
ATOM 3092 N N . PHE A 1 363 ? -18.627 13.435 25.995 1.00 52.12 363 PHE A N 1
ATOM 3093 C CA . PHE A 1 363 ? -19.081 13.042 24.653 1.00 52.12 363 PHE A CA 1
ATOM 3094 C C . PHE A 1 363 ? -18.861 11.541 24.402 1.00 52.12 363 PHE A C 1
ATOM 3096 O O . PHE A 1 363 ? -19.755 10.847 23.929 1.00 52.12 363 PHE A O 1
ATOM 3103 N N . LEU A 1 364 ? -17.722 11.002 24.854 1.00 55.12 364 LEU A N 1
ATOM 3104 C CA . LEU A 1 364 ? -17.408 9.568 24.785 1.00 55.12 364 LEU A CA 1
ATOM 3105 C C . LEU A 1 364 ? -18.395 8.697 25.583 1.00 55.12 364 LEU A C 1
ATOM 3107 O O . LEU A 1 364 ? -18.737 7.600 25.148 1.00 55.12 364 LEU A O 1
ATOM 3111 N N . LYS A 1 365 ? -18.931 9.192 26.707 1.00 53.88 365 LYS A N 1
ATOM 3112 C CA . LYS A 1 365 ? -19.873 8.430 27.549 1.00 53.88 365 LYS A CA 1
ATOM 3113 C C . LYS A 1 365 ? -21.220 8.139 26.871 1.00 53.88 365 LYS A C 1
ATOM 3115 O O . LYS A 1 365 ? -21.860 7.149 27.214 1.00 53.88 365 LYS A O 1
ATOM 3120 N N . ILE A 1 366 ? -21.639 8.969 25.914 1.00 58.47 366 ILE A N 1
ATOM 3121 C CA . ILE A 1 366 ? -22.876 8.762 25.142 1.00 58.47 366 ILE A CA 1
ATOM 3122 C C . ILE A 1 366 ? -22.661 7.677 24.073 1.00 58.47 366 ILE A C 1
ATOM 3124 O O . ILE A 1 366 ? -23.530 6.828 23.882 1.00 58.47 366 ILE A O 1
ATOM 3128 N N . PHE A 1 367 ? -21.476 7.629 23.454 1.00 53.09 367 PHE A N 1
ATOM 3129 C CA . PHE A 1 367 ? -21.145 6.631 22.431 1.00 53.09 367 PHE A CA 1
ATOM 3130 C C . PHE A 1 367 ? -20.940 5.219 22.992 1.00 53.09 367 PHE A C 1
ATOM 3132 O O . PHE A 1 367 ? -21.370 4.250 22.369 1.00 53.09 367 PHE A O 1
ATOM 3139 N N . PHE A 1 368 ? -20.378 5.081 24.198 1.00 56.41 368 PHE A N 1
ATOM 3140 C CA . PHE A 1 368 ? -20.185 3.761 24.817 1.00 56.41 368 PHE A CA 1
ATOM 3141 C C . PHE A 1 368 ? -21.487 3.063 25.230 1.00 56.41 368 PHE A C 1
ATOM 3143 O O . PHE A 1 368 ? -21.500 1.844 25.386 1.00 56.41 368 PHE A O 1
ATOM 3150 N N . LYS A 1 369 ? -22.595 3.799 25.380 1.00 65.50 369 LYS A N 1
ATOM 3151 C CA . LYS A 1 369 ? -23.878 3.210 25.789 1.00 65.50 369 LYS A CA 1
ATOM 3152 C C . LYS A 1 369 ? -24.628 2.533 24.636 1.00 65.50 369 LYS A C 1
ATOM 3154 O O . LYS A 1 369 ? -25.543 1.761 24.892 1.00 65.50 369 LYS A O 1
ATOM 3159 N N . ASN A 1 370 ? -24.239 2.802 23.388 1.00 67.69 370 ASN A N 1
ATOM 3160 C CA . ASN A 1 370 ? -24.904 2.278 22.197 1.00 67.69 370 ASN A CA 1
ATOM 3161 C C . ASN A 1 370 ? -23.867 1.738 21.196 1.00 67.69 370 ASN A C 1
ATOM 3163 O O . ASN A 1 370 ? -23.637 2.293 20.121 1.00 67.69 370 ASN A O 1
ATOM 3167 N N . THR A 1 371 ? -23.226 0.627 21.568 1.00 77.62 371 THR A N 1
ATOM 3168 C CA . THR A 1 371 ? -22.144 -0.035 20.813 1.00 77.62 371 THR A CA 1
ATOM 3169 C C . THR A 1 371 ? -22.506 -0.350 19.360 1.00 77.62 371 THR A C 1
ATOM 3171 O O . THR A 1 371 ? -21.646 -0.249 18.488 1.00 77.62 371 THR A O 1
ATOM 3174 N N . ARG A 1 372 ? -23.778 -0.651 19.064 1.00 76.81 372 ARG A N 1
ATOM 3175 C CA . ARG A 1 372 ? -24.259 -0.838 17.682 1.00 76.81 372 ARG A CA 1
ATOM 3176 C C . ARG A 1 372 ? -24.129 0.429 16.836 1.00 76.81 372 ARG A C 1
ATOM 3178 O O . ARG A 1 372 ? -23.669 0.355 15.705 1.00 76.81 372 ARG A O 1
ATOM 3185 N N . LEU A 1 373 ? -24.489 1.583 17.390 1.00 78.31 373 LEU A N 1
ATOM 3186 C CA . LEU A 1 373 ? -24.497 2.858 16.669 1.00 78.31 373 LEU A CA 1
ATOM 3187 C C . LEU A 1 373 ? -23.066 3.345 16.398 1.00 78.31 373 LEU A C 1
ATOM 3189 O O . LEU A 1 373 ? -22.766 3.831 15.310 1.00 78.31 373 LEU A O 1
ATOM 3193 N N . PHE A 1 374 ? -22.159 3.114 17.352 1.00 82.31 374 PHE A N 1
ATOM 3194 C CA . PHE A 1 374 ? -20.728 3.357 17.173 1.00 82.31 374 PHE A CA 1
ATOM 3195 C C . PHE A 1 374 ? -20.119 2.471 16.077 1.00 82.31 374 PHE A C 1
ATOM 3197 O O . PHE A 1 374 ? -19.383 2.967 15.229 1.00 82.31 374 PHE A O 1
ATOM 3204 N N . PHE A 1 375 ? -20.466 1.180 16.042 1.00 80.56 375 PHE A N 1
ATOM 3205 C CA . PHE A 1 375 ? -19.976 0.262 15.012 1.00 80.56 375 PHE A CA 1
ATOM 3206 C C . PHE A 1 375 ? -20.501 0.627 13.615 1.00 80.56 375 PHE A C 1
ATOM 3208 O O . PHE A 1 375 ? -19.736 0.635 12.654 1.00 80.56 375 PHE A O 1
ATOM 3215 N N . CYS A 1 376 ? -21.777 1.014 13.505 1.00 85.81 376 CYS A N 1
ATOM 3216 C CA . CYS A 1 376 ? -22.349 1.522 12.255 1.00 85.81 376 CYS A CA 1
ATOM 3217 C C . CYS A 1 376 ? -21.641 2.795 11.767 1.00 85.81 376 CYS A C 1
ATOM 3219 O O . CYS A 1 376 ? -21.348 2.902 10.579 1.00 85.81 376 CYS A O 1
ATOM 3221 N N . LEU A 1 377 ? -21.314 3.729 12.667 1.00 87.19 377 LEU A N 1
ATOM 3222 C CA . LEU A 1 377 ? -20.548 4.932 12.322 1.00 87.19 377 LEU A CA 1
ATOM 3223 C C . LEU A 1 377 ? -19.119 4.610 11.876 1.00 87.19 377 LEU A C 1
ATOM 3225 O O . LEU A 1 377 ? -18.642 5.195 10.910 1.00 87.19 377 LEU A O 1
ATOM 3229 N N . LEU A 1 378 ? -18.450 3.658 12.527 1.00 87.25 378 LEU A N 1
ATOM 3230 C CA . LEU A 1 378 ? -17.114 3.201 12.133 1.00 87.25 378 LEU A CA 1
ATOM 3231 C C . LEU A 1 378 ? -17.112 2.573 10.737 1.00 87.25 378 LEU A C 1
ATOM 3233 O O . LEU A 1 378 ? -16.264 2.918 9.917 1.00 87.25 378 LEU A O 1
ATOM 3237 N N . ILE A 1 379 ? -18.085 1.704 10.448 1.00 89.12 379 ILE A N 1
ATOM 3238 C CA . ILE A 1 379 ? -18.265 1.123 9.110 1.00 89.12 379 ILE A CA 1
ATOM 3239 C C . ILE A 1 379 ? -18.536 2.226 8.086 1.00 89.12 379 ILE A C 1
ATOM 3241 O O . ILE A 1 379 ? -17.947 2.218 7.010 1.00 89.12 379 ILE A O 1
ATOM 3245 N N . PHE A 1 380 ? -19.388 3.195 8.417 1.00 91.44 380 PHE A N 1
ATOM 3246 C CA . PHE A 1 380 ? -19.712 4.301 7.521 1.00 91.44 380 PHE A CA 1
ATOM 3247 C C . PHE A 1 380 ? -18.483 5.162 7.193 1.00 91.44 380 PHE A C 1
ATOM 3249 O O . PHE A 1 380 ? -18.207 5.418 6.022 1.00 91.44 380 PHE A O 1
ATOM 3256 N N . VAL A 1 381 ? -17.693 5.538 8.205 1.00 91.94 381 VAL A N 1
ATOM 3257 C CA . VAL A 1 381 ? -16.431 6.276 8.022 1.00 91.94 381 VAL A CA 1
ATOM 3258 C C . VAL A 1 381 ? -15.437 5.464 7.189 1.00 91.94 381 VAL A C 1
ATOM 3260 O O . VAL A 1 381 ? -14.793 6.012 6.297 1.00 91.94 381 VAL A O 1
ATOM 3263 N N . TYR A 1 382 ? -15.344 4.155 7.426 1.00 93.19 382 TYR A N 1
ATOM 3264 C CA . TYR A 1 382 ? -14.472 3.265 6.662 1.00 93.19 382 TYR A CA 1
ATOM 3265 C C . TYR A 1 382 ? -14.887 3.153 5.186 1.00 93.19 382 TYR A C 1
ATOM 3267 O O . TYR A 1 382 ? -14.035 3.229 4.302 1.00 93.19 382 TYR A O 1
ATOM 3275 N N . ILE A 1 383 ? -16.188 3.049 4.896 1.00 91.50 383 ILE A N 1
ATOM 3276 C CA . ILE A 1 383 ? -16.708 3.033 3.520 1.00 91.50 383 ILE A CA 1
ATOM 3277 C C . ILE A 1 383 ? -16.412 4.361 2.817 1.00 91.50 383 ILE A C 1
ATOM 3279 O O . ILE A 1 383 ? -15.917 4.350 1.691 1.00 91.50 383 ILE A O 1
ATOM 3283 N N . ILE A 1 384 ? -16.645 5.501 3.479 1.00 93.31 384 ILE A N 1
ATOM 3284 C CA . ILE A 1 384 ? -16.303 6.822 2.926 1.00 93.31 384 ILE A CA 1
ATOM 3285 C C . ILE A 1 384 ? -14.807 6.912 2.623 1.00 93.31 384 ILE A C 1
ATOM 3287 O O . ILE A 1 384 ? -14.426 7.405 1.564 1.00 93.31 384 ILE A O 1
ATOM 3291 N N . PHE A 1 385 ? -13.959 6.404 3.516 1.00 92.81 385 PHE A N 1
ATOM 3292 C CA . PHE A 1 385 ? -12.514 6.392 3.321 1.00 92.81 385 PHE A CA 1
ATOM 3293 C C . PHE A 1 385 ? -12.095 5.555 2.103 1.00 92.81 385 PHE A C 1
ATOM 3295 O O . PHE A 1 385 ? -11.288 6.018 1.298 1.00 92.81 385 PHE A O 1
ATOM 3302 N N . ILE A 1 386 ? -12.685 4.369 1.909 1.00 90.50 386 ILE A N 1
ATOM 3303 C CA . ILE A 1 386 ? -12.448 3.547 0.710 1.00 90.50 386 ILE A CA 1
ATOM 3304 C C . ILE A 1 386 ? -12.892 4.283 -0.557 1.00 90.50 386 ILE A C 1
ATOM 3306 O O . ILE A 1 386 ? -12.148 4.302 -1.537 1.00 90.50 386 ILE A O 1
ATOM 3310 N N . ILE A 1 387 ? -14.070 4.914 -0.542 1.00 91.75 387 ILE A N 1
ATOM 3311 C CA . ILE A 1 387 ? -14.576 5.691 -1.683 1.00 91.75 387 ILE A CA 1
ATOM 3312 C C . ILE A 1 387 ? -13.629 6.855 -2.003 1.00 91.75 387 ILE A C 1
ATOM 3314 O O . ILE A 1 387 ? -13.340 7.094 -3.171 1.00 91.75 387 ILE A O 1
ATOM 3318 N N . LEU A 1 388 ? -13.097 7.543 -0.988 1.00 93.12 388 LEU A N 1
ATOM 3319 C CA . LEU A 1 388 ? -12.118 8.622 -1.149 1.00 93.12 388 LEU A CA 1
ATOM 3320 C C . LEU A 1 388 ? -10.804 8.128 -1.757 1.00 93.12 388 LEU A C 1
ATOM 3322 O O . LEU A 1 388 ? -10.315 8.735 -2.707 1.00 93.12 388 LEU A O 1
ATOM 3326 N N . ILE A 1 389 ? -10.254 7.016 -1.261 1.00 90.75 389 ILE A N 1
ATOM 3327 C CA . ILE A 1 389 ? -9.050 6.403 -1.840 1.00 90.75 389 ILE A CA 1
ATOM 3328 C C . ILE A 1 389 ? -9.301 6.028 -3.297 1.00 90.75 389 ILE A C 1
ATOM 3330 O O . ILE A 1 389 ? -8.473 6.328 -4.155 1.00 90.75 389 ILE A O 1
ATOM 3334 N N . PHE A 1 390 ? -10.443 5.406 -3.588 1.00 92.81 390 PHE A N 1
ATOM 3335 C CA . PHE A 1 390 ? -10.801 5.018 -4.945 1.00 92.81 390 PHE A CA 1
ATOM 3336 C C . PHE A 1 390 ? -10.972 6.239 -5.853 1.00 92.81 390 PHE A C 1
ATOM 33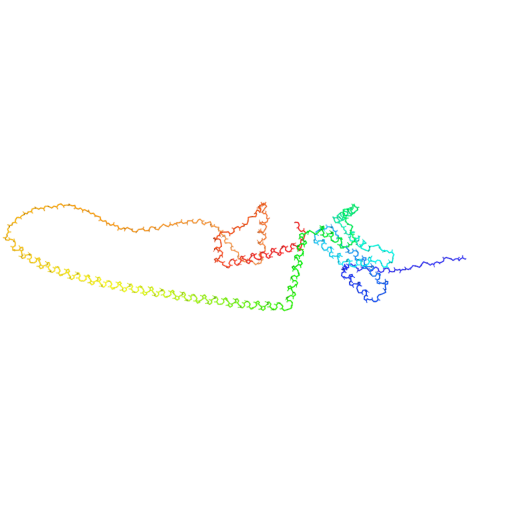38 O O . PHE A 1 390 ? -10.450 6.245 -6.960 1.00 92.81 390 PHE A O 1
ATOM 3345 N N . ALA A 1 391 ? -11.611 7.309 -5.379 1.00 88.06 391 ALA A N 1
ATOM 3346 C CA . ALA A 1 391 ? -11.760 8.553 -6.127 1.00 88.06 391 ALA A CA 1
ATOM 3347 C C . ALA A 1 391 ? -10.406 9.228 -6.409 1.00 88.06 391 ALA A C 1
ATOM 3349 O O . ALA A 1 391 ? -10.165 9.658 -7.535 1.00 88.06 391 ALA A O 1
ATOM 3350 N N . ILE A 1 392 ? -9.502 9.276 -5.423 1.00 87.00 392 ILE A N 1
ATOM 3351 C CA . ILE A 1 392 ? -8.134 9.794 -5.593 1.00 87.00 392 ILE A CA 1
ATOM 3352 C C . ILE A 1 392 ? -7.363 8.933 -6.596 1.00 87.00 392 ILE A C 1
ATOM 3354 O O . ILE A 1 392 ? -6.695 9.463 -7.478 1.00 87.00 392 ILE A O 1
ATOM 3358 N N . PHE A 1 393 ? -7.485 7.611 -6.497 1.00 89.94 393 PHE A N 1
ATOM 3359 C CA . PHE A 1 393 ? -6.844 6.667 -7.406 1.00 89.94 393 PHE A CA 1
ATOM 3360 C C . PHE A 1 393 ? -7.375 6.796 -8.839 1.00 89.94 393 PHE A C 1
ATOM 3362 O O . PHE A 1 393 ? -6.591 6.862 -9.782 1.00 89.94 393 PHE A O 1
ATOM 3369 N N . CYS A 1 394 ? -8.693 6.910 -9.014 1.00 88.12 394 CYS A N 1
ATOM 3370 C CA . CYS A 1 394 ? -9.311 7.169 -10.309 1.00 88.12 394 CYS A CA 1
ATOM 3371 C C . CYS A 1 394 ? -8.861 8.513 -10.878 1.00 88.12 394 CYS A C 1
ATOM 3373 O O . CYS A 1 394 ? -8.507 8.572 -12.049 1.00 88.12 394 CYS A O 1
ATOM 3375 N N . ARG A 1 395 ? -8.805 9.574 -10.067 1.00 86.25 395 ARG A N 1
ATOM 3376 C CA . ARG A 1 395 ? -8.302 10.874 -10.523 1.00 86.25 395 ARG A CA 1
ATOM 3377 C C . ARG A 1 395 ? -6.833 10.785 -10.940 1.00 86.25 395 ARG A C 1
ATOM 3379 O O . ARG A 1 395 ? -6.475 11.284 -11.993 1.00 86.25 395 ARG A O 1
ATOM 3386 N N . TYR A 1 396 ? -6.010 10.069 -10.177 1.00 85.00 396 TYR A N 1
ATOM 3387 C CA . TYR A 1 396 ? -4.601 9.848 -10.498 1.00 85.00 396 TYR A CA 1
ATOM 3388 C C . TYR A 1 396 ? -4.391 9.065 -11.806 1.00 85.00 396 TYR A C 1
ATOM 3390 O O . TYR A 1 396 ? -3.454 9.347 -12.547 1.00 85.00 396 TYR A O 1
ATOM 3398 N N . ILE A 1 397 ? -5.253 8.086 -12.099 1.00 87.00 397 ILE A N 1
ATOM 3399 C CA . ILE A 1 397 ? -5.161 7.270 -13.319 1.00 87.00 397 ILE A CA 1
ATOM 3400 C C . ILE A 1 397 ? -5.736 7.987 -14.539 1.00 87.00 397 ILE A C 1
ATOM 3402 O O . ILE A 1 397 ? -5.135 7.941 -15.610 1.00 87.00 397 ILE A O 1
ATOM 3406 N N . PHE A 1 398 ? -6.917 8.584 -14.399 1.00 80.31 398 PHE A N 1
ATOM 3407 C CA . PHE A 1 398 ? -7.681 9.107 -15.530 1.00 80.31 398 PHE A CA 1
ATOM 3408 C C . PHE A 1 398 ? -7.424 10.588 -15.806 1.00 80.31 398 PHE A C 1
ATOM 3410 O O . PHE A 1 398 ? -7.724 11.045 -16.904 1.00 80.31 398 PHE A O 1
ATOM 3417 N N . ASP A 1 399 ? -6.850 11.321 -14.852 1.00 81.12 399 ASP A N 1
ATOM 3418 C CA . ASP A 1 399 ? -6.486 12.729 -15.003 1.00 81.12 399 ASP A CA 1
ATOM 3419 C C . ASP A 1 399 ? -5.112 13.025 -14.360 1.00 81.12 399 ASP A C 1
ATOM 3421 O O . ASP A 1 399 ? -5.013 13.744 -13.361 1.00 81.12 399 ASP A O 1
ATOM 3425 N N . PRO A 1 400 ? -4.015 12.460 -14.907 1.00 61.47 400 PRO A N 1
ATOM 3426 C CA . PRO A 1 400 ? -2.666 12.668 -14.375 1.00 61.47 400 PRO A CA 1
ATOM 3427 C C . PRO A 1 400 ? -2.159 14.114 -14.540 1.00 61.47 400 PRO A C 1
ATOM 3429 O O . PRO A 1 400 ? -1.080 14.430 -14.040 1.00 61.47 400 PRO A O 1
ATOM 3432 N N . GLY A 1 401 ? -2.913 14.975 -15.238 1.00 67.00 401 GLY A N 1
ATOM 3433 C CA . GLY A 1 401 ? -2.570 16.369 -15.534 1.00 67.00 401 GLY A CA 1
ATOM 3434 C C . GLY A 1 401 ? -3.500 17.411 -14.905 1.00 67.00 401 GLY A C 1
ATOM 3435 O O . GLY A 1 401 ? -3.362 18.588 -15.233 1.00 67.00 401 GLY A O 1
ATOM 3436 N N . GLY A 1 402 ? -4.432 17.012 -14.034 1.00 58.19 402 GLY A N 1
ATOM 3437 C CA . GLY A 1 402 ? -5.412 17.922 -13.441 1.00 58.19 402 GLY A CA 1
ATOM 3438 C C . GLY A 1 402 ? -4.759 19.003 -12.574 1.00 58.19 402 GLY A C 1
ATOM 3439 O O . GLY A 1 402 ? -4.370 18.727 -11.438 1.00 58.19 402 GLY A O 1
ATOM 3440 N N . THR A 1 403 ? -4.658 20.217 -13.124 1.00 44.38 403 THR A N 1
ATOM 3441 C CA . THR A 1 403 ? -4.366 21.479 -12.416 1.00 44.38 403 THR A CA 1
ATOM 3442 C C . THR A 1 403 ? -5.344 21.765 -11.290 1.00 44.38 403 THR A C 1
ATOM 3444 O O . THR A 1 403 ? -6.548 21.453 -11.470 1.00 44.38 403 THR A O 1
#

Secondary structure (DSSP, 8-state):
----------------------S---HHHHHHHHHHHHHTT--HHHHHHHHHHHHHHHHHTPPPBSS---HHHHHHHHHHHHHHHHHHHHHTS-SSTT--S-HHHHHHHHHHTTB-HHHHHHHHHHHHHHHTTSSPPP-SHHHHHHHHHHHSS-HHHHHHHHHHHHHHHHHHHHHHHHHTTHHHHHHHHHHHHHHHHHHHHHHHHHHHHHHHHHHHHHHHHHHHHHHHHHHHHHHHHHHHHHHHHHHHHHHHHHHHHHHHHHHHHHHHHHHHHHHHTT--------------------------------------------------S-TTTTHHHHHHHHH-----------------HHHHHHHTT-HHHHHHHHHHHHHHHHHHHHHHHHHHHH-TT--